Protein AF-0000000067926847 (afdb_homodimer)

Secondary structure (DSSP, 8-state):
------------------------------B-SSHHHHHHHHHHHHHTT-HHHHHHTB-SS-SSSSHHHHHHTTTTEEEEEEEE---EEEEETTEEEEEEEEEEEEEETTS-EEEEEEEEEEEEE-GGG--SSP---EEEEEEEEE--S-GGG-S-S-STTSPP-----HHHHHHHHHHHHHHTTTS-SB-TTSPBP-PPEEEEEEE--TT--TTSPPEEEEEEEEEEEEETTEEEEEEEEEETTTEEEEE-EEEEEEEEEEGGG-TTS-EEEEEEEEEEEES-EET-EEETTTTEEEEEEESSSTTSSEEEEEEEEETTEEEEEEEEEE---SSS---EEEEE-SS--/------------------------------B-SSHHHHHHHHHHHHHTT-HHHHHHTB-SS-SSSSHHHHHHTTTTEEEEEEEE---EEEEETTEEEEEEEEEEEEEETTS-EEEEEEEEEEEEE-GGG--SSP--SEEEEEEEEE--S-GGG-S-S-STTSPP-----HHHHHHHHHHHHHHTTTS-SB-TTSPBP-PPEEEEEEE--TT--TTSPPEEEEEEEEEEEEETTEEEEEEEEEETTTEEEEE-EEEEEEEEEEGGG-TTS-EEEEEEEEEEEES-EET-EEETTTTEEEEEEESSSTTSSEEEEEEEEETTEEEEEEEEEE---SSS---EEEEE-SS--

Foldseek 3Di:
DPDPPPPPPPPPPPPPPPPPPPDPQQDQQDDQPDDVSLVVNLQSCLLNLVQVSNQLQEDPDGPDPDSVVSSVVCVFWNHKDKDWDFKAWDDDDQKIKIKIWMKMWTATPVGDIWIKIAIWIKMDHNQVPDDPPGDTIHTHDIDIDTDPDDRVPRTDQDHPPPDRRDPDPVLLVVQVVVCCVVQVVPFDQAAPVRHGFDRWDKDKAWDAAPPDDPPDDIFIKMKTWAWGYDDDHKTKIAMWIAGPPPGIDTDKAKDFDWDWAAVVRDLQHHTDDIDGPGIDIGRIAIPWDADNVQQKIKGKADPDDDAAWIKMWIWHDDRRGTHTAWMWTHSHRPSHRDIDIPGHNPDDD/DPPPPPPPPPPPPPPPPPPPPPPPQQDQQDDQPDDVSLVVNLQSCLLNLVQVSNQLQEDPDGPDPDSVVSSVVCVFWNHKDKDWDFKAWDDDDQKIKIKIWMKMWTATPVGDIWIKIAIWIKMDHNQVPDDPPGDTIHTHDIDIDTDPDDRVPRTDQDHPPPDRRDPDPVLLVVQVVVCCVVQVVPFDQAAPVRHGFDRWDKDKAWDDAPPDDPPDDIFIKMKTWAWGYDDDHKTKIAMWIAGPPPGIDTDKAKDFDWDWAAVVRDLQHHTDDIDGPGIDIGRIAIPWDADNVQQKIKGKADPDDPAAWIKMWIWHDHRRGTHTAWMWTHSHRPSHRDIDIPGHNPDDD

InterPro domains:
  IPR009560 Protein of unknown function DUF1176 [PF06674] (220-328)

Organism: Mesorhizobium plurifarium (NCBI:txid69974)

Sequence (698 aa):
MKRAVFAATVFFSVAGFTQSALAADAPYIDDRSSADAVVRSLYSAINRHEFARAWGYFGDTKPAKDFNAFVKGYDGTDSVEVKTGAVSNEGAAGSIYYSVPVAIQATDKKGEAKIFAGCYTVRQVNAQIQEPPFQPIFIDKGALKPSTEDFDSAVPASCGDGPPPPKKDEALEQAKKAFLATYGDQCDKEDPNGKPIGEPEAYSIHYKDKDAQPNDPERETRLFRFFCSMAAYNETAVYYIADDVNGVTQLQFTEPDLDIRYENNNSEGKVESIHIIGFKTSGWATNSDYDDNTKTITTSNKWRGVGDASSSGTYLFRNGDFSLVQYDVDASYDGEINPQTVIDYNTAPMKRAVFAATVFFSVAGFTQSALAADAPYIDDRSSADAVVRSLYSAINRHEFARAWGYFGDTKPAKDFNAFVKGYDGTDSVEVKTGAVSNEGAAGSIYYSVPVAIQATDKKGEAKIFAGCYTVRQVNAQIQEPPFQPIFIDKGALKPSTEDFDSAVPASCGDGPPPPKKDEALEQAKKAFLATYGDQCDKEDPNGKPIGEPEAYSIHYKDKDAQPNDPERETRLFRFFCSMAAYNETAVYYIADDVNGVTQLQFTEPDLDIRYENNNSEGKVESIHIIGFKTSGWATNSDYDDNTKTITTSNKWRGVGDASSSGTYLFRNGDFSLVQYDVDASYDGEINPQTVIDYNTAP

Structure (mmCIF, N/CA/C/O backbone):
data_AF-0000000067926847-model_v1
#
loop_
_entity.id
_entity.type
_entity.pdbx_description
1 polymer 'DUF1176 domain-containing protein'
#
loop_
_atom_site.group_PDB
_atom_site.id
_atom_site.type_symbol
_atom_site.label_atom_id
_atom_site.label_alt_id
_atom_site.label_comp_id
_atom_site.label_asym_id
_atom_site.label_entity_id
_atom_site.label_seq_id
_atom_site.pdbx_PDB_ins_code
_atom_site.Cartn_x
_atom_site.Cartn_y
_atom_site.Cartn_z
_atom_site.occupancy
_atom_site.B_iso_or_equiv
_atom_site.auth_seq_id
_atom_site.auth_comp_id
_atom_site.auth_asym_id
_atom_site.auth_atom_id
_atom_site.pdbx_PDB_model_num
ATOM 1 N N . MET A 1 1 ? 35.406 53.594 -56.094 1 26.06 1 MET A N 1
ATOM 2 C CA . MET A 1 1 ? 34.938 54.062 -54.781 1 26.06 1 MET A CA 1
ATOM 3 C C . MET A 1 1 ? 33.688 53.281 -54.344 1 26.06 1 MET A C 1
ATOM 5 O O . MET A 1 1 ? 32.594 53.844 -54.312 1 26.06 1 MET A O 1
ATOM 9 N N . LYS A 1 2 ? 33.625 52 -54.969 1 30.66 2 LYS A N 1
ATOM 10 C CA . LYS A 1 2 ? 32.406 51.25 -54.719 1 30.66 2 LYS A CA 1
ATOM 11 C C . LYS A 1 2 ? 32.062 51.156 -53.25 1 30.66 2 LYS A C 1
ATOM 13 O O . LYS A 1 2 ? 32.969 51.031 -52.406 1 30.66 2 LYS A O 1
ATOM 18 N N . ARG A 1 3 ? 30.906 51.688 -52.812 1 26.44 3 ARG A N 1
ATOM 19 C CA . ARG A 1 3 ? 30.141 51.844 -51.594 1 26.44 3 ARG A CA 1
ATOM 20 C C . ARG A 1 3 ? 29.938 50.5 -50.906 1 26.44 3 ARG A C 1
ATOM 22 O O . ARG A 1 3 ? 29.406 49.562 -51.5 1 26.44 3 ARG A O 1
ATOM 29 N N . ALA A 1 4 ? 30.891 50 -50.125 1 27.19 4 ALA A N 1
ATOM 30 C CA . ALA A 1 4 ? 30.844 48.781 -49.344 1 27.19 4 ALA A CA 1
ATOM 31 C C . ALA A 1 4 ? 29.688 48.781 -48.344 1 27.19 4 ALA A C 1
ATOM 33 O O . ALA A 1 4 ? 29.656 49.625 -47.469 1 27.19 4 ALA A O 1
ATOM 34 N N . VAL A 1 5 ? 28.484 48.656 -48.875 1 30.02 5 VAL A N 1
ATOM 35 C CA . VAL A 1 5 ? 27.344 48.625 -47.969 1 30.02 5 VAL A CA 1
ATOM 36 C C . VAL A 1 5 ? 27.5 47.5 -46.969 1 30.02 5 VAL A C 1
ATOM 38 O O . VAL A 1 5 ? 27.688 46.344 -47.344 1 30.02 5 VAL A O 1
ATOM 41 N N . PHE A 1 6 ? 28.25 47.75 -45.875 1 25.64 6 PHE A N 1
ATOM 42 C CA . PHE A 1 6 ? 28.375 46.781 -44.812 1 25.64 6 PHE A CA 1
ATOM 43 C C . PHE A 1 6 ? 27.016 46.531 -44.156 1 25.64 6 PHE A C 1
ATOM 45 O O . PHE A 1 6 ? 26.359 47.469 -43.688 1 25.64 6 PHE A O 1
ATOM 52 N N . ALA A 1 7 ? 26.234 45.562 -44.75 1 27.33 7 ALA A N 1
ATOM 53 C CA . ALA A 1 7 ? 24.953 45.156 -44.156 1 27.33 7 ALA A CA 1
ATOM 54 C C . ALA A 1 7 ? 25.156 44.688 -42.719 1 27.33 7 ALA A C 1
ATOM 56 O O . ALA A 1 7 ? 26 43.844 -42.438 1 27.33 7 ALA A O 1
ATOM 57 N N . ALA A 1 8 ? 24.891 45.625 -41.75 1 28.14 8 ALA A N 1
ATOM 58 C CA . ALA A 1 8 ? 24.828 45.344 -40.312 1 28.14 8 ALA A CA 1
ATOM 59 C C . ALA A 1 8 ? 23.828 44.25 -40 1 28.14 8 ALA A C 1
ATOM 61 O O . ALA A 1 8 ? 22.641 44.375 -40.281 1 28.14 8 ALA A O 1
ATOM 62 N N . THR A 1 9 ? 24.234 43.062 -40.219 1 28.53 9 THR A N 1
ATOM 63 C CA . THR A 1 9 ? 23.359 41.969 -39.812 1 28.53 9 THR A CA 1
ATOM 64 C C . THR A 1 9 ? 23.062 42.062 -38.312 1 28.53 9 THR A C 1
ATOM 66 O O . THR A 1 9 ? 23.969 42.062 -37.469 1 28.53 9 THR A O 1
ATOM 69 N N . VAL A 1 10 ? 21.969 42.75 -37.969 1 30.44 10 VAL A N 1
ATOM 70 C CA . VAL A 1 10 ? 21.484 42.781 -36.594 1 30.44 10 VAL A CA 1
ATOM 71 C C . VAL A 1 10 ? 21.156 41.344 -36.125 1 30.44 10 VAL A C 1
ATOM 73 O O . VAL A 1 10 ? 20.406 40.625 -36.781 1 30.44 10 VAL A O 1
ATOM 76 N N . PHE A 1 11 ? 22.109 40.688 -35.531 1 29.19 11 PHE A N 1
ATOM 77 C CA . PHE A 1 11 ? 21.844 39.406 -34.875 1 29.19 11 PHE A CA 1
ATOM 78 C C . PHE A 1 11 ? 20.828 39.594 -33.75 1 29.19 11 PHE A C 1
ATOM 80 O O . PHE A 1 11 ? 21.031 40.406 -32.844 1 29.19 11 PHE A O 1
ATOM 87 N N . PHE A 1 12 ? 19.562 39.469 -34.094 1 31.34 12 PHE A N 1
ATOM 88 C CA . PHE A 1 12 ? 18.562 39.406 -33.031 1 31.34 12 PHE A CA 1
ATOM 89 C C . PHE A 1 12 ? 18.828 38.219 -32.094 1 31.34 12 PHE A C 1
ATOM 91 O O . PHE A 1 12 ? 18.797 37.062 -32.531 1 31.34 12 PHE A O 1
ATOM 98 N N . SER A 1 13 ? 19.594 38.469 -31.078 1 28.72 13 SER A N 1
ATOM 99 C CA . SER A 1 13 ? 19.734 37.469 -30 1 28.72 13 SER A CA 1
ATOM 100 C C . SER A 1 13 ? 18.375 37.156 -29.375 1 28.72 13 SER A C 1
ATOM 102 O O . SER A 1 13 ? 17.688 38.062 -28.875 1 28.72 13 SER A O 1
ATOM 104 N N . VAL A 1 14 ? 17.656 36.219 -29.922 1 32.94 14 VAL A N 1
ATOM 105 C CA . VAL A 1 14 ? 16.5 35.688 -29.219 1 32.94 14 VAL A CA 1
ATOM 106 C C . VAL A 1 14 ? 16.922 35.188 -27.828 1 32.94 14 VAL A C 1
ATOM 108 O O . VAL A 1 14 ? 17.75 34.281 -27.719 1 32.94 14 VAL A O 1
ATOM 111 N N . ALA A 1 15 ? 16.969 36.094 -26.844 1 31.73 15 ALA A N 1
ATOM 112 C CA . ALA A 1 15 ? 17.062 35.625 -25.453 1 31.73 15 ALA A CA 1
ATOM 113 C C . ALA A 1 15 ? 15.984 34.594 -25.141 1 31.73 15 ALA A C 1
ATOM 115 O O . ALA A 1 15 ? 14.789 34.906 -25.125 1 31.73 15 ALA A O 1
ATOM 116 N N . GLY A 1 16 ? 16.203 33.375 -25.609 1 29.3 16 GLY A N 1
ATOM 117 C CA . GLY A 1 16 ? 15.344 32.281 -25.125 1 29.3 16 GLY A CA 1
ATOM 118 C C . GLY A 1 16 ? 15.219 32.25 -23.625 1 29.3 16 GLY A C 1
ATOM 119 O O . GLY A 1 16 ? 16.219 32.188 -22.906 1 29.3 16 GLY A O 1
ATOM 120 N N . PHE A 1 17 ? 14.266 32.969 -23.062 1 28.97 17 PHE A N 1
ATOM 121 C CA . PHE A 1 17 ? 13.891 32.75 -21.672 1 28.97 17 PHE A CA 1
ATOM 122 C C . PHE A 1 17 ? 13.734 31.25 -21.391 1 28.97 17 PHE A C 1
ATOM 124 O O . PHE A 1 17 ? 12.797 30.609 -21.875 1 28.97 17 PHE A O 1
ATOM 131 N N . THR A 1 18 ? 14.852 30.594 -21.297 1 29.36 18 THR A N 1
ATOM 132 C CA . THR A 1 18 ? 14.742 29.281 -20.703 1 29.36 18 THR A CA 1
ATOM 133 C C . THR A 1 18 ? 13.898 29.328 -19.438 1 29.36 18 THR A C 1
ATOM 135 O O . THR A 1 18 ? 14.289 29.953 -18.453 1 29.36 18 THR A O 1
ATOM 138 N N . GLN A 1 19 ? 12.641 29.453 -19.594 1 28.44 19 GLN A N 1
ATOM 139 C CA . GLN A 1 19 ? 11.883 29.094 -18.391 1 28.44 19 GLN A CA 1
ATOM 140 C C . GLN A 1 19 ? 12.453 27.859 -17.734 1 28.44 19 GLN A C 1
ATOM 142 O O . GLN A 1 19 ? 12.516 26.781 -18.328 1 28.44 19 GLN A O 1
ATOM 147 N N . SER A 1 20 ? 13.492 27.984 -16.969 1 30.92 20 SER A N 1
ATOM 148 C CA . SER A 1 20 ? 13.852 26.844 -16.156 1 30.92 20 SER A CA 1
ATOM 149 C C . SER A 1 20 ? 12.625 26 -15.797 1 30.92 20 SER A C 1
ATOM 151 O O . SER A 1 20 ? 11.609 26.531 -15.352 1 30.92 20 SER A O 1
ATOM 153 N N . ALA A 1 21 ? 12.461 25 -16.562 1 34.69 21 ALA A N 1
ATOM 154 C CA . ALA A 1 21 ? 11.492 24.031 -16.078 1 34.69 21 ALA A CA 1
ATOM 155 C C . ALA A 1 21 ? 11.461 24 -14.562 1 34.69 21 ALA A C 1
ATOM 157 O O . ALA A 1 21 ? 12.469 23.672 -13.922 1 34.69 21 ALA A O 1
ATOM 158 N N . LEU A 1 22 ? 10.945 24.844 -13.867 1 34.69 22 LEU A N 1
ATOM 159 C CA . LEU A 1 22 ? 10.742 24.656 -12.438 1 34.69 22 LEU A CA 1
ATOM 160 C C . LEU A 1 22 ? 10.703 23.172 -12.086 1 34.69 22 LEU A C 1
ATOM 162 O O . LEU A 1 22 ? 10.18 22.359 -12.859 1 34.69 22 LEU A O 1
ATOM 166 N N . ALA A 1 23 ? 11.797 22.641 -11.445 1 35.66 23 ALA A N 1
ATOM 167 C CA . ALA A 1 23 ? 11.828 21.328 -10.805 1 35.66 23 ALA A CA 1
ATOM 168 C C . ALA A 1 23 ? 10.414 20.766 -10.617 1 35.66 23 ALA A C 1
ATOM 170 O O . ALA A 1 23 ? 9.492 21.516 -10.266 1 35.66 23 ALA A O 1
ATOM 171 N N . ALA A 1 24 ? 9.961 19.797 -11.297 1 44.41 24 ALA A N 1
ATOM 172 C CA . ALA A 1 24 ? 8.75 19.031 -11.008 1 44.41 24 ALA A CA 1
ATOM 173 C C . ALA A 1 24 ? 8.344 19.188 -9.547 1 44.41 24 ALA A C 1
ATOM 175 O O . ALA A 1 24 ? 9.133 18.922 -8.641 1 44.41 24 ALA A O 1
ATOM 176 N N . ASP A 1 25 ? 7.367 20.141 -9.102 1 61.44 25 ASP A N 1
ATOM 177 C CA . ASP A 1 25 ? 6.945 20.672 -7.816 1 61.44 25 ASP A CA 1
ATOM 178 C C . ASP A 1 25 ? 6.773 19.578 -6.781 1 61.44 25 ASP A C 1
ATOM 180 O O . ASP A 1 25 ? 6.133 18.562 -7.051 1 61.44 25 ASP A O 1
ATOM 184 N N . ALA A 1 26 ? 7.801 19.375 -5.82 1 75.75 26 ALA A N 1
ATOM 185 C CA . ALA A 1 26 ? 7.707 18.484 -4.668 1 75.75 26 ALA A CA 1
ATOM 186 C C . ALA A 1 26 ? 6.285 18.438 -4.113 1 75.75 26 ALA A C 1
ATOM 188 O O . ALA A 1 26 ? 5.598 19.469 -4.086 1 75.75 26 ALA A O 1
ATOM 189 N N . PRO A 1 27 ? 5.852 17.234 -3.842 1 82.88 27 PRO A N 1
ATOM 190 C CA . PRO A 1 27 ? 4.5 17.125 -3.289 1 82.88 27 PRO A CA 1
ATOM 191 C C . PRO A 1 27 ? 4.297 18.016 -2.057 1 82.88 27 PRO A C 1
ATOM 193 O O . PRO A 1 27 ? 5.23 18.203 -1.275 1 82.88 27 PRO A O 1
ATOM 196 N N . TYR A 1 28 ? 3.127 18.562 -1.948 1 93 28 TYR A N 1
ATOM 197 C CA . TYR A 1 28 ? 2.74 19.344 -0.776 1 93 28 TYR A CA 1
ATOM 198 C C . TYR A 1 28 ? 2.33 18.438 0.373 1 93 28 TYR A C 1
ATOM 200 O O . TYR A 1 28 ? 1.306 17.75 0.294 1 93 28 TYR A O 1
ATOM 208 N N . ILE A 1 29 ? 3.139 18.391 1.415 1 95.19 29 ILE A N 1
ATOM 209 C CA . ILE A 1 29 ? 2.848 17.578 2.588 1 95.19 29 ILE A CA 1
ATOM 210 C C . ILE A 1 29 ? 2.752 18.469 3.826 1 95.19 29 ILE A C 1
ATOM 212 O O . ILE A 1 29 ? 3.717 19.141 4.188 1 95.19 29 ILE A O 1
ATOM 216 N N . ASP A 1 30 ? 1.607 18.531 4.406 1 98.12 30 ASP A N 1
ATOM 217 C CA . ASP A 1 30 ? 1.325 19.219 5.664 1 98.12 30 ASP A CA 1
ATOM 218 C C . ASP A 1 30 ? 0.559 18.312 6.625 1 98.12 30 ASP A C 1
ATOM 220 O O . ASP A 1 30 ? -0.636 18.516 6.852 1 98.12 30 ASP A O 1
ATOM 224 N N . ASP A 1 31 ? 1.299 17.375 7.18 1 98.12 31 ASP A N 1
ATOM 225 C CA . ASP A 1 31 ? 0.746 16.297 8.008 1 98.12 31 ASP A CA 1
ATOM 226 C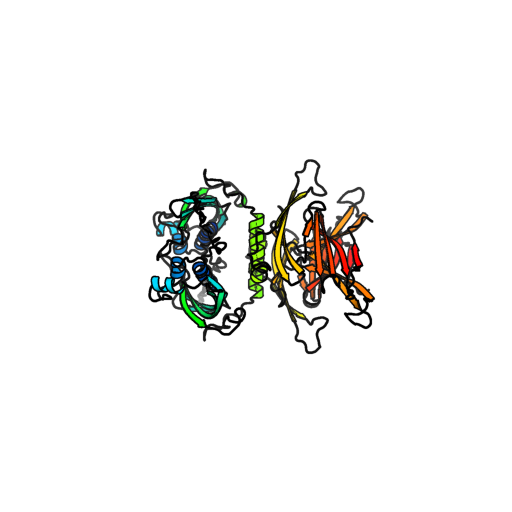 C . ASP A 1 31 ? 1.307 16.359 9.422 1 98.12 31 ASP A C 1
ATOM 228 O O . ASP A 1 31 ? 2.523 16.312 9.617 1 98.12 31 ASP A O 1
ATOM 232 N N . ARG A 1 32 ? 0.411 16.531 10.391 1 98.38 32 ARG A N 1
ATOM 233 C CA . ARG A 1 32 ? 0.8 16.578 11.797 1 98.38 32 ARG A CA 1
ATOM 234 C C . ARG A 1 32 ? 0.161 15.445 12.586 1 98.38 32 ARG A C 1
ATOM 236 O O . ARG A 1 32 ? -0.196 15.609 13.75 1 98.38 32 ARG A O 1
ATOM 243 N N . SER A 1 33 ? -0.021 14.328 11.891 1 97.19 33 SER A N 1
ATOM 244 C CA . SER A 1 33 ? -0.689 13.188 12.508 1 97.19 33 SER A CA 1
ATOM 245 C C . SER A 1 33 ? 0.245 12.453 13.461 1 97.19 33 SER A C 1
ATOM 247 O O . SER A 1 33 ? -0.21 11.703 14.328 1 97.19 33 SER A O 1
ATOM 249 N N . SER A 1 34 ? 1.562 12.633 13.297 1 95.31 34 SER A N 1
ATOM 250 C CA . SER A 1 34 ? 2.572 12.016 14.148 1 95.31 34 SER A CA 1
ATOM 251 C C . SER A 1 34 ? 3.848 12.852 14.188 1 95.31 34 SER A C 1
ATOM 253 O O . SER A 1 34 ? 4.02 13.773 13.383 1 95.31 34 SER A O 1
ATOM 255 N N . ALA A 1 35 ? 4.68 12.484 15.141 1 96.5 35 ALA A N 1
ATOM 256 C CA . ALA A 1 35 ? 5.906 13.258 15.328 1 96.5 35 ALA A CA 1
ATOM 257 C C . ALA A 1 35 ? 6.793 13.188 14.094 1 96.5 35 ALA A C 1
ATOM 259 O O . ALA A 1 35 ? 7.328 14.203 13.648 1 96.5 35 ALA A O 1
ATOM 260 N N . ASP A 1 36 ? 6.949 12.016 13.578 1 95.56 36 ASP A N 1
ATOM 261 C CA . ASP A 1 36 ? 7.781 11.867 12.391 1 95.56 36 ASP A CA 1
ATOM 262 C C . ASP A 1 36 ? 7.152 12.562 11.188 1 95.56 36 ASP A C 1
ATOM 264 O O . ASP A 1 36 ? 7.863 13.102 10.328 1 95.56 36 ASP A O 1
ATOM 268 N N . ALA A 1 37 ? 5.844 12.578 11.094 1 96.19 37 ALA A N 1
ATOM 269 C CA . ALA A 1 37 ? 5.152 13.273 10.008 1 96.19 37 ALA A CA 1
ATOM 270 C C . ALA A 1 37 ? 5.422 14.773 10.055 1 96.19 37 ALA A C 1
ATOM 272 O O . ALA A 1 37 ? 5.547 15.422 9.016 1 96.19 37 ALA A O 1
ATOM 273 N N . VAL A 1 38 ? 5.48 15.297 11.242 1 98.62 38 VAL A N 1
ATOM 274 C CA . VAL A 1 38 ? 5.781 16.719 11.398 1 98.62 38 VAL A CA 1
ATOM 275 C C . VAL A 1 38 ? 7.16 17.016 10.82 1 98.62 38 VAL A C 1
ATOM 277 O O . VAL A 1 38 ? 7.332 18 10.086 1 98.62 38 VAL A O 1
ATOM 280 N N . VAL A 1 39 ? 8.055 16.188 11.125 1 98.31 39 VAL A N 1
ATOM 281 C CA . VAL A 1 39 ? 9.422 16.375 10.641 1 98.31 39 VAL A CA 1
ATOM 282 C C . VAL A 1 39 ? 9.445 16.281 9.117 1 98.31 39 VAL A C 1
ATOM 284 O O . VAL A 1 39 ? 10.055 17.109 8.445 1 98.31 39 VAL A O 1
ATOM 287 N N . ARG A 1 40 ? 8.797 15.328 8.602 1 96.69 40 ARG A N 1
ATOM 288 C CA . ARG A 1 40 ? 8.727 15.188 7.148 1 96.69 40 ARG A CA 1
ATOM 289 C C . ARG A 1 40 ? 8.055 16.406 6.512 1 96.69 40 ARG A C 1
ATOM 291 O O . ARG A 1 40 ? 8.469 16.859 5.441 1 96.69 40 ARG A O 1
ATOM 298 N N . SER A 1 41 ? 7.039 16.906 7.145 1 98.44 41 SER A N 1
ATOM 299 C CA . SER A 1 41 ? 6.332 18.078 6.637 1 98.44 41 SER A CA 1
ATOM 300 C C . SER A 1 41 ? 7.234 19.312 6.641 1 98.44 41 SER A C 1
ATOM 302 O O . SER A 1 41 ? 7.16 20.141 5.734 1 98.44 41 SER A O 1
ATOM 304 N N . LEU A 1 42 ? 8.047 19.391 7.648 1 98.44 42 LEU A N 1
ATOM 305 C CA . LEU A 1 42 ? 9.016 20.469 7.707 1 98.44 42 LEU A CA 1
ATOM 306 C C . LEU A 1 42 ? 9.891 20.484 6.457 1 98.44 42 LEU A C 1
ATOM 308 O O . LEU A 1 42 ? 10.008 21.516 5.789 1 98.44 42 LEU A O 1
ATOM 312 N N . TYR A 1 43 ? 10.391 19.422 6.125 1 97.62 43 TYR A N 1
ATOM 313 C CA . TYR A 1 43 ? 11.352 19.406 5.027 1 97.62 43 TYR A CA 1
ATOM 314 C C . TYR A 1 43 ? 10.641 19.406 3.68 1 97.62 43 TYR A C 1
ATOM 316 O O . TYR A 1 43 ? 11.211 19.828 2.672 1 97.62 43 TYR A O 1
ATOM 324 N N . SER A 1 44 ? 9.414 18.938 3.668 1 96.12 44 SER A N 1
ATOM 325 C CA . SER A 1 44 ? 8.594 19.219 2.498 1 96.12 44 SER A CA 1
ATOM 326 C C . SER A 1 44 ? 8.477 20.719 2.25 1 96.12 44 SER A C 1
ATOM 328 O O . SER A 1 44 ? 8.648 21.188 1.119 1 96.12 44 SER A O 1
ATOM 330 N N . ALA A 1 45 ? 8.195 21.469 3.293 1 97.75 45 ALA A N 1
ATOM 331 C CA . ALA A 1 45 ? 8.062 22.922 3.189 1 97.75 45 ALA A CA 1
ATOM 332 C C . ALA A 1 45 ? 9.367 23.562 2.727 1 97.75 45 ALA A C 1
ATOM 334 O O . ALA A 1 45 ? 9.367 24.469 1.88 1 97.75 45 ALA A O 1
ATOM 335 N N . ILE A 1 46 ? 10.43 23.078 3.254 1 96.75 46 ILE A N 1
ATOM 336 C CA . ILE A 1 46 ? 11.742 23.609 2.896 1 96.75 46 ILE A CA 1
ATOM 337 C C . ILE A 1 46 ? 12.016 23.344 1.418 1 96.75 46 ILE A C 1
ATOM 339 O O . ILE A 1 46 ? 12.438 24.25 0.691 1 96.75 46 ILE A O 1
ATOM 343 N N . ASN A 1 47 ? 11.766 22.188 0.983 1 95.12 47 ASN A N 1
ATOM 344 C CA . ASN A 1 47 ? 12.016 21.812 -0.405 1 95.12 47 ASN A CA 1
ATOM 345 C C . ASN A 1 47 ? 11.133 22.609 -1.366 1 95.12 47 ASN A C 1
ATOM 347 O O . ASN A 1 47 ? 11.539 22.906 -2.494 1 95.12 47 ASN A O 1
ATOM 351 N N . ARG A 1 48 ? 9.992 23.016 -0.912 1 94.75 48 ARG A N 1
ATOM 352 C CA . ARG A 1 48 ? 9.055 23.766 -1.733 1 94.75 48 ARG A CA 1
ATOM 353 C C . ARG A 1 48 ? 9.273 25.266 -1.565 1 94.75 48 ARG A C 1
ATOM 355 O O . ARG A 1 48 ? 8.5 26.078 -2.094 1 94.75 48 ARG A O 1
ATOM 362 N N . HIS A 1 49 ? 10.227 25.672 -0.739 1 94.94 49 HIS A N 1
ATOM 363 C CA . HIS A 1 49 ? 10.555 27.062 -0.436 1 94.94 49 HIS A CA 1
ATOM 364 C C . HIS A 1 49 ? 9.359 27.781 0.18 1 94.94 49 HIS A C 1
ATOM 366 O O . HIS A 1 49 ? 9.102 28.938 -0.137 1 94.94 49 HIS A O 1
ATOM 372 N N . GLU A 1 50 ? 8.617 27.016 0.916 1 96.94 50 GLU A N 1
ATOM 373 C CA . GLU A 1 50 ? 7.52 27.562 1.713 1 96.94 50 GLU A CA 1
ATOM 374 C C . GLU A 1 50 ? 7.945 27.781 3.16 1 96.94 50 GLU A C 1
ATOM 376 O O . GLU A 1 50 ? 7.512 27.062 4.062 1 96.94 50 GLU A O 1
ATOM 381 N N . PHE A 1 51 ? 8.602 28.859 3.402 1 97.5 51 PHE A N 1
ATOM 382 C CA . PHE A 1 51 ? 9.359 29.031 4.637 1 97.5 51 PHE A CA 1
ATOM 383 C C . PHE A 1 51 ? 8.453 29.453 5.785 1 97.5 51 PHE A C 1
ATOM 385 O O . PHE A 1 51 ? 8.719 29.125 6.945 1 97.5 51 PHE A O 1
ATOM 392 N N . ALA A 1 52 ? 7.391 30.156 5.441 1 98.19 52 ALA A N 1
ATOM 393 C CA . ALA A 1 52 ? 6.426 30.469 6.496 1 98.19 52 ALA A CA 1
ATOM 394 C C . ALA A 1 52 ? 5.816 29.188 7.066 1 98.19 52 ALA A C 1
ATOM 396 O O . ALA A 1 52 ? 5.594 29.094 8.273 1 98.19 52 ALA A O 1
ATOM 397 N N . ARG A 1 53 ? 5.523 28.234 6.172 1 98.31 53 ARG A N 1
ATOM 398 C CA . ARG A 1 53 ? 5.012 26.953 6.621 1 98.31 53 ARG A CA 1
ATOM 399 C C . ARG A 1 53 ? 6.043 26.219 7.477 1 98.31 53 ARG A C 1
ATOM 401 O O . ARG A 1 53 ? 5.719 25.719 8.562 1 98.31 53 ARG A O 1
ATOM 408 N N . ALA A 1 54 ? 7.27 26.203 6.996 1 98.44 54 ALA A N 1
ATOM 409 C CA . ALA A 1 54 ? 8.344 25.547 7.746 1 98.44 54 ALA A CA 1
ATOM 410 C C . ALA A 1 54 ? 8.484 26.172 9.141 1 98.44 54 ALA A C 1
ATOM 412 O O . ALA A 1 54 ? 8.578 25.438 10.133 1 98.44 54 ALA A O 1
ATOM 413 N N . TRP A 1 55 ? 8.43 27.469 9.148 1 98.19 55 TRP A N 1
ATOM 414 C CA . TRP A 1 55 ? 8.539 28.234 10.391 1 98.19 55 TRP A CA 1
ATOM 415 C C . TRP A 1 55 ? 7.41 27.875 11.344 1 98.19 55 TRP A C 1
ATOM 417 O O . TRP A 1 55 ? 7.605 27.844 12.562 1 98.19 55 TRP A O 1
ATOM 427 N N . GLY A 1 56 ? 6.312 27.531 10.781 1 98.06 56 GLY A N 1
ATOM 428 C CA . GLY A 1 56 ? 5.102 27.266 11.547 1 98.06 56 GLY A CA 1
ATOM 429 C C . GLY A 1 56 ? 5.109 25.922 12.227 1 98.06 56 GLY A C 1
ATOM 430 O O . GLY A 1 56 ? 4.281 25.656 13.094 1 98.06 56 GLY A O 1
ATOM 431 N N . TYR A 1 57 ? 6.07 25.031 11.852 1 98.69 57 TYR A N 1
ATOM 432 C CA . TYR A 1 57 ? 6.145 23.719 12.492 1 98.69 57 TYR A CA 1
ATOM 433 C C . TYR A 1 57 ? 6.812 23.828 13.859 1 98.69 57 TYR A C 1
ATOM 435 O O . TYR A 1 57 ? 6.742 22.891 14.664 1 98.69 57 TYR A O 1
ATOM 443 N N . PHE A 1 58 ? 7.449 24.969 14.133 1 98.5 58 PHE A N 1
ATOM 444 C CA . PHE A 1 58 ? 8.156 25.141 15.391 1 98.5 58 PHE A CA 1
ATOM 445 C C . PHE A 1 58 ? 7.285 25.875 16.406 1 98.5 58 PHE A C 1
ATOM 447 O O . PHE A 1 58 ? 6.504 26.75 16.031 1 98.5 58 PHE A O 1
ATOM 454 N N . GLY A 1 59 ? 7.449 25.5 17.641 1 97.25 59 GLY A N 1
ATOM 455 C CA . GLY A 1 59 ? 6.797 26.219 18.719 1 97.25 59 GLY A CA 1
ATOM 456 C C . GLY A 1 59 ? 7.469 27.531 19.062 1 97.25 59 GLY A C 1
ATOM 457 O O . GLY A 1 59 ? 7.863 28.281 18.156 1 97.25 59 GLY A O 1
ATOM 458 N N . ASP A 1 60 ? 7.523 27.797 20.359 1 95.44 60 ASP A N 1
ATOM 459 C CA . ASP A 1 60 ? 8.086 29.062 20.828 1 95.44 60 ASP A CA 1
ATOM 460 C C . ASP A 1 60 ? 9.586 29.141 20.547 1 95.44 60 ASP A C 1
ATOM 462 O O . ASP A 1 60 ? 10.117 30.203 20.234 1 95.44 60 ASP A O 1
ATOM 466 N N . THR A 1 61 ? 10.211 27.984 20.75 1 95.94 61 THR A N 1
ATOM 467 C CA . THR A 1 61 ? 11.625 27.922 20.391 1 95.94 61 THR A CA 1
ATOM 468 C C . THR A 1 61 ? 11.797 27.812 18.875 1 95.94 61 THR A C 1
ATOM 470 O O . THR A 1 61 ? 11.531 26.766 18.281 1 95.94 61 THR A O 1
ATOM 473 N N . LYS A 1 62 ? 12.281 28.891 18.344 1 96.75 62 LYS A N 1
ATOM 474 C CA . LYS A 1 62 ? 12.43 28.938 16.891 1 96.75 62 LYS A CA 1
ATOM 475 C C . LYS A 1 62 ? 13.805 28.453 16.453 1 96.75 62 LYS A C 1
ATOM 477 O O . LYS A 1 62 ? 14.75 28.453 17.25 1 96.75 62 LYS A O 1
ATOM 482 N N . PRO A 1 63 ? 13.922 28.016 15.188 1 94.81 63 PRO A N 1
ATOM 483 C CA . PRO A 1 63 ? 15.172 27.438 14.703 1 94.81 63 PRO A CA 1
ATOM 484 C C . PRO A 1 63 ? 16.203 28.5 14.328 1 94.81 63 PRO A C 1
ATOM 486 O O . PRO A 1 63 ? 17.344 28.156 13.992 1 94.81 63 PRO A O 1
ATOM 489 N N . ALA A 1 64 ? 15.844 29.734 14.32 1 95.81 64 ALA A N 1
ATOM 490 C CA . ALA A 1 64 ? 16.703 30.875 14.031 1 95.81 64 ALA A CA 1
ATOM 491 C C . ALA A 1 64 ? 16.281 32.125 14.828 1 95.81 64 ALA A C 1
ATOM 493 O O . ALA A 1 64 ? 15.203 32.125 15.438 1 95.81 64 ALA A O 1
ATOM 494 N N . LYS A 1 65 ? 17.156 33.125 14.766 1 96.06 65 LYS A N 1
ATOM 495 C CA . LYS A 1 65 ? 16.922 34.344 15.523 1 96.06 65 LYS A CA 1
ATOM 496 C C . LYS A 1 65 ? 15.617 35 15.078 1 96.06 65 LYS A C 1
ATOM 498 O O . LYS A 1 65 ? 14.891 35.594 15.898 1 96.06 65 LYS A O 1
ATOM 503 N N . ASP A 1 66 ? 15.367 35.062 13.789 1 96.62 66 ASP A N 1
ATOM 504 C CA . ASP A 1 66 ? 14.125 35.594 13.234 1 96.62 66 ASP A CA 1
ATOM 505 C C . ASP A 1 66 ? 13.812 34.938 11.891 1 96.62 66 ASP A C 1
ATOM 507 O O . ASP A 1 66 ? 14.602 34.125 11.375 1 96.62 66 ASP A O 1
ATOM 511 N N . PHE A 1 67 ? 12.68 35.188 11.422 1 97.5 67 PHE A N 1
ATOM 512 C CA . PHE A 1 67 ? 12.188 34.531 10.203 1 97.5 67 PHE A CA 1
ATOM 513 C C . PHE A 1 67 ? 13.109 34.844 9.023 1 97.5 67 PHE A C 1
ATOM 515 O O . PHE A 1 67 ? 13.398 33.969 8.219 1 97.5 67 PHE A O 1
ATOM 522 N N . ASN A 1 68 ? 13.594 36.031 8.852 1 97.06 68 ASN A N 1
ATOM 523 C CA . ASN A 1 68 ? 14.484 36.406 7.758 1 97.06 68 ASN A CA 1
ATOM 524 C C . ASN A 1 68 ? 15.781 35.594 7.793 1 97.06 68 ASN A C 1
ATOM 526 O O . ASN A 1 68 ? 16.266 35.156 6.754 1 97.06 68 ASN A O 1
ATOM 530 N N . ALA A 1 69 ? 16.297 35.5 8.945 1 97.38 69 ALA A N 1
ATOM 531 C CA . ALA A 1 69 ? 17.516 34.719 9.102 1 97.38 69 ALA A CA 1
ATOM 532 C C . ALA A 1 69 ? 17.266 33.25 8.727 1 97.38 69 ALA A C 1
ATOM 534 O O . ALA A 1 69 ? 18.125 32.594 8.141 1 97.38 69 ALA A O 1
ATOM 535 N N . PHE A 1 70 ? 16.125 32.812 9.125 1 97.44 70 PHE A N 1
ATOM 536 C CA . PHE A 1 70 ? 15.727 31.453 8.797 1 97.44 70 PHE A CA 1
ATOM 537 C C . PHE A 1 70 ? 15.703 31.234 7.285 1 97.44 70 PHE A C 1
ATOM 539 O O . PHE A 1 70 ? 16.297 30.281 6.777 1 97.44 70 PHE A O 1
ATOM 546 N N . VAL A 1 71 ? 15.086 32.094 6.598 1 96.62 71 VAL A N 1
ATOM 547 C CA . VAL A 1 71 ? 14.945 32.031 5.145 1 96.62 71 VAL A CA 1
ATOM 548 C C . VAL A 1 71 ? 16.328 32.094 4.492 1 96.62 71 VAL A C 1
ATOM 550 O O . VAL A 1 71 ? 16.625 31.281 3.598 1 96.62 71 VAL A O 1
ATOM 553 N N . LYS A 1 72 ? 17.141 32.969 4.926 1 96.06 72 LYS A N 1
ATOM 554 C CA . LYS A 1 72 ? 18.469 33.156 4.363 1 96.06 72 LYS A CA 1
ATOM 555 C C . LYS A 1 72 ? 19.328 31.891 4.531 1 96.06 72 LYS A C 1
ATOM 557 O O . LYS A 1 72 ? 20.219 31.641 3.725 1 96.06 72 LYS A O 1
ATOM 562 N N . GLY A 1 73 ? 19.016 31.219 5.543 1 95.44 73 GLY A N 1
ATOM 563 C CA . GLY A 1 73 ? 19.781 30 5.812 1 95.44 73 GLY A CA 1
ATOM 564 C C . GLY A 1 73 ? 19.625 28.953 4.719 1 95.44 73 GLY A C 1
ATOM 565 O O . GLY A 1 73 ? 20.438 28.031 4.637 1 95.44 73 GLY A O 1
ATOM 566 N N . TYR A 1 74 ? 18.656 29.094 3.855 1 95.5 74 TYR A N 1
ATOM 567 C CA . TYR A 1 74 ? 18.406 28.078 2.834 1 95.5 74 TYR A CA 1
ATOM 568 C C . TYR A 1 74 ? 18.703 28.625 1.442 1 95.5 74 TYR A C 1
ATOM 570 O O . TYR A 1 74 ? 18.344 28 0.437 1 95.5 74 TYR A O 1
ATOM 578 N N . ASP A 1 75 ? 19.266 29.766 1.268 1 94.12 75 ASP A N 1
ATOM 579 C CA . ASP A 1 75 ? 19.578 30.406 -0.01 1 94.12 75 ASP A CA 1
ATOM 580 C C . ASP A 1 75 ? 20.375 29.469 -0.916 1 94.12 75 ASP A C 1
ATOM 582 O O . ASP A 1 75 ? 20.141 29.422 -2.127 1 94.12 75 ASP A O 1
ATOM 586 N N . GLY A 1 76 ? 21.234 28.734 -0.387 1 93.62 76 GLY A N 1
ATOM 587 C CA . GLY A 1 76 ? 22.078 27.891 -1.206 1 93.62 76 GLY A CA 1
ATOM 588 C C . GLY A 1 76 ? 21.594 26.453 -1.269 1 93.62 76 GLY A C 1
ATOM 589 O O . GLY A 1 76 ? 22.25 25.594 -1.891 1 93.62 76 GLY A O 1
ATOM 590 N N . THR A 1 77 ? 20.469 26.203 -0.724 1 94.56 77 THR A N 1
ATOM 591 C CA . THR A 1 77 ? 19.969 24.828 -0.619 1 94.56 77 THR A CA 1
ATOM 592 C C . THR A 1 77 ? 19.094 24.484 -1.815 1 94.56 77 THR A C 1
ATOM 594 O O . THR A 1 77 ? 18.172 25.234 -2.158 1 94.56 77 THR A O 1
ATOM 597 N N . ASP A 1 78 ? 19.406 23.438 -2.531 1 94.38 78 ASP A N 1
ATOM 598 C CA . ASP A 1 78 ? 18.594 22.938 -3.635 1 94.38 78 ASP A CA 1
ATOM 599 C C . ASP A 1 78 ? 17.516 21.984 -3.133 1 94.38 78 ASP A C 1
ATOM 601 O O . ASP A 1 78 ? 16.328 22.188 -3.389 1 94.38 78 ASP A O 1
ATOM 605 N N . SER A 1 79 ? 17.922 20.969 -2.391 1 94.31 79 SER A N 1
ATOM 606 C CA . SER A 1 79 ? 16.984 19.984 -1.878 1 94.31 79 SER A CA 1
ATOM 607 C C . SER A 1 79 ? 17.484 19.359 -0.58 1 94.31 79 SER A C 1
ATOM 609 O O . SER A 1 79 ? 18.688 19.391 -0.292 1 94.31 79 SER A O 1
ATOM 611 N N . VAL A 1 80 ? 16.516 18.906 0.198 1 96.25 80 VAL A N 1
ATOM 612 C CA . VAL A 1 80 ? 16.828 18.203 1.437 1 96.25 80 VAL A CA 1
ATOM 613 C C . VAL A 1 80 ? 16.047 16.891 1.491 1 96.25 80 VAL A C 1
ATOM 615 O O . VAL A 1 80 ? 14.812 16.891 1.35 1 96.25 80 VAL A O 1
ATOM 618 N N . GLU A 1 81 ? 16.75 15.781 1.645 1 93.62 81 GLU A N 1
ATOM 619 C CA . GLU A 1 81 ? 16.141 14.492 1.938 1 93.62 81 GLU A CA 1
ATOM 620 C C . GLU A 1 81 ? 16.172 14.188 3.432 1 93.62 81 GLU A C 1
ATOM 622 O O . GLU A 1 81 ? 17.188 14.461 4.098 1 93.62 81 GLU A O 1
ATOM 627 N N . VAL A 1 82 ? 15.086 13.57 3.936 1 96.38 82 VAL A N 1
ATOM 628 C CA . VAL A 1 82 ? 15.031 13.336 5.375 1 96.38 82 VAL A CA 1
ATOM 629 C C . VAL A 1 82 ? 14.703 11.875 5.652 1 96.38 82 VAL A C 1
ATOM 631 O O . VAL A 1 82 ? 13.906 11.258 4.938 1 96.38 82 VAL A O 1
ATOM 634 N N . LYS A 1 83 ? 15.336 11.344 6.645 1 93.31 83 LYS A N 1
ATOM 635 C CA . LYS A 1 83 ? 15.031 10.047 7.246 1 93.31 83 LYS A CA 1
ATOM 636 C C . LYS A 1 83 ? 14.812 10.18 8.75 1 93.31 83 LYS A C 1
ATOM 638 O O . LYS A 1 83 ? 15.531 10.922 9.422 1 93.31 83 LYS A O 1
ATOM 643 N N . THR A 1 84 ? 13.773 9.477 9.203 1 93.69 84 THR A N 1
ATOM 644 C CA . THR A 1 84 ? 13.516 9.453 10.641 1 93.69 84 THR A CA 1
ATOM 645 C C . THR A 1 84 ? 13.727 8.055 11.203 1 93.69 84 THR A C 1
ATOM 647 O O . THR A 1 84 ? 13.547 7.059 10.5 1 93.69 84 THR A O 1
ATOM 650 N N . GLY A 1 85 ? 14.211 8.047 12.414 1 89 85 GLY A N 1
ATOM 651 C CA . GLY A 1 85 ? 14.352 6.785 13.125 1 89 85 GLY A CA 1
ATOM 652 C C . GLY A 1 85 ? 13.188 6.477 14.039 1 89 85 GLY A C 1
ATOM 653 O O . GLY A 1 85 ? 12.125 7.102 13.938 1 89 85 GLY A O 1
ATOM 654 N N . ALA A 1 86 ? 13.461 5.484 14.93 1 85.81 86 ALA A N 1
ATOM 655 C CA . ALA A 1 86 ? 12.43 5.078 15.883 1 85.81 86 ALA A CA 1
ATOM 656 C C . ALA A 1 86 ? 12.109 6.211 16.859 1 85.81 86 ALA A C 1
ATOM 658 O O . ALA A 1 86 ? 13.008 6.758 17.5 1 85.81 86 ALA A O 1
ATOM 659 N N . VAL A 1 87 ? 10.812 6.488 16.938 1 90.12 87 VAL A N 1
ATOM 660 C CA . VAL A 1 87 ? 10.352 7.586 17.781 1 90.12 87 VAL A CA 1
ATOM 661 C C . VAL A 1 87 ? 10.047 7.062 19.188 1 90.12 87 VAL A C 1
ATOM 663 O O . VAL A 1 87 ? 9.398 6.027 19.344 1 90.12 87 VAL A O 1
ATOM 666 N N . SER A 1 88 ? 10.617 7.699 20.188 1 88.38 88 SER A N 1
ATOM 667 C CA . SER A 1 88 ? 10.25 7.441 21.562 1 88.38 88 SER A CA 1
ATOM 668 C C . SER A 1 88 ? 9.414 8.578 22.141 1 88.38 88 SER A C 1
ATOM 670 O O . SER A 1 88 ? 9.352 9.664 21.562 1 88.38 88 SER A O 1
ATOM 672 N N . ASN A 1 89 ? 8.625 8.234 23.188 1 88.56 89 ASN A N 1
ATOM 673 C CA . ASN A 1 89 ? 7.809 9.289 23.766 1 88.56 89 ASN A CA 1
ATOM 674 C C . ASN A 1 89 ? 7.73 9.164 25.281 1 88.56 89 ASN A C 1
ATOM 676 O O . ASN A 1 89 ? 7.996 8.102 25.844 1 88.56 89 ASN A O 1
ATOM 680 N N . GLU A 1 90 ? 7.539 10.289 25.891 1 87.69 90 GLU A N 1
ATOM 681 C CA . GLU A 1 90 ? 7.305 10.398 27.328 1 87.69 90 GLU A CA 1
ATOM 682 C C . GLU A 1 90 ? 6.203 11.414 27.641 1 87.69 90 GLU A C 1
ATOM 684 O O . GLU A 1 90 ? 6.113 12.453 26.984 1 87.69 90 GLU A O 1
ATOM 689 N N . GLY A 1 91 ? 5.312 10.992 28.531 1 89.81 91 GLY A N 1
ATOM 690 C CA . GLY A 1 91 ? 4.277 11.914 28.984 1 89.81 91 GLY A CA 1
ATOM 691 C C . GLY A 1 91 ? 4.73 12.805 30.125 1 89.81 91 GLY A C 1
ATOM 692 O O . GLY A 1 91 ? 5.316 12.328 31.094 1 89.81 91 GLY A O 1
ATOM 693 N N . ALA A 1 92 ? 4.621 14.07 29.938 1 87.44 92 ALA A N 1
ATOM 694 C CA . ALA A 1 92 ? 4.953 15.016 31 1 87.44 92 ALA A CA 1
ATOM 695 C C . ALA A 1 92 ? 4.105 16.281 30.891 1 87.44 92 ALA A C 1
ATOM 697 O O . ALA A 1 92 ? 3.91 16.812 29.797 1 87.44 92 ALA A O 1
ATOM 698 N N . ALA A 1 93 ? 3.504 16.766 32.062 1 87.94 93 ALA A N 1
ATOM 699 C CA . ALA A 1 93 ? 2.855 18.062 32.156 1 87.94 93 ALA A CA 1
ATOM 700 C C . ALA A 1 93 ? 1.751 18.219 31.109 1 87.94 93 ALA A C 1
ATOM 702 O O . ALA A 1 93 ? 1.72 19.188 30.375 1 87.94 93 ALA A O 1
ATOM 703 N N . GLY A 1 94 ? 0.978 17.25 30.875 1 92.31 94 GLY A N 1
ATOM 704 C CA . GLY A 1 94 ? -0.173 17.328 30 1 92.31 94 GLY A CA 1
ATOM 705 C C . GLY A 1 94 ? 0.197 17.234 28.531 1 92.31 94 GLY A C 1
ATOM 706 O O . GLY A 1 94 ? -0.61 17.562 27.656 1 92.31 94 GLY A O 1
ATOM 707 N N . SER A 1 95 ? 1.467 16.891 28.297 1 94.94 95 SER A N 1
ATOM 708 C CA . SER A 1 95 ? 1.941 16.766 26.922 1 94.94 95 SER A CA 1
ATOM 709 C C . SER A 1 95 ? 2.656 15.43 26.719 1 94.94 95 SER A C 1
ATOM 711 O O . SER A 1 95 ? 3.078 14.789 27.688 1 94.94 95 SER A O 1
ATOM 713 N N . ILE A 1 96 ? 2.58 15.023 25.547 1 94.19 96 ILE A N 1
ATOM 714 C CA . ILE A 1 96 ? 3.484 13.969 25.109 1 94.19 96 ILE A CA 1
ATOM 715 C C . ILE A 1 96 ? 4.688 14.57 24.391 1 94.19 96 ILE A C 1
ATOM 717 O O . ILE A 1 96 ? 4.523 15.391 23.484 1 94.19 96 ILE A O 1
ATOM 721 N N . TYR A 1 97 ? 5.859 14.227 24.859 1 94.06 97 TYR A N 1
ATOM 722 C CA . TYR A 1 97 ? 7.109 14.625 24.219 1 94.06 97 TYR A CA 1
ATOM 723 C C . TYR A 1 97 ? 7.695 13.469 23.406 1 94.06 97 TYR A C 1
ATOM 725 O O . TYR A 1 97 ? 7.965 12.398 23.953 1 94.06 97 TYR A O 1
ATOM 733 N N . TYR A 1 98 ? 7.867 13.734 22.156 1 93.62 98 TYR A N 1
ATOM 734 C CA . TYR A 1 98 ? 8.445 12.734 21.266 1 93.62 98 TYR A CA 1
ATOM 735 C C . TYR A 1 98 ? 9.906 13.062 20.953 1 93.62 98 TYR A C 1
ATOM 737 O O . TYR A 1 98 ? 10.258 14.219 20.75 1 93.62 98 TYR A O 1
ATOM 745 N N . SER A 1 99 ? 10.68 12.062 21.016 1 93.69 99 SER A N 1
ATOM 746 C CA . SER A 1 99 ? 12.047 12.156 20.516 1 93.69 99 SER A CA 1
ATOM 747 C C . SER A 1 99 ? 12.203 11.484 19.156 1 93.69 99 SER A C 1
ATOM 749 O O . SER A 1 99 ? 12 10.281 19.031 1 93.69 99 SER A O 1
ATOM 751 N N . VAL A 1 100 ? 12.578 12.297 18.188 1 94.81 100 VAL A N 1
ATOM 752 C CA . VAL A 1 100 ? 12.625 11.789 16.828 1 94.81 100 VAL A CA 1
ATOM 753 C C . VAL A 1 100 ? 14.062 11.828 16.312 1 94.81 100 VAL A C 1
ATOM 755 O O . VAL A 1 100 ? 14.594 12.898 16 1 94.81 100 VAL A O 1
ATOM 758 N N . PRO A 1 101 ? 14.719 10.664 16.141 1 95.12 101 PRO A N 1
ATOM 759 C CA . PRO A 1 101 ? 16 10.648 15.438 1 95.12 101 PRO A CA 1
ATOM 760 C C . PRO A 1 101 ? 15.867 11.016 13.961 1 95.12 101 PRO A C 1
ATOM 762 O O . PRO A 1 101 ? 14.922 10.578 13.297 1 95.12 101 PRO A O 1
ATOM 765 N N . VAL A 1 102 ? 16.844 11.836 13.523 1 97.19 102 VAL A N 1
ATOM 766 C CA . VAL A 1 102 ? 16.703 12.352 12.164 1 97.19 102 VAL A CA 1
ATOM 767 C C . VAL A 1 102 ? 18.078 12.391 11.492 1 97.19 102 VAL A C 1
ATOM 769 O O . VAL A 1 102 ? 19.078 12.695 12.133 1 97.19 102 VAL A O 1
ATOM 772 N N . ALA A 1 103 ? 18.078 11.992 10.219 1 97.81 103 ALA A N 1
ATOM 773 C CA . ALA A 1 103 ? 19.172 12.328 9.312 1 97.81 103 ALA A CA 1
ATOM 774 C C . ALA A 1 103 ? 18.656 13.062 8.078 1 97.81 103 ALA A C 1
ATOM 776 O O . ALA A 1 103 ? 17.594 12.727 7.543 1 97.81 103 ALA A O 1
ATOM 777 N N . ILE A 1 104 ? 19.422 14.094 7.68 1 98 104 ILE A N 1
ATOM 778 C CA . ILE A 1 104 ? 19.062 14.773 6.441 1 98 104 ILE A CA 1
ATOM 779 C C . ILE A 1 104 ? 20.281 14.797 5.508 1 98 104 ILE A C 1
ATOM 781 O O . ILE A 1 104 ? 21.422 14.797 5.961 1 98 104 ILE A O 1
ATOM 785 N N . GLN A 1 105 ? 20.031 14.727 4.285 1 97.5 105 GLN A N 1
ATOM 786 C CA . GLN A 1 105 ? 21 15.008 3.23 1 97.5 105 GLN A CA 1
ATOM 787 C C . GLN A 1 105 ? 20.625 16.281 2.48 1 97.5 105 GLN A C 1
ATOM 789 O O . GLN A 1 105 ? 19.656 16.312 1.732 1 97.5 105 GLN A O 1
ATOM 794 N N . ALA A 1 106 ? 21.438 17.281 2.717 1 97.31 106 ALA A N 1
ATOM 795 C CA . ALA A 1 106 ? 21.203 18.562 2.055 1 97.31 106 ALA A CA 1
ATOM 796 C C . ALA A 1 106 ? 22.094 18.703 0.817 1 97.31 106 ALA A C 1
ATOM 798 O O . ALA A 1 106 ? 23.312 18.625 0.91 1 97.31 106 ALA A O 1
ATOM 799 N N . THR A 1 107 ? 21.438 18.906 -0.282 1 96.31 107 THR A N 1
ATOM 800 C CA . THR A 1 107 ? 22.141 19.125 -1.532 1 96.31 107 THR A CA 1
ATOM 801 C C . THR A 1 107 ? 22.078 20.594 -1.929 1 96.31 107 THR A C 1
ATOM 803 O O . THR A 1 107 ? 21 21.203 -1.939 1 96.31 107 THR A O 1
ATOM 806 N N . ASP A 1 108 ? 23.234 21.188 -2.195 1 95.5 108 ASP A N 1
ATOM 807 C CA . ASP A 1 108 ? 23.25 22.594 -2.562 1 95.5 108 ASP A CA 1
ATOM 808 C C . ASP A 1 108 ? 23.047 22.781 -4.066 1 95.5 108 ASP A C 1
ATOM 810 O O . ASP A 1 108 ? 22.922 21.797 -4.801 1 95.5 108 ASP A O 1
ATOM 814 N N . LYS A 1 109 ? 22.984 24.031 -4.457 1 93.44 109 LYS A N 1
ATOM 815 C CA . LYS A 1 109 ? 22.688 24.359 -5.848 1 93.44 109 LYS A CA 1
ATOM 816 C C . LYS A 1 109 ? 23.828 23.953 -6.766 1 93.44 109 LYS A C 1
ATOM 818 O O . LYS A 1 109 ? 23.672 23.891 -7.984 1 93.44 109 LYS A O 1
ATOM 823 N N . LYS A 1 110 ? 24.984 23.641 -6.254 1 94.06 110 LYS A N 1
ATOM 824 C CA . LYS A 1 110 ? 26.125 23.188 -7.035 1 94.06 110 LYS A CA 1
ATOM 825 C C . LYS A 1 110 ? 26.156 21.656 -7.117 1 94.06 110 LYS A C 1
ATOM 827 O O . LYS A 1 110 ? 27.047 21.078 -7.754 1 94.06 110 LYS A O 1
ATOM 832 N N . GLY A 1 111 ? 25.297 21.047 -6.355 1 92.69 111 GLY A N 1
ATOM 833 C CA . GLY A 1 111 ? 25.203 19.594 -6.434 1 92.69 111 GLY A CA 1
ATOM 834 C C . GLY A 1 111 ? 25.953 18.891 -5.32 1 92.69 111 GLY A C 1
ATOM 835 O O . GLY A 1 111 ? 25.984 17.656 -5.273 1 92.69 111 GLY A O 1
ATOM 836 N N . GLU A 1 112 ? 26.547 19.625 -4.453 1 94.94 112 GLU A N 1
ATOM 837 C CA . GLU A 1 112 ? 27.266 19.047 -3.328 1 94.94 112 GLU A CA 1
ATOM 838 C C . GLU A 1 112 ? 26.312 18.672 -2.199 1 94.94 112 GLU A C 1
ATOM 840 O O . GLU A 1 112 ? 25.438 19.453 -1.829 1 94.94 112 GLU A O 1
ATOM 845 N N . ALA A 1 113 ? 26.547 17.406 -1.705 1 96.31 113 ALA A N 1
ATOM 846 C CA . ALA A 1 113 ? 25.672 16.906 -0.651 1 96.31 113 ALA A CA 1
ATOM 847 C C . ALA A 1 113 ? 26.406 16.844 0.686 1 96.31 113 ALA A C 1
ATOM 849 O O . ALA A 1 113 ? 27.578 16.469 0.737 1 96.31 113 ALA A O 1
ATOM 850 N N . LYS A 1 114 ? 25.703 17.281 1.739 1 97.19 114 LYS A N 1
ATOM 851 C CA . LYS A 1 114 ? 26.156 17.141 3.117 1 97.19 114 LYS A CA 1
ATOM 852 C C . LYS A 1 114 ? 25.109 16.453 3.984 1 97.19 114 LYS A C 1
ATOM 854 O O . LYS A 1 114 ? 23.906 16.672 3.797 1 97.19 114 LYS A O 1
ATOM 859 N N . ILE A 1 115 ? 25.609 15.672 4.906 1 98.06 115 ILE A N 1
ATOM 860 C CA . ILE A 1 115 ? 24.719 14.922 5.77 1 98.06 115 ILE A CA 1
ATOM 861 C C . ILE A 1 115 ? 24.766 15.492 7.184 1 98.06 115 ILE A C 1
ATOM 863 O O . ILE A 1 115 ? 25.828 15.812 7.695 1 98.06 115 ILE A O 1
ATOM 867 N N . PHE A 1 116 ? 23.625 15.656 7.746 1 98.12 116 PHE A N 1
ATOM 868 C CA . PHE A 1 116 ? 23.469 16.047 9.141 1 98.12 116 PHE A CA 1
ATOM 869 C C . PHE A 1 116 ? 22.578 15.062 9.891 1 98.12 116 PHE A C 1
ATOM 871 O O . PHE A 1 116 ? 21.672 14.461 9.297 1 98.12 116 PHE A O 1
ATOM 878 N N . ALA A 1 117 ? 22.828 14.859 11.148 1 97.69 117 ALA A N 1
ATOM 879 C CA . ALA A 1 117 ? 22.031 13.938 11.953 1 97.69 117 ALA A CA 1
ATOM 880 C C . ALA A 1 117 ? 21.875 14.453 13.375 1 97.69 117 ALA A C 1
ATOM 882 O O . ALA A 1 117 ? 22.688 15.234 13.859 1 97.69 117 ALA A O 1
ATOM 883 N N . GLY A 1 118 ? 20.828 14.094 13.961 1 96.62 118 GLY A N 1
ATOM 884 C CA . GLY A 1 118 ? 20.5 14.484 15.32 1 96.62 118 GLY A CA 1
ATOM 885 C C . GLY A 1 118 ? 19.078 14.117 15.719 1 96.62 118 GLY A C 1
ATOM 886 O O . GLY A 1 118 ? 18.578 13.062 15.328 1 96.62 118 GLY A O 1
ATOM 887 N N . CYS A 1 119 ? 18.516 14.977 16.625 1 96 119 CYS A N 1
ATOM 888 C CA . CYS A 1 119 ? 17.203 14.664 17.156 1 96 119 CYS A CA 1
ATOM 889 C C . CYS A 1 119 ? 16.328 15.914 17.219 1 96 119 CYS A C 1
ATOM 891 O O . CYS A 1 119 ? 16.812 17.016 17.469 1 96 119 CYS A O 1
ATOM 893 N N . TYR A 1 120 ? 15.094 15.688 16.906 1 97 120 TYR A N 1
ATOM 894 C CA . TYR A 1 120 ? 14.062 16.672 17.219 1 97 120 TYR A CA 1
ATOM 895 C C . TYR A 1 120 ? 13.242 16.234 18.422 1 97 120 TYR A C 1
ATOM 897 O O . TYR A 1 120 ? 12.992 15.039 18.609 1 97 120 TYR A O 1
ATOM 905 N N . THR A 1 121 ? 12.914 17.156 19.25 1 95.81 121 THR A N 1
ATOM 906 C CA . THR A 1 121 ? 11.844 16.984 20.219 1 95.81 121 THR A CA 1
ATOM 907 C C . THR A 1 121 ? 10.539 17.562 19.703 1 95.81 121 THR 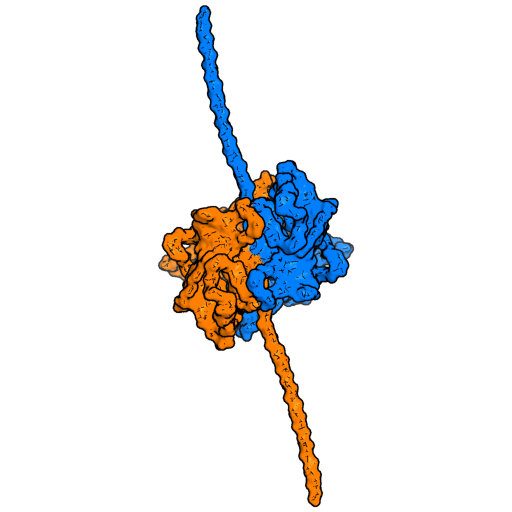A C 1
ATOM 909 O O . THR A 1 121 ? 10.461 18.75 19.391 1 95.81 121 THR A O 1
ATOM 912 N N . VAL A 1 122 ? 9.602 16.703 19.594 1 97.25 122 VAL A N 1
ATOM 913 C CA . VAL A 1 122 ? 8.273 17.078 19.109 1 97.25 122 VAL A CA 1
ATOM 914 C C . VAL A 1 122 ? 7.262 16.953 20.25 1 97.25 122 VAL A C 1
ATOM 916 O O . VAL A 1 122 ? 7.316 16 21.031 1 97.25 122 VAL A O 1
ATOM 919 N N . ARG A 1 123 ? 6.359 17.875 20.297 1 97.56 123 ARG A N 1
ATOM 920 C CA . ARG A 1 123 ? 5.445 17.938 21.438 1 97.56 123 ARG A CA 1
ATOM 921 C C . ARG A 1 123 ? 3.994 17.922 20.969 1 97.56 123 ARG A C 1
ATOM 923 O O . ARG A 1 123 ? 3.639 18.578 19.984 1 97.56 123 ARG A O 1
ATOM 930 N N . GLN A 1 124 ? 3.252 17.141 21.641 1 97.44 124 GLN A N 1
ATOM 931 C CA . GLN A 1 124 ? 1.803 17.125 21.484 1 97.44 124 GLN A CA 1
ATOM 932 C C . GLN A 1 124 ? 1.094 17.469 22.781 1 97.44 124 GLN A C 1
ATOM 934 O O . GLN A 1 124 ? 1.168 16.703 23.75 1 97.44 124 GLN A O 1
ATOM 939 N N . VAL A 1 125 ? 0.456 18.641 22.797 1 96.62 125 VAL A N 1
ATOM 940 C CA . VAL A 1 125 ? -0.366 19 23.953 1 96.62 125 VAL A CA 1
ATOM 941 C C . VAL A 1 125 ? -1.664 18.188 23.922 1 96.62 125 VAL A C 1
ATOM 943 O O . VAL A 1 125 ? -2.266 18 22.875 1 96.62 125 VAL A O 1
ATOM 946 N N . ASN A 1 126 ? -2.049 17.75 25.062 1 94.12 126 ASN A N 1
ATOM 947 C CA . ASN A 1 126 ? -3.287 16.984 25.141 1 94.12 126 ASN A CA 1
ATOM 948 C C . ASN A 1 126 ? -4.434 17.688 24.422 1 94.12 126 ASN A C 1
ATOM 950 O O . ASN A 1 126 ? -4.855 18.766 24.828 1 94.12 126 ASN A O 1
ATOM 954 N N . ALA A 1 127 ? -4.895 17.031 23.422 1 92.12 127 ALA A N 1
ATOM 955 C CA . ALA A 1 127 ? -5.871 17.656 22.531 1 92.12 127 ALA A CA 1
ATOM 956 C C . ALA A 1 127 ? -7.227 17.797 23.203 1 92.12 127 ALA A C 1
ATOM 958 O O . ALA A 1 127 ? -7.988 18.719 22.906 1 92.12 127 ALA A O 1
ATOM 959 N N . GLN A 1 128 ? -7.57 16.969 24.125 1 88.44 128 GLN A N 1
ATOM 960 C CA . GLN A 1 128 ? -8.906 16.875 24.703 1 88.44 128 GLN A CA 1
ATOM 961 C C . GLN A 1 128 ? -9.172 18.047 25.641 1 88.44 128 GLN A C 1
ATOM 963 O O . GLN A 1 128 ? -10.328 18.391 25.922 1 88.44 128 GLN A O 1
ATOM 968 N N . ILE A 1 129 ? -8.125 18.688 26.094 1 89.62 129 ILE A N 1
ATOM 969 C CA . ILE A 1 129 ? -8.344 19.719 27.078 1 89.62 129 ILE A CA 1
ATOM 970 C C . ILE A 1 129 ? -8.055 21.094 26.469 1 89.62 129 ILE A C 1
ATOM 972 O O . ILE A 1 129 ? -7.992 22.094 27.172 1 89.62 129 ILE A O 1
ATOM 976 N N . GLN A 1 130 ? -7.844 21.094 25.203 1 93.94 130 GLN A N 1
ATOM 977 C CA . GLN A 1 130 ? -7.52 22.375 24.562 1 93.94 130 GLN A CA 1
ATOM 978 C C . GLN A 1 130 ? -8.789 23.141 24.188 1 93.94 130 GLN A C 1
ATOM 980 O O . GLN A 1 130 ? -9.812 22.531 23.875 1 93.94 130 GLN A O 1
ATOM 985 N N . GLU A 1 131 ? -8.633 24.516 24.219 1 94.81 131 GLU A N 1
ATOM 986 C CA . GLU A 1 131 ? -9.602 25.469 23.688 1 94.81 131 GLU A CA 1
ATOM 987 C C . GLU A 1 131 ? -9.023 26.234 22.5 1 94.81 131 GLU A C 1
ATOM 989 O O . GLU A 1 131 ? -7.801 26.266 22.312 1 94.81 131 GLU A O 1
ATOM 994 N N . PRO A 1 132 ? -9.93 26.766 21.688 1 95.62 132 PRO A N 1
ATOM 995 C CA . PRO A 1 132 ? -9.391 27.516 20.547 1 95.62 132 PRO A CA 1
ATOM 996 C C . PRO A 1 132 ? -8.531 28.703 20.969 1 95.62 132 PRO A C 1
ATOM 998 O O . PRO A 1 132 ? -8.844 29.375 21.953 1 95.62 132 PRO A O 1
ATOM 1001 N N . PRO A 1 133 ? -7.5 28.938 20.344 1 95.31 133 PRO A N 1
ATOM 1002 C CA . PRO A 1 133 ? -6.996 28.234 19.172 1 95.31 133 PRO A CA 1
ATOM 1003 C C . PRO A 1 133 ? -6.277 26.938 19.516 1 95.31 133 PRO A C 1
ATOM 1005 O O . PRO A 1 133 ? -5.594 26.859 20.547 1 95.31 133 PRO A O 1
ATOM 1008 N N . PHE A 1 134 ? -6.387 25.969 18.703 1 97.38 134 PHE A N 1
ATOM 1009 C CA . PHE A 1 134 ? -5.809 24.641 18.891 1 97.38 134 PHE A CA 1
ATOM 1010 C C . PHE A 1 134 ? -4.328 24.641 18.547 1 97.38 134 PHE A C 1
ATOM 1012 O O . PHE A 1 134 ? -3.92 25.219 17.531 1 97.38 134 PHE A O 1
ATOM 1019 N N . GLN A 1 135 ? -3.572 24.078 19.422 1 97.19 135 GLN A N 1
ATOM 1020 C CA . GLN A 1 135 ? -2.148 23.891 19.156 1 97.19 135 GLN A CA 1
ATOM 1021 C C . GLN A 1 135 ? -1.867 22.5 18.609 1 97.19 135 GLN A C 1
ATOM 1023 O O . GLN A 1 135 ? -1.879 21.516 19.375 1 97.19 135 GLN A O 1
ATOM 1028 N N . PRO A 1 136 ? -1.578 22.406 17.297 1 98.06 136 PRO A N 1
ATOM 1029 C CA . PRO A 1 136 ? -1.229 21.094 16.75 1 98.06 136 PRO A CA 1
ATOM 1030 C C . PRO A 1 136 ? 0.139 20.594 17.219 1 98.06 136 PRO A C 1
ATOM 1032 O O . PRO A 1 136 ? 0.873 21.344 17.875 1 98.06 136 PRO A O 1
ATOM 1035 N N . ILE A 1 137 ? 0.436 19.328 16.906 1 98.5 137 ILE A N 1
ATOM 1036 C CA . ILE A 1 137 ? 1.766 18.797 17.172 1 98.5 137 ILE A CA 1
ATOM 1037 C C . ILE A 1 137 ? 2.822 19.688 16.531 1 98.5 137 ILE A C 1
ATOM 1039 O O . ILE A 1 137 ? 2.652 20.141 15.391 1 98.5 137 ILE A O 1
ATOM 1043 N N . PHE A 1 138 ? 3.879 19.984 17.266 1 98.56 138 PHE A N 1
ATOM 1044 C CA . PHE A 1 138 ? 4.875 20.938 16.797 1 98.56 138 PHE A CA 1
ATOM 1045 C C . PHE A 1 138 ? 6.266 20.547 17.281 1 98.56 138 PHE A C 1
ATOM 1047 O O . PHE A 1 138 ? 6.41 19.719 18.188 1 98.56 138 PHE A O 1
ATOM 1054 N N . ILE A 1 139 ? 7.234 21.094 16.625 1 98.62 139 ILE A N 1
ATOM 1055 C CA . ILE A 1 139 ? 8.625 20.875 17.016 1 98.62 139 ILE A CA 1
ATOM 1056 C C . ILE A 1 139 ? 8.992 21.812 18.172 1 98.62 139 ILE A C 1
ATOM 1058 O O . ILE A 1 139 ? 8.914 23.047 18.031 1 98.62 139 ILE A O 1
ATOM 1062 N N . ASP A 1 140 ? 9.352 21.25 19.266 1 97.31 140 ASP A N 1
ATOM 1063 C CA . ASP A 1 140 ? 9.727 22.016 20.453 1 97.31 140 ASP A CA 1
ATOM 1064 C C . ASP A 1 140 ? 11.18 22.469 20.391 1 97.31 140 ASP A C 1
ATOM 1066 O O . ASP A 1 140 ? 11.508 23.594 20.734 1 97.31 140 ASP A O 1
ATOM 1070 N N . LYS A 1 141 ? 11.992 21.625 20 1 95.44 141 LYS A N 1
ATOM 1071 C CA . LYS A 1 141 ? 13.414 21.906 19.812 1 95.44 141 LYS A CA 1
ATOM 1072 C C . LYS A 1 141 ? 14.086 20.828 18.969 1 95.44 141 LYS A C 1
ATOM 1074 O O . LYS A 1 141 ? 13.5 19.766 18.734 1 95.44 141 LYS A O 1
ATOM 1079 N N . GLY A 1 142 ? 15.297 21.188 18.438 1 94.12 142 GLY A N 1
ATOM 1080 C CA . GLY A 1 142 ? 16.062 20.203 17.703 1 94.12 142 GLY A CA 1
ATOM 1081 C C . GLY A 1 142 ? 17.469 20.656 17.375 1 94.12 142 GLY A C 1
ATOM 1082 O O . GLY A 1 142 ? 17.766 21.859 17.391 1 94.12 142 GLY A O 1
ATOM 1083 N N . ALA A 1 143 ? 18.281 19.719 17.266 1 92.19 143 ALA A N 1
ATOM 1084 C CA . ALA A 1 143 ? 19.672 19.984 16.891 1 92.19 143 ALA A CA 1
ATOM 1085 C C . ALA A 1 143 ? 20.203 18.906 15.953 1 92.19 143 ALA A C 1
ATOM 1087 O O . ALA A 1 143 ? 20.031 17.703 16.219 1 92.19 143 ALA A O 1
ATOM 1088 N N . LEU A 1 144 ? 20.688 19.297 14.844 1 96.69 144 LEU A N 1
ATOM 1089 C CA . LEU A 1 144 ? 21.375 18.422 13.906 1 96.69 144 LEU A CA 1
ATOM 1090 C C . LEU A 1 144 ? 22.844 18.797 13.766 1 96.69 144 LEU A C 1
ATOM 1092 O O . LEU A 1 144 ? 23.188 19.984 13.766 1 96.69 144 LEU A O 1
ATOM 1096 N N . LYS A 1 145 ? 23.672 17.844 13.703 1 96.88 145 LYS A N 1
ATOM 1097 C CA . LYS A 1 145 ? 25.109 18.047 13.516 1 96.88 145 LYS A CA 1
ATOM 1098 C C . LYS A 1 145 ? 25.609 17.312 12.273 1 96.88 145 LYS A C 1
ATOM 1100 O O . LYS A 1 145 ? 25.031 16.312 11.859 1 96.88 145 LYS A O 1
ATOM 1105 N N . PRO A 1 146 ? 26.688 17.875 11.719 1 97.38 146 PRO A N 1
ATOM 1106 C CA . PRO A 1 146 ? 27.266 17.156 10.57 1 97.38 146 PRO A CA 1
ATOM 1107 C C . PRO A 1 146 ? 27.625 15.703 10.898 1 97.38 146 PRO A C 1
ATOM 1109 O O . PRO A 1 146 ? 28.078 15.414 12.008 1 97.38 146 PRO A O 1
ATOM 1112 N N . SER A 1 147 ? 27.359 14.906 9.953 1 97.31 147 SER A N 1
ATOM 1113 C CA . SER A 1 147 ? 27.656 13.492 10.109 1 97.31 147 SER A CA 1
ATOM 1114 C C . SER A 1 147 ? 28.594 13.008 9.008 1 97.31 147 SER A C 1
ATOM 1116 O O . SER A 1 147 ? 28.5 13.453 7.859 1 97.31 147 SER A O 1
ATOM 1118 N N . THR A 1 148 ? 29.469 11.992 9.305 1 94.88 148 THR A N 1
ATOM 1119 C CA . THR A 1 148 ? 30.375 11.398 8.32 1 94.88 148 THR A CA 1
ATOM 1120 C C . THR A 1 148 ? 29.828 10.062 7.828 1 94.88 148 THR A C 1
ATOM 1122 O O . THR A 1 148 ? 30.406 9.438 6.941 1 94.88 148 THR A O 1
ATOM 1125 N N . GLU A 1 149 ? 28.766 9.703 8.422 1 94.81 149 GLU A N 1
ATOM 1126 C CA . GLU A 1 149 ? 28.125 8.469 7.973 1 94.81 149 GLU A CA 1
ATOM 1127 C C . GLU A 1 149 ? 27.391 8.68 6.652 1 94.81 149 GLU A C 1
ATOM 1129 O O . GLU A 1 149 ? 27.078 9.812 6.285 1 94.81 149 GLU A O 1
ATOM 1134 N N . ASP A 1 150 ? 27.219 7.543 5.945 1 95 150 ASP A N 1
ATOM 1135 C CA . ASP A 1 150 ? 26.359 7.613 4.77 1 95 150 ASP A CA 1
ATOM 1136 C C . ASP A 1 150 ? 24.906 7.91 5.168 1 95 150 ASP A C 1
ATOM 1138 O O . ASP A 1 150 ? 24.484 7.613 6.289 1 95 150 ASP A O 1
ATOM 1142 N N . PHE A 1 151 ? 24.188 8.555 4.277 1 93.88 151 PHE A N 1
ATOM 1143 C CA . PHE A 1 151 ? 22.828 9.016 4.551 1 93.88 151 PHE A CA 1
ATOM 1144 C C . PHE A 1 151 ? 21.969 7.883 5.102 1 93.88 151 PHE A C 1
ATOM 1146 O O . PHE A 1 151 ? 21.203 8.078 6.043 1 93.88 151 PHE A O 1
ATOM 1153 N N . ASP A 1 152 ? 22.125 6.695 4.582 1 86.19 152 ASP A N 1
ATOM 1154 C CA . ASP A 1 152 ? 21.281 5.559 4.965 1 86.19 152 ASP A CA 1
ATOM 1155 C C . ASP A 1 152 ? 21.594 5.105 6.391 1 86.19 152 ASP A C 1
ATOM 1157 O O . ASP A 1 152 ? 20.75 4.523 7.066 1 86.19 152 ASP A O 1
ATOM 1161 N N . SER A 1 153 ? 22.828 5.438 6.867 1 91.5 153 SER A N 1
ATOM 1162 C CA . SER A 1 153 ? 23.266 4.949 8.172 1 91.5 153 SER A CA 1
ATOM 1163 C C . SER A 1 153 ? 23.391 6.094 9.172 1 91.5 153 SER A C 1
ATOM 1165 O O . SER A 1 153 ? 23.797 5.879 10.312 1 91.5 153 SER A O 1
ATOM 1167 N N . ALA A 1 154 ? 22.969 7.242 8.812 1 95.56 154 ALA A N 1
ATOM 1168 C CA . ALA A 1 154 ? 23.281 8.43 9.602 1 95.56 154 ALA A CA 1
ATOM 1169 C C . ALA A 1 154 ? 22.25 8.648 10.703 1 95.56 154 ALA A C 1
ATOM 1171 O O . ALA A 1 154 ? 22.5 9.406 11.648 1 95.56 154 ALA A O 1
ATOM 1172 N N . VAL A 1 155 ? 21.094 8.008 10.625 1 94.12 155 VAL A N 1
ATOM 1173 C CA . VAL A 1 155 ? 20.047 8.211 11.633 1 94.12 155 VAL A CA 1
ATOM 1174 C C . VAL A 1 155 ? 20.531 7.68 12.984 1 94.12 155 VAL A C 1
ATOM 1176 O O . VAL A 1 155 ? 20.938 6.52 13.086 1 94.12 155 VAL A O 1
ATOM 1179 N N . PRO A 1 156 ? 20.469 8.531 14.023 1 91.94 156 PRO A N 1
ATOM 1180 C CA . PRO A 1 156 ? 20.859 8.023 15.336 1 91.94 156 PRO A CA 1
ATOM 1181 C C . PRO A 1 156 ? 19.969 6.883 15.82 1 91.94 156 PRO A C 1
ATOM 1183 O O . PRO A 1 156 ? 18.766 6.879 15.555 1 91.94 156 PRO A O 1
ATOM 1186 N N . ALA A 1 157 ? 20.562 5.996 16.547 1 83.75 157 ALA A N 1
ATOM 1187 C CA . ALA A 1 157 ? 19.812 4.871 17.109 1 83.75 157 ALA A CA 1
ATOM 1188 C C . ALA A 1 157 ? 18.844 5.344 18.188 1 83.75 157 ALA A C 1
ATOM 1190 O O . ALA A 1 157 ? 17.781 4.738 18.375 1 83.75 157 ALA A O 1
ATOM 1191 N N . SER A 1 158 ? 19.266 6.344 18.922 1 85.88 158 SER A N 1
ATOM 1192 C CA . SER A 1 158 ? 18.406 6.914 19.969 1 85.88 158 SER A CA 1
ATOM 1193 C C . SER A 1 158 ? 18.734 8.391 20.188 1 85.88 158 SER A C 1
ATOM 1195 O O . SER A 1 158 ? 19.781 8.875 19.766 1 85.88 158 SER A O 1
ATOM 1197 N N . CYS A 1 159 ? 17.594 9 20.734 1 88.56 159 CYS A N 1
ATOM 1198 C CA . CYS A 1 159 ? 17.781 10.391 21.125 1 88.56 159 CYS A CA 1
ATOM 1199 C C . CYS A 1 159 ? 18.203 10.5 22.578 1 88.56 159 CYS A C 1
ATOM 1201 O O . CYS A 1 159 ? 17.422 10.234 23.484 1 88.56 159 CYS A O 1
ATOM 1203 N N . GLY A 1 160 ? 19.469 10.672 22.828 1 73.81 160 GLY A N 1
ATOM 1204 C CA . GLY A 1 160 ? 20.016 10.867 24.156 1 73.81 160 GLY A CA 1
ATOM 1205 C C . GLY A 1 160 ? 19.656 9.75 25.125 1 73.81 160 GLY A C 1
ATOM 1206 O O . GLY A 1 160 ? 19.562 8.586 24.719 1 73.81 160 GLY A O 1
ATOM 1207 N N . ASP A 1 161 ? 19.5 10.148 26.469 1 63.97 161 ASP A N 1
ATOM 1208 C CA . ASP A 1 161 ? 19.312 9.203 27.562 1 63.97 161 ASP A CA 1
ATOM 1209 C C . ASP A 1 161 ? 17.828 8.867 27.75 1 63.97 161 ASP A C 1
ATOM 1211 O O . ASP A 1 161 ? 17.453 8.242 28.75 1 63.97 161 ASP A O 1
ATOM 1215 N N . GLY A 1 162 ? 17.109 9.414 26.734 1 59.88 162 GLY A N 1
ATOM 1216 C CA . GLY A 1 162 ? 15.711 9.062 26.875 1 59.88 162 GLY A CA 1
ATOM 1217 C C . GLY A 1 162 ? 15.445 7.582 26.688 1 59.88 162 GLY A C 1
ATOM 1218 O O . GLY A 1 162 ? 16.375 6.816 26.391 1 59.88 162 GLY A O 1
ATOM 1219 N N . PRO A 1 163 ? 14.305 7.277 27.219 1 61.44 163 PRO A N 1
ATOM 1220 C CA . PRO A 1 163 ? 13.969 5.859 27.047 1 61.44 163 PRO A CA 1
ATOM 1221 C C . PRO A 1 163 ? 14.141 5.391 25.594 1 61.44 163 PRO A C 1
ATOM 1223 O O . PRO A 1 163 ? 13.867 6.148 24.656 1 61.44 163 PRO A O 1
ATOM 1226 N N . PRO A 1 164 ? 14.859 4.344 25.516 1 65.19 164 PRO A N 1
ATOM 1227 C CA . PRO A 1 164 ? 14.992 3.793 24.172 1 65.19 164 PRO A CA 1
ATOM 1228 C C . PRO A 1 164 ? 13.656 3.617 23.469 1 65.19 164 PRO A C 1
ATOM 1230 O O . PRO A 1 164 ? 12.641 3.35 24.109 1 65.19 164 PRO A O 1
ATOM 1233 N N . PRO A 1 165 ? 13.562 4.102 22.234 1 69.31 165 PRO A N 1
ATOM 1234 C CA . PRO A 1 165 ? 12.312 3.84 21.516 1 69.31 165 PRO A CA 1
ATOM 1235 C C . PRO A 1 165 ? 11.836 2.396 21.672 1 69.31 165 PRO A C 1
ATOM 1237 O O . PRO A 1 165 ? 12.648 1.484 21.812 1 69.31 165 PRO A O 1
ATOM 1240 N N . PRO A 1 166 ? 10.508 2.367 22.078 1 62.47 166 PRO A N 1
ATOM 1241 C CA . PRO A 1 166 ? 10.039 0.981 22.094 1 62.47 166 PRO A CA 1
ATOM 1242 C C . PRO A 1 166 ? 10.469 0.19 20.859 1 62.47 166 PRO A C 1
ATOM 1244 O O . PRO A 1 166 ? 10.602 0.757 19.781 1 62.47 166 PRO A O 1
ATOM 1247 N N . LYS A 1 167 ? 11.047 -0.873 21.141 1 63.94 167 LYS A N 1
ATOM 1248 C CA . LYS A 1 167 ? 11.422 -1.709 20.016 1 63.94 167 LYS A CA 1
ATOM 1249 C C . LYS A 1 167 ? 10.227 -1.971 19.094 1 63.94 167 LYS A C 1
ATOM 1251 O O . LYS A 1 167 ? 9.258 -2.621 19.5 1 63.94 167 LYS A O 1
ATOM 1256 N N . LYS A 1 168 ? 9.969 -1.008 18.141 1 73.12 168 LYS A N 1
ATOM 1257 C CA . LYS A 1 168 ? 8.859 -1.222 17.219 1 73.12 168 LYS A CA 1
ATOM 1258 C C . LYS A 1 168 ? 9.219 -2.268 16.156 1 73.12 168 LYS A C 1
ATOM 1260 O O . LYS A 1 168 ? 10.367 -2.363 15.742 1 73.12 168 LYS A O 1
ATOM 1265 N N . ASP A 1 169 ? 8.328 -3.221 16.047 1 87.56 169 ASP A N 1
ATOM 1266 C CA . ASP A 1 169 ? 8.414 -4.129 14.914 1 87.56 169 ASP A CA 1
ATOM 1267 C C . ASP A 1 169 ? 8.195 -3.387 13.594 1 87.56 169 ASP A C 1
ATOM 1269 O O . ASP A 1 169 ? 7.062 -3.266 13.125 1 87.56 169 ASP A O 1
ATOM 1273 N N . GLU A 1 170 ? 9.375 -2.791 13.102 1 83.88 170 GLU A N 1
ATOM 1274 C CA . GLU A 1 170 ? 9.312 -1.939 11.914 1 83.88 170 GLU A CA 1
ATOM 1275 C C . GLU A 1 170 ? 8.656 -2.668 10.742 1 83.88 170 GLU A C 1
ATOM 1277 O O . GLU A 1 170 ? 7.902 -2.066 9.977 1 83.88 170 GLU A O 1
ATOM 1282 N N . ALA A 1 171 ? 8.977 -3.91 10.641 1 92.62 171 ALA A N 1
ATOM 1283 C CA . ALA A 1 171 ? 8.391 -4.691 9.555 1 92.62 171 ALA A CA 1
ATOM 1284 C C . ALA A 1 171 ? 6.875 -4.789 9.711 1 92.62 171 ALA A C 1
ATOM 1286 O O . ALA A 1 171 ? 6.137 -4.668 8.727 1 92.62 171 ALA A O 1
ATOM 1287 N N . LEU A 1 172 ? 6.461 -5.008 10.914 1 94.94 172 LEU A N 1
ATOM 1288 C CA . LEU A 1 172 ? 5.027 -5.078 11.164 1 94.94 172 LEU A CA 1
ATOM 1289 C C . LEU A 1 172 ? 4.352 -3.75 10.852 1 94.94 172 LEU A C 1
ATOM 1291 O O . LEU A 1 172 ? 3.285 -3.723 10.227 1 94.94 172 LEU A O 1
ATOM 1295 N N . GLU A 1 173 ? 4.961 -2.658 11.266 1 88.38 173 GLU A N 1
ATOM 1296 C CA . GLU A 1 173 ? 4.391 -1.342 10.984 1 88.38 173 GLU A CA 1
ATOM 1297 C C . GLU A 1 173 ? 4.297 -1.086 9.484 1 88.38 173 GLU A C 1
ATOM 1299 O O . GLU A 1 173 ? 3.303 -0.535 9.008 1 88.38 173 GLU A O 1
ATOM 1304 N N . GLN A 1 174 ? 5.293 -1.478 8.797 1 90.19 174 GLN A N 1
ATOM 1305 C CA . GLN A 1 174 ? 5.273 -1.314 7.348 1 90.19 174 GLN A CA 1
ATOM 1306 C C . GLN A 1 174 ? 4.199 -2.188 6.707 1 90.19 174 GLN A C 1
ATOM 1308 O O . GLN A 1 174 ? 3.533 -1.767 5.762 1 90.19 174 GLN A O 1
ATOM 1313 N N . ALA A 1 175 ? 4.039 -3.389 7.215 1 96.19 175 ALA A N 1
ATOM 1314 C CA . ALA A 1 175 ? 2.998 -4.277 6.703 1 96.19 175 ALA A CA 1
ATOM 1315 C C . ALA A 1 175 ? 1.61 -3.689 6.934 1 96.19 175 ALA A C 1
ATOM 1317 O O . ALA A 1 175 ? 0.741 -3.768 6.062 1 96.19 175 ALA A O 1
ATOM 1318 N N . LYS A 1 176 ? 1.462 -3.109 8.062 1 93.62 176 LYS A N 1
ATOM 1319 C CA . LYS A 1 176 ? 0.189 -2.469 8.375 1 93.62 176 LYS A CA 1
ATOM 1320 C C . LYS A 1 176 ? -0.103 -1.323 7.41 1 93.62 176 LYS A C 1
ATOM 1322 O O . LYS A 1 176 ? -1.229 -1.181 6.934 1 93.62 176 LYS A O 1
ATOM 1327 N N . LYS A 1 177 ? 0.853 -0.558 7.141 1 87.31 177 LYS A N 1
ATOM 1328 C CA . LYS A 1 177 ? 0.694 0.553 6.207 1 87.31 177 LYS A CA 1
ATOM 1329 C C . LYS A 1 177 ? 0.324 0.05 4.812 1 87.31 177 LYS A C 1
ATOM 1331 O O . LYS A 1 177 ? -0.586 0.584 4.176 1 87.31 177 LYS A O 1
ATOM 1336 N N . ALA A 1 178 ? 1.052 -0.922 4.379 1 92.81 178 ALA A N 1
ATOM 1337 C CA . ALA A 1 178 ? 0.78 -1.496 3.064 1 92.81 178 ALA A CA 1
ATOM 1338 C C . ALA A 1 178 ? -0.623 -2.094 3.004 1 92.81 178 ALA A C 1
ATOM 1340 O O . ALA A 1 178 ? -1.344 -1.904 2.021 1 92.81 178 ALA A O 1
ATOM 1341 N N . PHE A 1 179 ? -1.013 -2.781 4.047 1 95.25 179 PHE A N 1
ATOM 1342 C CA . PHE A 1 179 ? -2.338 -3.385 4.133 1 95.25 179 PHE A CA 1
ATOM 1343 C C . PHE A 1 179 ? -3.424 -2.318 4.059 1 95.25 179 PHE A C 1
ATOM 1345 O O . PHE A 1 179 ? -4.375 -2.447 3.285 1 95.25 179 PHE A O 1
ATOM 1352 N N . LEU A 1 180 ? -3.266 -1.288 4.82 1 89.25 180 LEU A N 1
ATOM 1353 C CA . LEU A 1 180 ? -4.266 -0.229 4.867 1 89.25 180 LEU A CA 1
ATOM 1354 C C . LEU A 1 180 ? -4.375 0.479 3.521 1 89.25 180 LEU A C 1
ATOM 1356 O O . LEU A 1 180 ? -5.477 0.826 3.086 1 89.25 180 LEU A O 1
ATOM 1360 N N . ALA A 1 181 ? -3.295 0.661 2.877 1 86.5 181 ALA A N 1
ATOM 1361 C CA . ALA A 1 181 ? -3.285 1.376 1.604 1 86.5 181 ALA A CA 1
ATOM 1362 C C . ALA A 1 181 ? -4.027 0.591 0.527 1 86.5 181 ALA A C 1
ATOM 1364 O O . ALA A 1 181 ? -4.691 1.178 -0.333 1 86.5 181 ALA A O 1
ATOM 1365 N N . THR A 1 182 ? -3.949 -0.677 0.584 1 90.69 182 THR A N 1
ATOM 1366 C CA . THR A 1 182 ? -4.512 -1.497 -0.484 1 90.69 182 THR A CA 1
ATOM 1367 C C . THR A 1 182 ? -5.871 -2.055 -0.078 1 90.69 182 THR A C 1
ATOM 1369 O O . THR A 1 182 ? -6.797 -2.1 -0.892 1 90.69 182 THR A O 1
ATOM 1372 N N . TYR A 1 183 ? -5.98 -2.432 1.229 1 92.94 183 TYR A N 1
ATOM 1373 C CA . TYR A 1 183 ? -7.129 -3.24 1.622 1 92.94 183 TYR A CA 1
ATOM 1374 C C . TYR A 1 183 ? -7.973 -2.52 2.67 1 92.94 183 TYR A C 1
ATOM 1376 O O . TYR A 1 183 ? -9.023 -3.016 3.078 1 92.94 183 TYR A O 1
ATOM 1384 N N . GLY A 1 184 ? -7.586 -1.395 3.133 1 85.69 184 GLY A N 1
ATOM 1385 C CA . GLY A 1 184 ? -8.258 -0.678 4.207 1 85.69 184 GLY A CA 1
ATOM 1386 C C . GLY A 1 184 ? -9.742 -0.47 3.947 1 85.69 184 GLY A C 1
ATOM 1387 O O . GLY A 1 184 ? -10.555 -0.584 4.863 1 85.69 184 GLY A O 1
ATOM 1388 N N . ASP A 1 185 ? -10.078 -0.178 2.697 1 80.5 185 ASP A N 1
ATOM 1389 C CA . ASP A 1 185 ? -11.477 0.1 2.357 1 80.5 185 ASP A CA 1
ATOM 1390 C C . ASP A 1 185 ? -12.203 -1.176 1.943 1 80.5 185 ASP A C 1
ATOM 1392 O O . ASP A 1 185 ? -13.422 -1.17 1.766 1 80.5 185 ASP A O 1
ATOM 1396 N N . GLN A 1 186 ? -11.477 -2.225 1.78 1 86.94 186 GLN A N 1
ATOM 1397 C CA . GLN A 1 186 ? -12.055 -3.463 1.273 1 86.94 186 GLN A CA 1
ATOM 1398 C C . GLN A 1 186 ? -12.297 -4.461 2.402 1 86.94 186 GLN A C 1
ATOM 1400 O O . GLN A 1 186 ? -13.242 -5.25 2.352 1 86.94 186 GLN A O 1
ATOM 1405 N N . CYS A 1 187 ? -11.469 -4.398 3.4 1 92.88 187 CYS A N 1
ATOM 1406 C CA . CYS A 1 187 ? -11.555 -5.355 4.496 1 92.88 187 CYS A CA 1
ATOM 1407 C C . CYS A 1 187 ? -12.414 -4.809 5.629 1 92.88 187 CYS A C 1
ATOM 1409 O O . CYS A 1 187 ? -12.477 -3.596 5.844 1 92.88 187 CYS A O 1
ATOM 1411 N N . ASP A 1 188 ? -13 -5.77 6.312 1 89.62 188 ASP A N 1
ATOM 1412 C CA . ASP A 1 188 ? -13.875 -5.418 7.43 1 89.62 188 ASP A CA 1
ATOM 1413 C C . ASP A 1 188 ? -13.07 -4.805 8.578 1 89.62 188 ASP A C 1
ATOM 1415 O O . ASP A 1 188 ? -11.961 -5.246 8.867 1 89.62 188 ASP A O 1
ATOM 1419 N N . LYS A 1 189 ? -13.703 -3.91 9.219 1 83.62 189 LYS A N 1
ATOM 1420 C CA . LYS A 1 189 ? -13.062 -3.266 10.367 1 83.62 189 LYS A CA 1
ATOM 1421 C C . LYS A 1 189 ? -13.398 -3.99 11.664 1 83.62 189 LYS A C 1
ATOM 1423 O O . LYS A 1 189 ? -12.734 -3.791 12.68 1 83.62 189 LYS A O 1
ATOM 1428 N N . GLU A 1 190 ? -14.484 -4.789 11.578 1 87.12 190 GLU A N 1
ATOM 1429 C CA . GLU A 1 190 ? -14.922 -5.574 12.734 1 87.12 190 GLU A CA 1
ATOM 1430 C C . GLU A 1 190 ? -15.047 -7.051 12.375 1 87.12 190 GLU A C 1
ATOM 1432 O O . GLU A 1 190 ? -15.289 -7.395 11.211 1 87.12 190 GLU A O 1
ATOM 1437 N N . ASP A 1 191 ? -14.883 -7.809 13.422 1 84.81 191 ASP A N 1
ATOM 1438 C CA . ASP A 1 191 ? -15.117 -9.234 13.203 1 84.81 191 ASP A CA 1
ATOM 1439 C C . ASP A 1 191 ? -16.609 -9.555 13.148 1 84.81 191 ASP A C 1
ATOM 1441 O O . ASP A 1 191 ? -17.438 -8.656 13.305 1 84.81 191 ASP A O 1
ATOM 1445 N N . PRO A 1 192 ? -16.922 -10.789 12.914 1 83.38 192 PRO A N 1
ATOM 1446 C CA . PRO A 1 192 ? -18.328 -11.148 12.773 1 83.38 192 PRO A CA 1
ATOM 1447 C C . PRO A 1 192 ? -19.141 -10.898 14.055 1 83.38 192 PRO A C 1
ATOM 1449 O O . PRO A 1 192 ? -20.359 -10.836 14.016 1 83.38 192 PRO A O 1
ATOM 1452 N N . ASN A 1 193 ? -18.5 -10.758 15.188 1 83.81 193 ASN A N 1
ATOM 1453 C CA . ASN A 1 193 ? -19.156 -10.5 16.469 1 83.81 193 ASN A CA 1
ATOM 1454 C C . ASN A 1 193 ? -19.219 -9.008 16.766 1 83.81 193 ASN A C 1
ATOM 1456 O O . ASN A 1 193 ? -19.609 -8.609 17.875 1 83.81 193 ASN A O 1
ATOM 1460 N N . GLY A 1 194 ? -18.719 -8.242 15.859 1 81.12 194 GLY A N 1
ATOM 1461 C CA . GLY A 1 194 ? -18.797 -6.801 16.016 1 81.12 194 GLY A CA 1
ATOM 1462 C C . GLY A 1 194 ? -17.625 -6.211 16.766 1 81.12 194 GLY A C 1
ATOM 1463 O O . GLY A 1 194 ? -17.641 -5.035 17.141 1 81.12 194 GLY A O 1
ATOM 1464 N N . LYS A 1 195 ? -16.719 -7.039 17.062 1 84.44 195 LYS A N 1
ATOM 1465 C CA . LYS A 1 195 ? -15.523 -6.559 17.75 1 84.44 195 LYS A CA 1
ATOM 1466 C C . LYS A 1 195 ? -14.5 -6.027 16.75 1 84.44 195 LYS A C 1
ATOM 1468 O O . LYS A 1 195 ? -14.32 -6.602 15.672 1 84.44 195 LYS A O 1
ATOM 1473 N N . PRO A 1 196 ? -13.805 -4.938 17.188 1 83.88 196 PRO A N 1
ATOM 1474 C CA . PRO A 1 196 ? -12.742 -4.453 16.297 1 83.88 196 PRO A CA 1
ATOM 1475 C C . PRO A 1 196 ? -11.703 -5.527 15.984 1 83.88 196 PRO A C 1
ATOM 1477 O O . PRO A 1 196 ? -11.383 -6.352 16.844 1 83.88 196 PRO A O 1
ATOM 1480 N N . ILE A 1 197 ? -11.281 -5.469 14.727 1 88.06 197 ILE A N 1
ATOM 1481 C CA . ILE A 1 197 ? -10.25 -6.418 14.312 1 88.06 197 ILE A CA 1
ATOM 1482 C C . ILE A 1 197 ? -8.961 -6.16 15.086 1 88.06 197 ILE A C 1
ATOM 1484 O O . ILE A 1 197 ? -8.523 -5.016 15.211 1 88.06 197 ILE A O 1
ATOM 1488 N N . GLY A 1 198 ? -8.414 -7.176 15.664 1 85.94 198 GLY A N 1
ATOM 1489 C CA . GLY A 1 198 ? -7.188 -7.066 16.438 1 85.94 198 GLY A CA 1
ATOM 1490 C C . GLY A 1 198 ? -5.949 -6.961 15.57 1 85.94 198 GLY A C 1
ATOM 1491 O O . GLY A 1 198 ? -6.047 -6.738 14.359 1 85.94 198 GLY A O 1
ATOM 1492 N N . GLU A 1 199 ? -4.777 -7.031 16.281 1 92.12 199 GLU A N 1
ATOM 1493 C CA . GLU A 1 199 ? -3.488 -7.004 15.594 1 92.12 199 GLU A CA 1
ATOM 1494 C C . GLU A 1 199 ? -3.32 -8.219 14.695 1 92.12 199 GLU A C 1
ATOM 1496 O O . GLU A 1 199 ? -3.84 -9.297 14.992 1 92.12 199 GLU A O 1
ATOM 1501 N N . PRO A 1 200 ? -2.645 -8.031 13.578 1 97.06 200 PRO A N 1
ATOM 1502 C CA . PRO A 1 200 ? -2.346 -9.211 12.766 1 97.06 200 PRO A CA 1
ATOM 1503 C C . PRO A 1 200 ? -1.457 -10.219 13.484 1 97.06 200 PRO A C 1
ATOM 1505 O O . PRO A 1 200 ? -0.725 -9.852 14.406 1 97.06 200 PRO A O 1
ATOM 1508 N N . GLU A 1 201 ? -1.609 -11.461 13.078 1 97.38 201 GLU A N 1
ATOM 1509 C CA . GLU A 1 201 ? -0.667 -12.469 13.562 1 97.38 201 GLU A CA 1
ATOM 1510 C C . GLU A 1 201 ? 0.716 -12.266 12.945 1 97.38 201 GLU A C 1
ATOM 1512 O O . GLU A 1 201 ? 0.834 -11.906 11.773 1 97.38 201 GLU A O 1
ATOM 1517 N N . ALA A 1 202 ? 1.688 -12.484 13.75 1 97.69 202 ALA A N 1
ATOM 1518 C CA . ALA A 1 202 ? 3.068 -12.312 13.305 1 97.69 202 ALA A CA 1
ATOM 1519 C C . ALA A 1 202 ? 3.918 -13.523 13.656 1 97.69 202 ALA A C 1
ATOM 1521 O O . ALA A 1 202 ? 3.824 -14.055 14.766 1 97.69 202 ALA A O 1
ATOM 1522 N N . TYR A 1 203 ? 4.711 -13.961 12.727 1 97.88 203 TYR A N 1
ATOM 1523 C CA . TYR A 1 203 ? 5.598 -15.102 12.898 1 97.88 203 TYR A CA 1
ATOM 1524 C C . TYR A 1 203 ? 7.016 -14.766 12.453 1 97.88 203 TYR A C 1
ATOM 1526 O O . TYR A 1 203 ? 7.211 -13.953 11.547 1 97.88 203 TYR A O 1
ATOM 1534 N N . SER A 1 204 ? 7.98 -15.344 13.102 1 97 204 SER A N 1
ATOM 1535 C CA . SER A 1 204 ? 9.383 -15.297 12.703 1 97 204 SER A CA 1
ATOM 1536 C C . SER A 1 204 ? 9.883 -16.672 12.266 1 97 204 SER A C 1
ATOM 1538 O O . SER A 1 204 ? 9.859 -17.625 13.055 1 97 204 SER A O 1
ATOM 1540 N N . ILE A 1 205 ? 10.289 -16.781 11.102 1 97.44 205 ILE A N 1
ATOM 1541 C CA . ILE A 1 205 ? 10.781 -18.031 10.555 1 97.44 205 ILE A CA 1
ATOM 1542 C C . ILE A 1 205 ? 12.289 -17.953 10.344 1 97.44 205 ILE A C 1
ATOM 1544 O O . ILE A 1 205 ? 12.766 -17.156 9.531 1 97.44 205 ILE A O 1
ATOM 1548 N N . HIS A 1 206 ? 12.984 -18.766 11.039 1 95.56 206 HIS A N 1
ATOM 1549 C CA . HIS A 1 206 ? 14.438 -18.828 10.891 1 95.56 206 HIS A CA 1
ATOM 1550 C C . HIS A 1 206 ? 14.844 -19.969 9.961 1 95.56 206 HIS A C 1
ATOM 1552 O O . HIS A 1 206 ? 14.266 -21.047 10.008 1 95.56 206 HIS A O 1
ATOM 1558 N N . TYR A 1 207 ? 15.82 -19.656 9.086 1 93.81 207 TYR A N 1
ATOM 1559 C CA . TYR A 1 207 ? 16.25 -20.672 8.117 1 93.81 207 TYR A CA 1
ATOM 1560 C C . TYR A 1 207 ? 17.688 -20.422 7.664 1 93.81 207 TYR A C 1
ATOM 1562 O O . TYR A 1 207 ? 18.281 -19.391 8.016 1 93.81 207 TYR A O 1
ATOM 1570 N N . LYS A 1 208 ? 18.25 -21.422 7.035 1 91.12 208 LYS A N 1
ATOM 1571 C CA . LYS A 1 208 ? 19.531 -21.297 6.348 1 91.12 208 LYS A CA 1
ATOM 1572 C C . LYS A 1 208 ? 19.359 -21.422 4.836 1 91.12 208 LYS A C 1
ATOM 1574 O O . LYS A 1 208 ? 18.578 -22.25 4.363 1 91.12 208 LYS A O 1
ATOM 1579 N N . ASP A 1 209 ? 20.047 -20.547 4.145 1 86.56 209 ASP A N 1
ATOM 1580 C CA . ASP A 1 209 ? 19.984 -20.641 2.691 1 86.56 209 ASP A CA 1
ATOM 1581 C C . ASP A 1 209 ? 20.5 -22 2.209 1 86.56 209 ASP A C 1
ATOM 1583 O O . ASP A 1 209 ? 21.328 -22.625 2.871 1 86.56 209 ASP A O 1
ATOM 1587 N N . LYS A 1 210 ? 20.062 -22.375 1.104 1 81.38 210 LYS A N 1
ATOM 1588 C CA . LYS A 1 210 ? 20.453 -23.656 0.515 1 81.38 210 LYS A CA 1
ATOM 1589 C C . LYS A 1 210 ? 21.969 -23.75 0.38 1 81.38 210 LYS A C 1
ATOM 1591 O O . LYS A 1 210 ? 22.562 -24.812 0.61 1 81.38 210 LYS A O 1
ATOM 1596 N N . ASP A 1 211 ? 22.578 -22.672 0.064 1 80.75 211 ASP A N 1
ATOM 1597 C CA . ASP A 1 211 ? 24 -22.688 -0.205 1 80.75 211 ASP A CA 1
ATOM 1598 C C . ASP A 1 211 ? 24.797 -22.125 0.975 1 80.75 211 ASP A C 1
ATOM 1600 O O . ASP A 1 211 ? 25.969 -21.781 0.839 1 80.75 211 ASP A O 1
ATOM 1604 N N . ALA A 1 212 ? 24.125 -22.031 2.08 1 86.81 212 ALA A N 1
ATOM 1605 C CA . ALA A 1 212 ? 24.781 -21.453 3.246 1 86.81 212 ALA A CA 1
ATOM 1606 C C . ALA A 1 212 ? 25.875 -22.375 3.783 1 86.81 212 ALA A C 1
ATOM 1608 O O . ALA A 1 212 ? 25.703 -23.594 3.799 1 86.81 212 ALA A O 1
ATOM 1609 N N . GLN A 1 213 ? 26.906 -21.766 4.195 1 89.19 213 GLN A N 1
ATOM 1610 C CA . GLN A 1 213 ? 27.953 -22.5 4.902 1 89.19 213 GLN A CA 1
ATOM 1611 C C . GLN A 1 213 ? 27.562 -22.75 6.352 1 89.19 213 GLN A C 1
ATOM 1613 O O . GLN A 1 213 ? 26.734 -22.031 6.918 1 89.19 213 GLN A O 1
ATOM 1618 N N . PRO A 1 214 ? 28.141 -23.812 6.895 1 87.69 214 PRO A N 1
ATOM 1619 C CA . PRO A 1 214 ? 27.766 -24.188 8.258 1 87.69 214 PRO A CA 1
ATOM 1620 C C . PRO A 1 214 ? 27.891 -23.016 9.242 1 87.69 214 PRO A C 1
ATOM 1622 O O . PRO A 1 214 ? 27.078 -22.891 10.172 1 87.69 214 PRO A O 1
ATOM 1625 N N . ASN A 1 215 ? 28.781 -22.094 9.016 1 91.06 215 ASN A N 1
ATOM 1626 C CA . ASN A 1 215 ? 29.016 -21.016 9.977 1 91.06 215 ASN A CA 1
ATOM 1627 C C . ASN A 1 215 ? 28.266 -19.75 9.602 1 91.06 215 ASN A C 1
ATOM 1629 O O . ASN A 1 215 ? 28.344 -18.734 10.305 1 91.06 215 ASN A O 1
ATOM 1633 N N . ASP A 1 216 ? 27.547 -19.875 8.531 1 91 216 ASP A N 1
ATOM 1634 C CA . ASP A 1 216 ? 26.734 -18.734 8.148 1 91 216 ASP A CA 1
ATOM 1635 C C . ASP A 1 216 ? 25.594 -18.5 9.133 1 91 216 ASP A C 1
ATOM 1637 O O . ASP A 1 216 ? 25 -19.469 9.633 1 91 216 ASP A O 1
ATOM 1641 N N . PRO A 1 217 ? 25.391 -17.328 9.461 1 90.75 217 PRO A N 1
ATOM 1642 C CA . PRO A 1 217 ? 24.266 -17.094 10.367 1 90.75 217 PRO A CA 1
ATOM 1643 C C . PRO A 1 217 ? 22.922 -17.469 9.742 1 90.75 217 PRO A C 1
ATOM 1645 O O . PRO A 1 217 ? 22.781 -17.5 8.516 1 90.75 217 PRO A O 1
ATOM 1648 N N . GLU A 1 218 ? 21.969 -17.75 10.648 1 92.25 218 GLU A N 1
ATOM 1649 C CA . GLU A 1 218 ? 20.594 -17.984 10.18 1 92.25 218 GLU A CA 1
ATOM 1650 C C . GLU A 1 218 ? 19.969 -16.703 9.664 1 92.25 218 GLU A C 1
ATOM 1652 O O . GLU A 1 218 ? 20.25 -15.609 10.172 1 92.25 218 GLU A O 1
ATOM 1657 N N . ARG A 1 219 ? 19.156 -16.906 8.648 1 93.62 219 ARG A N 1
ATOM 1658 C CA . ARG A 1 219 ? 18.344 -15.812 8.133 1 93.62 219 ARG A CA 1
ATOM 1659 C C . ARG A 1 219 ? 16.938 -15.828 8.75 1 93.62 219 ARG A C 1
ATOM 1661 O O . ARG A 1 219 ? 16.547 -16.812 9.367 1 93.62 219 ARG A O 1
ATOM 1668 N N . GLU A 1 220 ? 16.281 -14.727 8.664 1 95.31 220 GLU A N 1
ATOM 1669 C CA . GLU A 1 220 ? 14.938 -14.617 9.219 1 95.31 220 GLU A CA 1
ATOM 1670 C C . GLU A 1 220 ? 13.961 -14.07 8.18 1 95.31 220 GLU A C 1
ATOM 1672 O O . GLU A 1 220 ? 14.266 -13.086 7.496 1 95.31 220 GLU A O 1
ATOM 1677 N N . THR A 1 221 ? 12.867 -14.734 8.039 1 97.25 221 THR A N 1
ATOM 1678 C CA . THR A 1 221 ? 11.703 -14.211 7.336 1 97.25 221 THR A CA 1
ATOM 1679 C C . THR A 1 221 ? 10.539 -13.992 8.297 1 97.25 221 THR A C 1
ATOM 1681 O O . THR A 1 221 ? 10.195 -14.883 9.07 1 97.25 221 THR A O 1
ATOM 1684 N N . ARG A 1 222 ? 10 -12.773 8.273 1 98.12 222 ARG A N 1
ATOM 1685 C CA . ARG A 1 222 ? 8.797 -12.477 9.047 1 98.12 222 ARG A CA 1
ATOM 1686 C C . ARG A 1 222 ? 7.543 -12.711 8.211 1 98.12 222 ARG A C 1
ATOM 1688 O O . ARG A 1 222 ? 7.52 -12.406 7.02 1 98.12 222 ARG A O 1
ATOM 1695 N N . LEU A 1 223 ? 6.547 -13.266 8.852 1 98.69 223 LEU A N 1
ATOM 1696 C CA . LEU A 1 223 ? 5.254 -13.531 8.227 1 98.69 223 LEU A CA 1
ATOM 1697 C C . LEU A 1 223 ? 4.129 -12.859 9 1 98.69 223 LEU A C 1
ATOM 1699 O O . LEU A 1 223 ? 4.051 -12.984 10.227 1 98.69 223 LEU A O 1
ATOM 1703 N N . PHE A 1 224 ? 3.299 -12.125 8.297 1 98.69 224 PHE A N 1
ATOM 1704 C CA . PHE A 1 224 ? 2.178 -11.422 8.906 1 98.69 224 PHE A CA 1
ATOM 1705 C C . PHE A 1 224 ? 0.859 -11.844 8.273 1 98.69 224 PHE A C 1
ATOM 1707 O O . PHE A 1 224 ? 0.743 -11.898 7.047 1 98.69 224 PHE A O 1
ATOM 1714 N N . ARG A 1 225 ? -0.104 -12.18 9.07 1 98.5 225 ARG A N 1
ATOM 1715 C CA . ARG A 1 225 ? -1.439 -12.547 8.609 1 98.5 225 ARG A CA 1
ATOM 1716 C C . ARG A 1 225 ? -2.479 -11.531 9.078 1 98.5 225 ARG A C 1
ATOM 1718 O O . ARG A 1 225 ? -2.695 -11.367 10.281 1 98.5 225 ARG A O 1
ATOM 1725 N N . PHE A 1 226 ? -3.152 -10.875 8.148 1 97.88 226 PHE A N 1
ATOM 1726 C CA . PHE A 1 226 ? -4.195 -9.898 8.43 1 97.88 226 PHE A CA 1
ATOM 1727 C C . PHE A 1 226 ? -5.574 -10.484 8.141 1 97.88 226 PHE A C 1
ATOM 1729 O O . PHE A 1 226 ? -5.84 -10.953 7.031 1 97.88 226 PHE A O 1
ATOM 1736 N N . PHE A 1 227 ? -6.418 -10.445 9.148 1 96.56 227 PHE A N 1
ATOM 1737 C CA . PHE A 1 227 ? -7.816 -10.758 8.883 1 96.56 227 PHE A CA 1
ATOM 1738 C C . PHE A 1 227 ? -8.43 -9.75 7.922 1 96.56 227 PHE A C 1
ATOM 1740 O O . PHE A 1 227 ? -8.188 -8.547 8.047 1 96.56 227 PHE A O 1
ATOM 1747 N N . CYS A 1 228 ? -9.156 -10.219 6.969 1 96.06 228 CYS A N 1
ATOM 1748 C CA . CYS A 1 228 ? -9.805 -9.289 6.047 1 96.06 228 CYS A CA 1
ATOM 1749 C C . CYS A 1 228 ? -11.32 -9.336 6.199 1 96.06 228 CYS A C 1
ATOM 1751 O O . CYS A 1 228 ? -11.953 -8.312 6.449 1 96.06 228 CYS A O 1
ATOM 1753 N N . SER A 1 229 ? -11.898 -10.539 5.973 1 94.38 229 SER A N 1
ATOM 1754 C CA . SER A 1 229 ? -13.352 -10.656 6.086 1 94.38 229 SER A CA 1
ATOM 1755 C C . SER A 1 229 ? -13.773 -12.086 6.383 1 94.38 229 SER A C 1
ATOM 1757 O O . SER A 1 229 ? -12.961 -13.016 6.277 1 94.38 229 SER A O 1
ATOM 1759 N N . MET A 1 230 ? -14.984 -12.234 6.816 1 91.81 230 MET A N 1
ATOM 1760 C CA . MET A 1 230 ? -15.609 -13.547 6.988 1 91.81 230 MET A CA 1
ATOM 1761 C C . MET A 1 230 ? -17.047 -13.531 6.504 1 91.81 230 MET A C 1
ATOM 1763 O O . MET A 1 230 ? -17.844 -12.688 6.93 1 91.81 230 MET A O 1
ATOM 1767 N N . ALA A 1 231 ? -17.312 -14.242 5.516 1 81.69 231 ALA A N 1
ATOM 1768 C CA . ALA A 1 231 ? -18.672 -14.422 5.016 1 81.69 231 ALA A CA 1
ATOM 1769 C C . ALA A 1 231 ? -19.125 -15.875 5.168 1 81.69 231 ALA A C 1
ATOM 1771 O O . ALA A 1 231 ? -18.609 -16.766 4.492 1 81.69 231 ALA A O 1
ATOM 1772 N N . ALA A 1 232 ? -20.156 -16.109 5.91 1 83.19 232 ALA A N 1
ATOM 1773 C CA . ALA A 1 232 ? -20.719 -17.438 6.133 1 83.19 232 ALA A CA 1
ATOM 1774 C C . ALA A 1 232 ? -19.625 -18.438 6.527 1 83.19 232 ALA A C 1
ATOM 1776 O O . ALA A 1 232 ? -19.125 -18.406 7.656 1 83.19 232 ALA A O 1
ATOM 1777 N N . TYR A 1 233 ? -19.094 -19.141 5.508 1 86.5 233 TYR A N 1
ATOM 1778 C CA . TYR A 1 233 ? -18.203 -20.219 5.918 1 86.5 233 TYR A CA 1
ATOM 1779 C C . TYR A 1 233 ? -16.781 -19.969 5.445 1 86.5 233 TYR A C 1
ATOM 1781 O O . TYR A 1 233 ? -15.875 -20.75 5.73 1 86.5 233 TYR A O 1
ATOM 1789 N N . ASN A 1 234 ? -16.531 -18.844 4.805 1 94 234 ASN A N 1
ATOM 1790 C CA . ASN A 1 234 ? -15.18 -18.562 4.328 1 94 234 ASN A CA 1
ATOM 1791 C C . ASN A 1 234 ? -14.602 -17.328 5 1 94 234 ASN A C 1
ATOM 1793 O O . ASN A 1 234 ? -15.195 -16.25 4.953 1 94 234 ASN A O 1
ATOM 1797 N N . GLU A 1 235 ? -13.531 -17.5 5.668 1 95.56 235 GLU A N 1
ATOM 1798 C CA . GLU A 1 235 ? -12.711 -16.391 6.168 1 95.56 235 GLU A CA 1
ATOM 1799 C C . GLU A 1 235 ? -11.594 -16.047 5.188 1 95.56 235 GLU A C 1
ATOM 1801 O O . GLU A 1 235 ? -10.922 -16.938 4.664 1 95.56 235 GLU A O 1
ATOM 1806 N N . THR A 1 236 ? -11.406 -14.797 4.914 1 96.81 236 THR A N 1
ATOM 1807 C CA . THR A 1 236 ? -10.328 -14.375 4.023 1 96.81 236 THR A CA 1
ATOM 1808 C C . THR A 1 236 ? -9.273 -13.586 4.793 1 96.81 236 THR A C 1
ATOM 1810 O O . THR A 1 236 ? -9.602 -12.805 5.684 1 96.81 236 THR A O 1
ATOM 1813 N N . ALA A 1 237 ? -8.055 -13.836 4.465 1 98 237 ALA A N 1
ATOM 1814 C CA . ALA A 1 237 ? -6.922 -13.141 5.07 1 98 237 ALA A CA 1
ATOM 1815 C C . ALA A 1 237 ? -5.949 -12.648 4.004 1 98 237 ALA A C 1
ATOM 1817 O O . ALA A 1 237 ? -5.953 -13.141 2.875 1 98 237 ALA A O 1
ATOM 1818 N N . VAL A 1 238 ? -5.176 -11.641 4.32 1 98.31 238 VAL A N 1
ATOM 1819 C CA . VAL A 1 238 ? -4.098 -11.102 3.502 1 98.31 238 VAL A CA 1
ATOM 1820 C C . VAL A 1 238 ? -2.758 -11.297 4.211 1 98.31 238 VAL A C 1
ATOM 1822 O O . VAL A 1 238 ? -2.652 -11.086 5.422 1 98.31 238 VAL A O 1
ATOM 1825 N N . TYR A 1 239 ? -1.754 -11.703 3.447 1 98.69 239 TYR A N 1
ATOM 1826 C CA . TYR A 1 239 ? -0.458 -12.008 4.043 1 98.69 239 TYR A CA 1
ATOM 1827 C C . TYR A 1 239 ? 0.613 -11.047 3.543 1 98.69 239 TYR A C 1
ATOM 1829 O O . TYR A 1 239 ? 0.595 -10.641 2.379 1 98.69 239 TYR A O 1
ATOM 1837 N N . TYR A 1 240 ? 1.511 -10.719 4.402 1 98.25 240 TYR A N 1
ATOM 1838 C CA . TYR A 1 240 ? 2.746 -10.023 4.066 1 98.25 240 TYR A CA 1
ATOM 1839 C C . TYR A 1 240 ? 3.961 -10.797 4.566 1 98.25 240 TYR A C 1
ATOM 1841 O O . TYR A 1 240 ? 3.881 -11.516 5.562 1 98.25 240 TYR A O 1
ATOM 1849 N N . ILE A 1 241 ? 5.051 -10.625 3.873 1 97.81 241 ILE A N 1
ATOM 1850 C CA . ILE A 1 241 ? 6.336 -11.195 4.258 1 97.81 241 ILE A CA 1
ATOM 1851 C C . ILE A 1 241 ? 7.398 -10.094 4.289 1 97.81 241 ILE A C 1
ATOM 1853 O O . ILE A 1 241 ? 7.285 -9.094 3.572 1 97.81 241 ILE A O 1
ATOM 1857 N N . ALA A 1 242 ? 8.32 -10.242 5.164 1 96.62 242 ALA A N 1
ATOM 1858 C CA . ALA A 1 242 ? 9.422 -9.297 5.277 1 96.62 242 ALA A CA 1
ATOM 1859 C C . ALA A 1 242 ? 10.758 -10.023 5.43 1 96.62 242 ALA A C 1
ATOM 1861 O O . ALA A 1 242 ? 10.859 -10.977 6.199 1 96.62 242 ALA A O 1
ATOM 1862 N N . ASP A 1 243 ? 11.703 -9.609 4.66 1 93.88 243 ASP A N 1
ATOM 1863 C CA . ASP A 1 243 ? 13.07 -10.102 4.801 1 93.88 243 ASP A CA 1
ATOM 1864 C C . ASP A 1 243 ? 14.086 -8.984 4.531 1 93.88 243 ASP A C 1
ATOM 1866 O O . ASP A 1 243 ? 13.703 -7.84 4.277 1 93.88 243 ASP A O 1
ATOM 1870 N N . ASP A 1 244 ? 15.344 -9.281 4.66 1 87.94 244 ASP A N 1
ATOM 1871 C CA . ASP A 1 244 ? 16.391 -8.258 4.59 1 87.94 244 ASP A CA 1
ATOM 1872 C C . ASP A 1 244 ? 16.734 -7.93 3.141 1 87.94 244 ASP A C 1
ATOM 1874 O O . ASP A 1 244 ? 17.484 -6.98 2.877 1 87.94 244 ASP A O 1
ATOM 1878 N N . VAL A 1 245 ? 16.203 -8.672 2.227 1 84.62 245 VAL A N 1
ATOM 1879 C CA . VAL A 1 245 ? 16.547 -8.469 0.823 1 84.62 245 VAL A CA 1
ATOM 1880 C C . VAL A 1 245 ? 15.453 -7.645 0.139 1 84.62 245 VAL A C 1
ATOM 1882 O O . VAL A 1 245 ? 15.734 -6.605 -0.462 1 84.62 245 VAL A O 1
ATOM 1885 N N . ASN A 1 246 ? 14.211 -8.016 0.352 1 88.12 246 ASN A N 1
ATOM 1886 C CA . ASN A 1 246 ? 13.094 -7.426 -0.384 1 88.12 246 ASN A CA 1
ATOM 1887 C C . ASN A 1 246 ? 12.289 -6.469 0.491 1 88.12 246 ASN A C 1
ATOM 1889 O O . ASN A 1 246 ? 11.39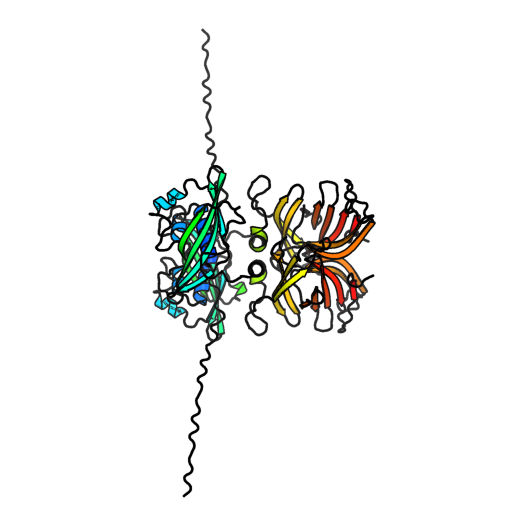8 -5.766 -0.002 1 88.12 246 ASN A O 1
ATOM 1893 N N . GLY A 1 247 ? 12.602 -6.438 1.76 1 91.06 247 GLY A N 1
ATOM 1894 C CA . GLY A 1 247 ? 11.742 -5.684 2.662 1 91.06 247 GLY A CA 1
ATOM 1895 C C . GLY A 1 247 ? 10.367 -6.297 2.832 1 91.06 247 GLY A C 1
ATOM 1896 O O . GLY A 1 247 ? 10.219 -7.52 2.836 1 91.06 247 GLY A O 1
ATOM 1897 N N . VAL A 1 248 ? 9.359 -5.441 3.051 1 95.38 248 VAL A N 1
ATOM 1898 C CA . VAL A 1 248 ? 8 -5.914 3.264 1 95.38 248 VAL A CA 1
ATOM 1899 C C . VAL A 1 248 ? 7.254 -5.969 1.932 1 95.38 248 VAL A C 1
ATOM 1901 O O . VAL A 1 248 ? 7.199 -4.977 1.205 1 95.38 248 VAL A O 1
ATOM 1904 N N . THR A 1 249 ? 6.797 -7.09 1.595 1 95.44 249 THR A N 1
ATOM 1905 C CA . THR A 1 249 ? 5.988 -7.281 0.396 1 95.44 249 THR A CA 1
ATOM 1906 C C . THR A 1 249 ? 4.75 -8.125 0.706 1 95.44 249 THR A C 1
ATOM 1908 O O . THR A 1 249 ? 4.707 -8.82 1.723 1 95.44 249 THR A O 1
ATOM 1911 N N . GLN A 1 250 ? 3.734 -7.973 -0.141 1 97.25 250 GLN A N 1
ATOM 1912 C CA . GLN A 1 250 ? 2.596 -8.875 0.006 1 97.25 250 GLN A CA 1
ATOM 1913 C C . GLN A 1 250 ? 2.941 -10.281 -0.47 1 97.25 250 GLN A C 1
ATOM 1915 O O . GLN A 1 250 ? 3.588 -10.453 -1.507 1 97.25 250 GLN A O 1
ATOM 1920 N N . LEU A 1 251 ? 2.586 -11.242 0.342 1 98 251 LEU A N 1
ATOM 1921 C CA . LEU A 1 251 ? 2.625 -12.625 -0.12 1 98 251 LEU A CA 1
ATOM 1922 C C . LEU A 1 251 ? 1.337 -12.992 -0.849 1 98 251 LEU A C 1
ATOM 1924 O O . LEU A 1 251 ? 0.249 -12.906 -0.275 1 98 251 LEU A O 1
ATOM 1928 N N . GLN A 1 252 ? 1.478 -13.312 -2.115 1 97.81 252 GLN A N 1
ATOM 1929 C CA . GLN A 1 252 ? 0.323 -13.812 -2.852 1 97.81 252 GLN A CA 1
ATOM 1930 C C . GLN A 1 252 ? 0.445 -15.312 -3.109 1 97.81 252 GLN A C 1
ATOM 1932 O O . GLN A 1 252 ? 1.512 -15.898 -2.91 1 97.81 252 GLN A O 1
ATOM 1937 N N . PHE A 1 253 ? -0.702 -15.93 -3.459 1 98.5 253 PHE A N 1
ATOM 1938 C CA . PHE A 1 253 ? -0.79 -17.375 -3.521 1 98.5 253 PHE A CA 1
ATOM 1939 C C . PHE A 1 253 ? -1.075 -17.844 -4.945 1 98.5 253 PHE A C 1
ATOM 1941 O O . PHE A 1 253 ? -2.096 -17.484 -5.531 1 98.5 253 PHE A O 1
ATOM 1948 N N . THR A 1 254 ? -0.129 -18.625 -5.438 1 98.5 254 THR A N 1
ATOM 1949 C CA . THR A 1 254 ? -0.318 -19.219 -6.754 1 98.5 254 THR A CA 1
ATOM 1950 C C . THR A 1 254 ? -1.467 -20.234 -6.734 1 98.5 254 THR A C 1
ATOM 1952 O O . THR A 1 254 ? -1.594 -21.016 -5.793 1 98.5 254 THR A O 1
ATOM 1955 N N . GLU A 1 255 ? -2.316 -20.203 -7.707 1 98 255 GLU A N 1
ATOM 1956 C CA . GLU A 1 255 ? -3.371 -21.188 -7.945 1 98 255 GLU A CA 1
ATOM 1957 C C . GLU A 1 255 ? -3.4 -21.625 -9.406 1 98 255 GLU A C 1
ATOM 1959 O O . GLU A 1 255 ? -3.166 -20.812 -10.305 1 98 255 GLU A O 1
ATOM 1964 N N . PRO A 1 256 ? -3.672 -22.922 -9.641 1 98.06 256 PRO A N 1
ATOM 1965 C CA . PRO A 1 256 ? -3.85 -23.297 -11.039 1 98.06 256 PRO A CA 1
ATOM 1966 C C . PRO A 1 256 ? -5.102 -22.688 -11.664 1 98.06 256 PRO A C 1
ATOM 1968 O O . PRO A 1 256 ? -6.129 -22.562 -10.992 1 98.06 256 PRO A O 1
ATOM 1971 N N . ASP A 1 257 ? -4.926 -22.203 -12.844 1 96.69 257 ASP A N 1
ATOM 1972 C CA . ASP A 1 257 ? -6.07 -21.875 -13.68 1 96.69 257 ASP A CA 1
ATOM 1973 C C . ASP A 1 257 ? -6.668 -23.141 -14.312 1 96.69 257 ASP A C 1
ATOM 1975 O O . ASP A 1 257 ? -5.992 -23.844 -15.062 1 96.69 257 ASP A O 1
ATOM 1979 N N . LEU A 1 258 ? -7.961 -23.422 -14.031 1 95.75 258 LEU A N 1
ATOM 1980 C CA . LEU A 1 258 ? -8.508 -24.734 -14.359 1 95.75 258 LEU A CA 1
ATOM 1981 C C . LEU A 1 258 ? -9.594 -24.609 -15.43 1 95.75 258 LEU A C 1
ATOM 1983 O O . LEU A 1 258 ? -10.406 -23.688 -15.398 1 95.75 258 LEU A O 1
ATOM 1987 N N . ASP A 1 259 ? -9.531 -25.453 -16.359 1 94.06 259 ASP A N 1
ATOM 1988 C CA . ASP A 1 259 ? -10.648 -25.766 -17.25 1 94.06 259 ASP A CA 1
ATOM 1989 C C . ASP A 1 259 ? -11.414 -27 -16.766 1 94.06 259 ASP A C 1
ATOM 1991 O O . ASP A 1 259 ? -10.93 -28.125 -16.891 1 94.06 259 ASP A O 1
ATOM 1995 N N . ILE A 1 260 ? -12.547 -26.797 -16.188 1 94.12 260 ILE A N 1
ATOM 1996 C CA . ILE A 1 260 ? -13.375 -27.859 -15.641 1 94.12 260 ILE A CA 1
ATOM 1997 C C . ILE A 1 260 ? -14.562 -28.125 -16.562 1 94.12 260 ILE A C 1
ATOM 1999 O O . ILE A 1 260 ? -15.32 -27.203 -16.875 1 94.12 260 ILE A O 1
ATOM 2003 N N . ARG A 1 261 ? -14.703 -29.312 -16.922 1 94.69 261 ARG A N 1
ATOM 2004 C CA . ARG A 1 261 ? -15.805 -29.703 -17.797 1 94.69 261 ARG A CA 1
ATOM 2005 C C . ARG A 1 261 ? -16.766 -30.641 -17.062 1 94.69 261 ARG A C 1
ATOM 2007 O O . ARG A 1 261 ? -16.344 -31.531 -16.328 1 94.69 261 ARG A O 1
ATOM 2014 N N . TYR A 1 262 ? -18 -30.359 -17.312 1 93.56 262 TYR A N 1
ATOM 2015 C CA . TYR A 1 262 ? -19.062 -31.141 -16.688 1 93.56 262 TYR A CA 1
ATOM 2016 C C . TYR A 1 262 ? -19.875 -31.891 -17.734 1 93.56 262 TYR A C 1
ATOM 2018 O O . TYR A 1 262 ? -20 -31.453 -18.875 1 93.56 262 TYR A O 1
ATOM 2026 N N . GLU A 1 263 ? -20.469 -32.969 -17.266 1 93.5 263 GLU A N 1
ATOM 2027 C CA . GLU A 1 263 ? -21.344 -33.75 -18.141 1 93.5 263 GLU A CA 1
ATOM 2028 C C . GLU A 1 263 ? -22.516 -32.875 -18.656 1 93.5 263 GLU A C 1
ATOM 2030 O O . GLU A 1 263 ? -23.188 -32.219 -17.859 1 93.5 263 GLU A O 1
ATOM 2035 N N . ASN A 1 264 ? -22.75 -32.938 -19.938 1 91.56 264 ASN A N 1
ATOM 2036 C CA . ASN A 1 264 ? -23.828 -32.219 -20.609 1 91.56 264 ASN A CA 1
ATOM 2037 C C . ASN A 1 264 ? -23.781 -30.719 -20.344 1 91.56 264 ASN A C 1
ATOM 2039 O O . ASN A 1 264 ? -24.812 -30.047 -20.344 1 91.56 264 ASN A O 1
ATOM 2043 N N . ASN A 1 265 ? -22.625 -30.266 -19.953 1 86.38 265 ASN A N 1
ATOM 2044 C CA . ASN A 1 265 ? -22.391 -28.859 -19.672 1 86.38 265 ASN A CA 1
ATOM 2045 C C . ASN A 1 265 ? -23.25 -28.375 -18.5 1 86.38 265 ASN A C 1
ATOM 2047 O O . ASN A 1 265 ? -23.688 -27.234 -18.484 1 86.38 265 ASN A O 1
ATOM 2051 N N . ASN A 1 266 ? -23.641 -29.312 -17.656 1 86.12 266 ASN A N 1
ATOM 2052 C CA . ASN A 1 266 ? -24.391 -29.016 -16.438 1 86.12 266 ASN A CA 1
ATOM 2053 C C . ASN A 1 266 ? -23.453 -28.781 -15.25 1 86.12 266 ASN A C 1
ATOM 2055 O O . ASN A 1 266 ? -22.891 -29.719 -14.695 1 86.12 266 ASN A O 1
ATOM 2059 N N . SER A 1 267 ? -23.359 -27.578 -14.781 1 78.88 267 SER A N 1
ATOM 2060 C CA . SER A 1 267 ? -22.375 -27.188 -13.766 1 78.88 267 SER A CA 1
ATOM 2061 C C . SER A 1 267 ? -22.656 -27.891 -12.438 1 78.88 267 SER A C 1
ATOM 2063 O O . SER A 1 267 ? -21.797 -27.922 -11.555 1 78.88 267 SER A O 1
ATOM 2065 N N . GLU A 1 268 ? -23.844 -28.516 -12.352 1 78.62 268 GLU A N 1
ATOM 2066 C CA . GLU A 1 268 ? -24.172 -29.281 -11.156 1 78.62 268 GLU A CA 1
ATOM 2067 C C . GLU A 1 268 ? -24.062 -30.781 -11.406 1 78.62 268 GLU A C 1
ATOM 2069 O O . GLU A 1 268 ? -24.359 -31.594 -10.523 1 78.62 268 GLU A O 1
ATOM 2074 N N . GLY A 1 269 ? -23.625 -31.062 -12.641 1 83.31 269 GLY A N 1
ATOM 2075 C CA . GLY A 1 269 ? -23.516 -32.469 -13.023 1 83.31 269 GLY A CA 1
ATOM 2076 C C . GLY A 1 269 ? -22.172 -33.062 -12.688 1 83.31 269 GLY A C 1
ATOM 2077 O O . GLY A 1 269 ? -21.422 -32.531 -11.883 1 83.31 269 GLY A O 1
ATOM 2078 N N . LYS A 1 270 ? -21.984 -34.25 -13.188 1 91.31 270 LYS A N 1
ATOM 2079 C CA . LYS A 1 270 ? -20.75 -34.969 -12.953 1 91.31 270 LYS A CA 1
ATOM 2080 C C . LYS A 1 270 ? -19.562 -34.312 -13.656 1 91.31 270 LYS A C 1
ATOM 2082 O O . LYS A 1 270 ? -19.672 -33.875 -14.797 1 91.31 270 LYS A O 1
ATOM 2087 N N . VAL A 1 271 ? -18.453 -34.219 -12.898 1 94.75 271 VAL A N 1
ATOM 2088 C CA . VAL A 1 271 ? -17.234 -33.688 -13.484 1 94.75 271 VAL A CA 1
ATOM 2089 C C . VAL A 1 271 ? -16.656 -34.656 -14.5 1 94.75 271 VAL A C 1
ATOM 2091 O O . VAL A 1 271 ? -16.422 -35.844 -14.18 1 94.75 271 VAL A O 1
ATOM 2094 N N . GLU A 1 272 ? -16.453 -34.156 -15.672 1 94.88 272 GLU A N 1
ATOM 2095 C CA . GLU A 1 272 ? -15.867 -35 -16.719 1 94.88 272 GLU A CA 1
ATOM 2096 C C . GLU A 1 272 ? -14.344 -34.875 -16.734 1 94.88 272 GLU A C 1
ATOM 2098 O O . GLU A 1 272 ? -13.641 -35.875 -16.922 1 94.88 272 GLU A O 1
ATOM 2103 N N . SER A 1 273 ? -13.875 -33.688 -16.562 1 95.06 273 SER A N 1
ATOM 2104 C CA . SER A 1 273 ? -12.43 -33.5 -16.594 1 95.06 273 SER A CA 1
ATOM 2105 C C . SER A 1 273 ? -12.039 -32.188 -15.914 1 95.06 273 SER A C 1
ATOM 2107 O O . SER A 1 273 ? -12.836 -31.234 -15.859 1 95.06 273 SER A O 1
ATOM 2109 N N . ILE A 1 274 ? -10.859 -32.156 -15.312 1 95.81 274 ILE A N 1
ATOM 2110 C CA . ILE A 1 274 ? -10.188 -30.984 -14.773 1 95.81 274 ILE A CA 1
ATOM 2111 C C . ILE A 1 274 ? -8.797 -30.844 -15.391 1 95.81 274 ILE A C 1
ATOM 2113 O O . ILE A 1 274 ? -7.945 -31.719 -15.211 1 95.81 274 ILE A O 1
ATOM 2117 N N . HIS A 1 275 ? -8.523 -29.766 -16.156 1 95.88 275 HIS A N 1
ATOM 2118 C CA . HIS A 1 275 ? -7.234 -29.531 -16.781 1 95.88 275 HIS A CA 1
ATOM 2119 C C . HIS A 1 275 ? -6.641 -28.203 -16.328 1 95.88 275 HIS A C 1
ATOM 2121 O O . HIS A 1 275 ? -7.355 -27.203 -16.219 1 95.88 275 HIS A O 1
ATOM 2127 N N . ILE A 1 276 ? -5.355 -28.219 -15.961 1 97.12 276 ILE A N 1
ATOM 2128 C CA . ILE A 1 276 ? -4.656 -26.953 -15.711 1 97.12 276 ILE A CA 1
ATOM 2129 C C . ILE A 1 276 ? -4.344 -26.266 -17.031 1 97.12 276 ILE A C 1
ATOM 2131 O O . ILE A 1 276 ? -3.795 -26.891 -17.953 1 97.12 276 ILE A O 1
ATOM 2135 N N . ILE A 1 277 ? -4.684 -25 -17.156 1 96.81 277 ILE A N 1
ATOM 2136 C CA . ILE A 1 277 ? -4.441 -24.266 -18.406 1 96.81 277 ILE A CA 1
ATOM 2137 C C . ILE A 1 277 ? -3.545 -23.062 -18.141 1 96.81 277 ILE A C 1
ATOM 2139 O O . ILE A 1 277 ? -3.34 -22.219 -19.016 1 96.81 277 ILE A O 1
ATOM 2143 N N . GLY A 1 278 ? -3.045 -22.969 -16.922 1 97.69 278 GLY A N 1
ATOM 2144 C CA . GLY A 1 278 ? -2.162 -21.906 -16.484 1 97.69 278 GLY A CA 1
ATOM 2145 C C . GLY A 1 278 ? -2.121 -21.75 -14.969 1 97.69 278 GLY A C 1
ATOM 2146 O O . GLY A 1 278 ? -2.686 -22.578 -14.25 1 97.69 278 GLY A O 1
ATOM 2147 N N . PHE A 1 279 ? -1.401 -20.766 -14.508 1 98.38 279 PHE A N 1
ATOM 2148 C CA . PHE A 1 279 ? -1.319 -20.453 -13.086 1 98.38 279 PHE A CA 1
ATOM 2149 C C . PHE A 1 279 ? -1.568 -18.969 -12.836 1 98.38 279 PHE A C 1
ATOM 2151 O O . PHE A 1 279 ? -1.087 -18.125 -13.586 1 98.38 279 PHE A O 1
ATOM 2158 N N . LYS A 1 280 ? -2.35 -18.688 -11.875 1 96.88 280 LYS A N 1
ATOM 2159 C CA . LYS A 1 280 ? -2.633 -17.312 -11.469 1 96.88 280 LYS A CA 1
ATOM 2160 C C . LYS A 1 280 ? -2.303 -17.109 -9.992 1 96.88 280 LYS A C 1
ATOM 2162 O O . LYS A 1 280 ? -1.816 -18.016 -9.32 1 96.88 280 LYS A O 1
ATOM 2167 N N . THR A 1 281 ? -2.426 -15.867 -9.547 1 96.81 281 THR A N 1
ATOM 2168 C CA . THR A 1 281 ? -2.146 -15.547 -8.148 1 96.81 281 THR A CA 1
ATOM 2169 C C . THR A 1 281 ? -3.361 -14.914 -7.484 1 96.81 281 THR A C 1
ATOM 2171 O O . THR A 1 281 ? -4.215 -14.336 -8.164 1 96.81 281 THR A O 1
ATOM 2174 N N . SER A 1 282 ? -3.465 -15.109 -6.258 1 95.12 282 SER A N 1
ATOM 2175 C CA . SER A 1 282 ? -4.484 -14.461 -5.441 1 95.12 282 SER A CA 1
ATOM 2176 C C . SER A 1 282 ? -3.863 -13.766 -4.238 1 95.12 282 SER A C 1
ATOM 2178 O O . SER A 1 282 ? -2.99 -14.32 -3.57 1 95.12 282 SER A O 1
ATOM 2180 N N . GLY A 1 283 ? -4.324 -12.555 -4.008 1 95.75 283 GLY A N 1
ATOM 2181 C CA . GLY A 1 283 ? -3.857 -11.812 -2.846 1 95.75 283 GLY A CA 1
ATOM 2182 C C . GLY A 1 283 ? -4.613 -12.156 -1.576 1 95.75 283 GLY A C 1
ATOM 2183 O O . GLY A 1 283 ? -4.262 -11.68 -0.493 1 95.75 283 GLY A O 1
ATOM 2184 N N . TRP A 1 284 ? -5.66 -12.93 -1.705 1 95.81 284 TRP A N 1
ATOM 2185 C CA . TRP A 1 284 ? -6.477 -13.359 -0.576 1 95.81 284 TRP A CA 1
ATOM 2186 C C . TRP A 1 284 ? -6.281 -14.844 -0.292 1 95.81 284 TRP A C 1
ATOM 2188 O O . TRP A 1 284 ? -6.203 -15.656 -1.22 1 95.81 284 TRP A O 1
ATOM 2198 N N . ALA A 1 285 ? -6.109 -15.148 0.95 1 98.06 285 ALA A N 1
ATOM 2199 C CA . ALA A 1 285 ? -6.047 -16.547 1.399 1 98.06 285 ALA A CA 1
ATOM 2200 C C . ALA A 1 285 ? -7.301 -16.922 2.178 1 98.06 285 ALA A C 1
ATOM 2202 O O . ALA A 1 285 ? -7.609 -16.312 3.209 1 98.06 285 ALA A O 1
ATOM 2203 N N . THR A 1 286 ? -8.016 -17.891 1.69 1 97.56 286 THR A N 1
ATOM 2204 C CA . THR A 1 286 ? -9.289 -18.297 2.275 1 97.56 286 THR A CA 1
ATOM 2205 C C . THR A 1 286 ? -9.086 -19.406 3.309 1 97.56 286 THR A C 1
ATOM 2207 O O . THR A 1 286 ? -8.406 -20.391 3.041 1 97.56 286 THR A O 1
ATOM 2210 N N . ASN A 1 287 ? -9.719 -19.25 4.449 1 97.75 287 ASN A N 1
ATOM 2211 C CA . ASN A 1 287 ? -9.617 -20.219 5.539 1 97.75 287 ASN A CA 1
ATOM 2212 C C . ASN A 1 287 ? -8.188 -20.703 5.723 1 97.75 287 ASN A C 1
ATOM 2214 O O . ASN A 1 287 ? -7.941 -21.906 5.762 1 97.75 287 ASN A O 1
ATOM 2218 N N . SER A 1 288 ? -7.281 -19.781 5.84 1 98.56 288 SER A N 1
ATOM 2219 C CA . SER A 1 288 ? -5.852 -20.078 5.797 1 98.56 288 SER A CA 1
ATOM 2220 C C . SER A 1 288 ? -5.266 -20.188 7.199 1 98.56 288 SER A C 1
ATOM 2222 O O . SER A 1 288 ? -5.816 -19.625 8.148 1 98.56 288 SER A O 1
ATOM 2224 N N . ASP A 1 289 ? -4.168 -20.891 7.262 1 98.12 289 ASP A N 1
ATOM 2225 C CA . ASP A 1 289 ? -3.428 -21.047 8.516 1 98.12 289 ASP A CA 1
ATOM 2226 C C . ASP A 1 289 ? -1.954 -21.344 8.242 1 98.12 289 ASP A C 1
ATOM 2228 O O . ASP A 1 289 ? -1.616 -21.984 7.246 1 98.12 289 ASP A O 1
ATOM 2232 N N . TYR A 1 290 ? -1.1 -20.859 9.109 1 98.75 290 TYR A N 1
ATOM 2233 C CA . TYR A 1 290 ? 0.324 -21.172 9.078 1 98.75 290 TYR A CA 1
ATOM 2234 C C . TYR A 1 290 ? 0.686 -22.172 10.172 1 98.75 290 TYR A C 1
ATOM 2236 O O . TYR A 1 290 ? 0.33 -21.984 11.336 1 98.75 290 TYR A O 1
ATOM 2244 N N . ASP A 1 291 ? 1.369 -23.188 9.805 1 98.31 291 ASP A N 1
ATOM 2245 C CA . ASP A 1 291 ? 1.883 -24.203 10.734 1 98.31 291 ASP A CA 1
ATOM 2246 C C . ASP A 1 291 ? 3.4 -24.094 10.867 1 98.31 291 ASP A C 1
ATOM 2248 O O . ASP A 1 291 ? 4.133 -24.438 9.93 1 98.31 291 ASP A O 1
ATOM 2252 N N . ASP A 1 292 ? 3.867 -23.797 12.023 1 96.56 292 ASP A N 1
ATOM 2253 C CA . ASP A 1 292 ? 5.293 -23.562 12.234 1 96.56 292 ASP A CA 1
ATOM 2254 C C . ASP A 1 292 ? 6.07 -24.875 12.211 1 96.56 292 ASP A C 1
ATOM 2256 O O . ASP A 1 292 ? 7.27 -24.891 11.938 1 96.56 292 ASP A O 1
ATOM 2260 N N . ASN A 1 293 ? 5.453 -25.953 12.602 1 96.5 293 ASN A N 1
ATOM 2261 C CA . ASN A 1 293 ? 6.133 -27.234 12.625 1 96.5 293 ASN A CA 1
ATOM 2262 C C . ASN A 1 293 ? 6.496 -27.703 11.219 1 96.5 293 ASN A C 1
ATOM 2264 O O . ASN A 1 293 ? 7.613 -28.188 10.992 1 96.5 293 ASN A O 1
ATOM 2268 N N . THR A 1 294 ? 5.559 -27.516 10.289 1 96.44 294 THR A N 1
ATOM 2269 C CA . THR A 1 294 ? 5.781 -27.984 8.922 1 96.44 294 THR A CA 1
ATOM 2270 C C . THR A 1 294 ? 6.266 -26.859 8.031 1 96.44 294 THR A C 1
ATOM 2272 O O . THR A 1 294 ? 6.672 -27.078 6.891 1 96.44 294 THR A O 1
ATOM 2275 N N . LYS A 1 295 ? 6.23 -25.641 8.562 1 97.44 295 LYS A N 1
ATOM 2276 C CA . LYS A 1 295 ? 6.566 -24.438 7.809 1 97.44 295 LYS A CA 1
ATOM 2277 C C . LYS A 1 295 ? 5.738 -24.344 6.531 1 97.44 295 LYS A C 1
ATOM 2279 O O . LYS A 1 295 ? 6.281 -24.141 5.441 1 97.44 295 LYS A O 1
ATOM 2284 N N . THR A 1 296 ? 4.383 -24.484 6.699 1 98.5 296 THR A N 1
ATOM 2285 C CA . THR A 1 296 ? 3.461 -24.422 5.566 1 98.5 296 THR A CA 1
ATOM 2286 C C . THR A 1 296 ? 2.311 -23.469 5.852 1 98.5 296 THR A C 1
ATOM 2288 O O . THR A 1 296 ? 1.922 -23.281 7.008 1 98.5 296 THR A O 1
ATOM 2291 N N . ILE A 1 297 ? 1.867 -22.781 4.824 1 98.81 297 ILE A N 1
ATOM 2292 C CA . ILE A 1 297 ? 0.563 -22.125 4.82 1 98.81 297 ILE A CA 1
ATOM 2293 C C . ILE A 1 297 ? -0.436 -22.984 4.035 1 98.81 297 ILE A C 1
ATOM 2295 O O . ILE A 1 297 ? -0.137 -23.438 2.93 1 98.81 297 ILE A O 1
ATOM 2299 N N . THR A 1 298 ? -1.575 -23.266 4.602 1 98.81 298 THR A N 1
ATOM 2300 C CA . THR A 1 298 ? -2.654 -23.938 3.889 1 98.81 298 THR A CA 1
ATOM 2301 C C . THR A 1 298 ? -3.812 -22.984 3.629 1 98.81 298 THR A C 1
ATOM 2303 O O . THR A 1 298 ? -4.027 -22.047 4.398 1 98.81 298 THR A O 1
ATOM 2306 N N . THR A 1 299 ? -4.449 -23.156 2.535 1 98.62 299 THR A N 1
ATOM 2307 C CA . THR A 1 299 ? -5.672 -22.438 2.191 1 98.62 299 THR A CA 1
ATOM 2308 C C . THR A 1 299 ? -6.797 -23.406 1.861 1 98.62 299 THR A C 1
ATOM 2310 O O . THR A 1 299 ? -6.547 -24.516 1.355 1 98.62 299 THR A O 1
ATOM 2313 N N . SER A 1 300 ? -7.992 -23.078 2.141 1 97.75 300 SER A N 1
ATOM 2314 C CA . SER A 1 300 ? -9.18 -23.859 1.822 1 97.75 300 SER A CA 1
ATOM 2315 C C . SER A 1 300 ? -10.344 -22.969 1.429 1 97.75 300 SER A C 1
ATOM 2317 O O . SER A 1 300 ? -10.891 -22.234 2.266 1 97.75 300 SER A O 1
ATOM 2319 N N . ASN A 1 301 ? -10.734 -23.062 0.247 1 96.81 301 ASN A N 1
ATOM 2320 C CA . ASN A 1 301 ? -11.836 -22.266 -0.294 1 96.81 301 ASN A CA 1
ATOM 2321 C C . ASN A 1 301 ? -13.07 -23.109 -0.549 1 96.81 301 ASN A C 1
ATOM 2323 O O . ASN A 1 301 ? -13.047 -24.016 -1.383 1 96.81 301 ASN A O 1
ATOM 2327 N N . LYS A 1 302 ? -14.117 -22.844 0.179 1 95.62 302 LYS A N 1
ATOM 2328 C CA . LYS A 1 302 ? -15.398 -23.516 -0.054 1 95.62 302 LYS A CA 1
ATOM 2329 C C . LYS A 1 302 ? -16.203 -22.781 -1.126 1 95.62 302 LYS A C 1
ATOM 2331 O O . LYS A 1 302 ? -16.703 -21.672 -0.898 1 95.62 302 LYS A O 1
ATOM 2336 N N . TRP A 1 303 ? -16.359 -23.531 -2.281 1 93.38 303 TRP A N 1
ATOM 2337 C CA . TRP A 1 303 ? -17.109 -22.922 -3.383 1 93.38 303 TRP A CA 1
ATOM 2338 C C . TRP A 1 303 ? -18.594 -22.859 -3.068 1 93.38 303 TRP A C 1
ATOM 2340 O O . TRP A 1 303 ? -19.266 -21.891 -3.408 1 93.38 303 TRP A O 1
ATOM 2350 N N . ARG A 1 304 ? -19.031 -23.953 -2.518 1 89.44 304 ARG A N 1
ATOM 2351 C CA . ARG A 1 304 ? -20.422 -24.016 -2.076 1 89.44 304 ARG A CA 1
ATOM 2352 C C . ARG A 1 304 ? -20.547 -24.844 -0.799 1 89.44 304 ARG A C 1
ATOM 2354 O O . ARG A 1 304 ? -20.297 -26.047 -0.804 1 89.44 304 ARG A O 1
ATOM 2361 N N . GLY A 1 305 ? -20.984 -24.219 0.268 1 84.06 305 GLY A N 1
ATOM 2362 C CA . GLY A 1 305 ? -21.312 -24.859 1.53 1 84.06 305 GLY A CA 1
ATOM 2363 C C . GLY A 1 305 ? -20.203 -25.734 2.068 1 84.06 305 GLY A C 1
ATOM 2364 O O . GLY A 1 305 ? -19.188 -25.953 1.396 1 84.06 305 GLY A O 1
ATOM 2365 N N . VAL A 1 306 ? -20.469 -26.219 3.27 1 83.5 306 VAL A N 1
ATOM 23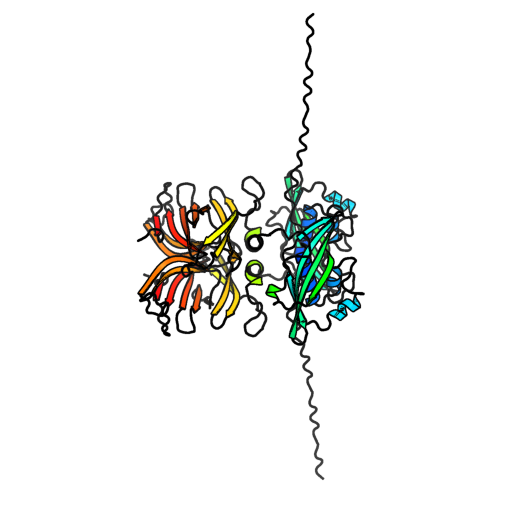66 C CA . VAL A 1 306 ? -19.516 -27.109 3.924 1 83.5 306 VAL A CA 1
ATOM 2367 C C . VAL A 1 306 ? -19.672 -28.531 3.367 1 83.5 306 VAL A C 1
ATOM 2369 O O . VAL A 1 306 ? -20.781 -29.062 3.293 1 83.5 306 VAL A O 1
ATOM 2372 N N . GLY A 1 307 ? -18.562 -29.141 2.926 1 83.25 307 GLY A N 1
ATOM 2373 C CA . GLY A 1 307 ? -18.594 -30.531 2.492 1 83.25 307 GLY A CA 1
ATOM 2374 C C . GLY A 1 307 ? -19.047 -30.703 1.055 1 83.25 307 GLY A C 1
ATOM 2375 O O . GLY A 1 307 ? -19.641 -31.719 0.696 1 83.25 307 GLY A O 1
ATOM 2376 N N . ASP A 1 308 ? -18.844 -29.75 0.289 1 90.94 308 ASP A N 1
ATOM 2377 C CA . ASP A 1 308 ? -19.219 -29.75 -1.124 1 90.94 308 ASP A CA 1
ATOM 2378 C C . ASP A 1 308 ? -18.047 -29.312 -1.997 1 90.94 308 ASP A C 1
ATOM 2380 O O . ASP A 1 308 ? -16.906 -29.719 -1.775 1 90.94 308 ASP A O 1
ATOM 2384 N N . ALA A 1 309 ? -18.297 -28.578 -3.055 1 94.62 309 ALA A N 1
ATOM 2385 C CA . ALA A 1 309 ? -17.25 -28.125 -3.971 1 94.62 309 ALA A CA 1
ATOM 2386 C C . ALA A 1 309 ? -16.266 -27.188 -3.268 1 94.62 309 ALA A C 1
ATOM 2388 O O . ALA A 1 309 ? -16.672 -26.344 -2.465 1 94.62 309 ALA A O 1
ATOM 2389 N N . SER A 1 310 ? -15 -27.469 -3.48 1 96.62 310 SER A N 1
ATOM 2390 C CA . SER A 1 310 ? -13.977 -26.719 -2.766 1 96.62 310 SER A CA 1
ATOM 2391 C C . SER A 1 310 ? -12.617 -26.844 -3.449 1 96.62 310 SER A C 1
ATOM 2393 O O . SER A 1 310 ? -12.469 -27.609 -4.406 1 96.62 310 SER A O 1
ATOM 2395 N N . SER A 1 311 ? -11.68 -26.031 -3.1 1 97.81 311 SER A N 1
ATOM 2396 C CA . SER A 1 311 ? -10.266 -26.156 -3.453 1 97.81 311 SER A CA 1
ATOM 2397 C C . SER A 1 311 ? -9.367 -25.859 -2.26 1 97.81 311 SER A C 1
ATOM 2399 O O . SER A 1 311 ? -9.758 -25.109 -1.358 1 97.81 311 SER A O 1
ATOM 2401 N N . SER A 1 312 ? -8.219 -26.5 -2.219 1 98.06 312 SER A N 1
ATOM 2402 C CA . SER A 1 312 ? -7.258 -26.297 -1.142 1 98.06 312 SER A CA 1
ATOM 2403 C C . SER A 1 312 ? -5.832 -26.266 -1.676 1 98.06 312 SER A C 1
ATOM 2405 O O . SER A 1 312 ? -5.492 -27 -2.6 1 98.06 312 SER A O 1
ATOM 2407 N N . GLY A 1 313 ? -5.02 -25.391 -1.134 1 98.69 313 GLY A N 1
ATOM 2408 C CA . GLY A 1 313 ? -3.611 -25.281 -1.482 1 98.69 313 GLY A CA 1
ATOM 2409 C C . GLY A 1 313 ? -2.688 -25.453 -0.293 1 98.69 313 GLY A C 1
ATOM 2410 O O . GLY A 1 313 ? -3.049 -25.125 0.837 1 98.69 313 GLY A O 1
ATOM 2411 N N . THR A 1 314 ? -1.534 -26.047 -0.516 1 98.75 314 THR A N 1
ATOM 2412 C CA . THR A 1 314 ? -0.443 -26.141 0.448 1 98.75 314 THR A CA 1
ATOM 2413 C C . THR A 1 314 ? 0.794 -25.406 -0.064 1 98.75 314 THR A C 1
ATOM 2415 O O . THR A 1 314 ? 1.27 -25.672 -1.169 1 98.75 314 THR A O 1
ATOM 2418 N N . TYR A 1 315 ? 1.289 -24.484 0.687 1 98.75 315 TYR A N 1
ATOM 2419 C CA . TYR A 1 315 ? 2.449 -23.672 0.348 1 98.75 315 TYR A CA 1
ATOM 2420 C C . TYR A 1 315 ? 3.586 -23.906 1.336 1 98.75 315 TYR A C 1
ATOM 2422 O O . TYR A 1 315 ? 3.457 -23.594 2.523 1 98.75 315 TYR A O 1
ATOM 2430 N N . LEU A 1 316 ? 4.68 -24.438 0.891 1 98.31 316 LEU A N 1
ATOM 2431 C CA . LEU A 1 316 ? 5.82 -24.828 1.713 1 98.31 316 LEU A CA 1
ATOM 2432 C C . LEU A 1 316 ? 6.879 -23.734 1.737 1 98.31 316 LEU A C 1
ATOM 2434 O O . LEU A 1 316 ? 7.199 -23.156 0.698 1 98.31 316 LEU A O 1
ATOM 2438 N N . PHE A 1 317 ? 7.359 -23.422 2.891 1 97.62 317 PHE A N 1
ATOM 2439 C CA . PHE A 1 317 ? 8.438 -22.453 3.041 1 97.62 317 PHE A CA 1
ATOM 2440 C C . PHE A 1 317 ? 9.766 -23.047 2.611 1 97.62 317 PHE A C 1
ATOM 2442 O O . PHE A 1 317 ? 10.203 -24.062 3.156 1 97.62 317 PHE A O 1
ATOM 2449 N N . ARG A 1 318 ? 10.344 -22.438 1.637 1 93.06 318 ARG A N 1
ATOM 2450 C CA . ARG A 1 318 ? 11.656 -22.844 1.141 1 93.06 318 ARG A CA 1
ATOM 2451 C C . ARG A 1 318 ? 12.516 -21.625 0.811 1 93.06 318 ARG A C 1
ATOM 2453 O O . ARG A 1 318 ? 12.102 -20.75 0.046 1 93.06 318 ARG A O 1
ATOM 2460 N N . ASN A 1 319 ? 13.695 -21.562 1.416 1 91.56 319 ASN A N 1
ATOM 2461 C CA . ASN A 1 319 ? 14.703 -20.562 1.097 1 91.56 319 ASN A CA 1
ATOM 2462 C C . ASN A 1 319 ? 14.133 -19.141 1.188 1 91.56 319 ASN A C 1
ATOM 2464 O O . ASN A 1 319 ? 14.297 -18.344 0.267 1 91.56 319 ASN A O 1
ATOM 2468 N N . GLY A 1 320 ? 13.312 -18.953 2.146 1 93.69 320 GLY A N 1
ATOM 2469 C CA . GLY A 1 320 ? 12.898 -17.594 2.48 1 93.69 320 GLY A CA 1
ATOM 2470 C C . GLY A 1 320 ? 11.547 -17.219 1.894 1 93.69 320 GLY A C 1
ATOM 2471 O O . GLY A 1 320 ? 11.086 -16.094 2.061 1 93.69 320 GLY A O 1
ATOM 2472 N N . ASP A 1 321 ? 10.898 -18.172 1.177 1 94.69 321 ASP A N 1
ATOM 2473 C CA . ASP A 1 321 ? 9.625 -17.844 0.539 1 94.69 321 ASP A CA 1
ATOM 2474 C C . ASP A 1 321 ? 8.688 -19.062 0.536 1 94.69 321 ASP A C 1
ATOM 2476 O O . ASP A 1 321 ? 9.094 -20.156 0.914 1 94.69 321 ASP A O 1
ATOM 2480 N N . PHE A 1 322 ? 7.418 -18.844 0.192 1 97.81 322 PHE A N 1
ATOM 2481 C CA . PHE A 1 322 ? 6.434 -19.922 0.148 1 97.81 322 PHE A CA 1
ATOM 2482 C C . PHE A 1 322 ? 6.145 -20.328 -1.29 1 97.81 322 PHE A C 1
ATOM 2484 O O . PHE A 1 322 ? 6.008 -19.484 -2.168 1 97.81 322 PHE A O 1
ATOM 2491 N N . SER A 1 323 ? 6.078 -21.641 -1.525 1 97.62 323 SER A N 1
ATOM 2492 C CA . SER A 1 323 ? 5.812 -22.219 -2.842 1 97.62 323 SER A CA 1
ATOM 2493 C C . SER A 1 323 ? 4.625 -23.172 -2.801 1 97.62 323 SER A C 1
ATOM 2495 O O . SER A 1 323 ? 4.512 -23.984 -1.89 1 97.62 323 SER A O 1
ATOM 2497 N N . LEU A 1 324 ? 3.707 -22.969 -3.762 1 98.75 324 LEU A N 1
ATOM 2498 C CA . LEU A 1 324 ? 2.637 -23.953 -3.906 1 98.75 324 LEU A CA 1
ATOM 2499 C C . LEU A 1 324 ? 3.207 -25.328 -4.191 1 98.75 324 LEU A C 1
ATOM 2501 O O . LEU A 1 324 ? 3.93 -25.516 -5.176 1 98.75 324 LEU A O 1
ATOM 2505 N N . VAL A 1 325 ? 2.891 -26.328 -3.365 1 98.5 325 VAL A N 1
ATOM 2506 C CA . VAL A 1 325 ? 3.443 -27.656 -3.602 1 98.5 325 VAL A CA 1
ATOM 2507 C C . VAL A 1 325 ? 2.309 -28.656 -3.793 1 98.5 325 VAL A C 1
ATOM 2509 O O . VAL A 1 325 ? 2.531 -29.766 -4.281 1 98.5 325 VAL A O 1
ATOM 2512 N N . GLN A 1 326 ? 1.17 -28.266 -3.445 1 98.62 326 GLN A N 1
ATOM 2513 C CA . GLN A 1 326 ? 0.028 -29.156 -3.621 1 98.62 326 GLN A CA 1
ATOM 2514 C C . GLN A 1 326 ? -1.269 -28.375 -3.775 1 98.62 326 GLN A C 1
ATOM 2516 O O . GLN A 1 326 ? -1.468 -27.359 -3.102 1 98.62 326 GLN A O 1
ATOM 2521 N N . TYR A 1 327 ? -2.131 -28.844 -4.641 1 98.69 327 TYR A N 1
ATOM 2522 C CA . TYR A 1 327 ? -3.443 -28.234 -4.832 1 98.69 327 TYR A CA 1
ATOM 2523 C C . TYR A 1 327 ? -4.504 -29.312 -5.078 1 98.69 327 TYR A C 1
ATOM 2525 O O . TYR A 1 327 ? -4.344 -30.156 -5.953 1 98.69 327 TYR A O 1
ATOM 2533 N N . ASP A 1 328 ? -5.539 -29.297 -4.293 1 98.44 328 ASP A N 1
ATOM 2534 C CA . ASP A 1 328 ? -6.66 -30.219 -4.383 1 98.44 328 ASP A CA 1
ATOM 2535 C C . ASP A 1 328 ? -7.949 -29.5 -4.762 1 98.44 328 ASP A C 1
ATOM 2537 O O . ASP A 1 328 ? -8.211 -28.406 -4.277 1 98.44 328 ASP A O 1
ATOM 2541 N N . VAL A 1 329 ? -8.719 -30.156 -5.648 1 98.06 329 VAL A N 1
ATOM 2542 C CA . VAL A 1 329 ? -9.945 -29.531 -6.125 1 98.06 329 VAL A CA 1
ATOM 2543 C C . VAL A 1 329 ? -11.102 -30.531 -6.043 1 98.06 329 VAL A C 1
ATOM 2545 O O . VAL A 1 329 ? -10.984 -31.656 -6.508 1 98.06 329 VAL A O 1
ATOM 2548 N N . ASP A 1 330 ? -12.102 -30.172 -5.344 1 96.88 330 ASP A N 1
ATOM 2549 C CA . ASP A 1 330 ? -13.406 -30.812 -5.438 1 96.88 330 ASP A CA 1
ATOM 2550 C C . ASP A 1 330 ? -14.383 -29.969 -6.242 1 96.88 330 ASP A C 1
ATOM 2552 O O . ASP A 1 330 ? -14.992 -29.047 -5.711 1 96.88 330 ASP A O 1
ATOM 2556 N N . ALA A 1 331 ? -14.469 -30.312 -7.465 1 95.25 331 ALA A N 1
ATOM 2557 C CA . ALA A 1 331 ? -15.32 -29.516 -8.336 1 95.25 331 ALA A CA 1
ATOM 2558 C C . ALA A 1 331 ? -16.703 -30.141 -8.484 1 95.25 331 ALA A C 1
ATOM 2560 O O . ALA A 1 331 ? -17.516 -29.688 -9.289 1 95.25 331 ALA A O 1
ATOM 2561 N N . SER A 1 332 ? -16.828 -31.172 -7.5 1 91.81 332 SER A N 1
ATOM 2562 C CA . SER A 1 332 ? -18.109 -31.844 -7.586 1 91.81 332 SER A CA 1
ATOM 2563 C C . SER A 1 332 ? -19.141 -31.188 -6.676 1 91.81 332 SER A C 1
ATOM 2565 O O . SER A 1 332 ? -18.828 -30.766 -5.562 1 91.81 332 SER A O 1
ATOM 2567 N N . TYR A 1 333 ? -20.188 -30.906 -6.941 1 92.06 333 TYR A N 1
ATOM 2568 C CA . TYR A 1 333 ? -21.312 -30.312 -6.219 1 92.06 333 TYR A CA 1
ATOM 2569 C C . TYR A 1 333 ? -22.297 -31.391 -5.766 1 92.06 333 TYR A C 1
ATOM 2571 O O . TYR A 1 333 ? -23.516 -31.234 -5.887 1 92.06 333 TYR A O 1
ATOM 2579 N N . ASP A 1 334 ? -21.75 -32.469 -5.258 1 90.19 334 ASP A N 1
ATOM 2580 C CA . ASP A 1 334 ? -22.594 -33.625 -4.98 1 90.19 334 ASP A CA 1
ATOM 2581 C C . ASP A 1 334 ? -22.844 -33.781 -3.482 1 90.19 334 ASP A C 1
ATOM 2583 O O . ASP A 1 334 ? -23.422 -34.781 -3.047 1 90.19 334 ASP A O 1
ATOM 2587 N N . GLY A 1 335 ? -22.328 -32.906 -2.727 1 90.56 335 GLY A N 1
ATOM 2588 C CA . GLY A 1 335 ? -22.547 -32.938 -1.289 1 90.56 335 GLY A CA 1
ATOM 2589 C C . GLY A 1 335 ? -21.609 -33.875 -0.565 1 90.56 335 GLY A C 1
ATOM 2590 O O . GLY A 1 335 ? -21.844 -34.219 0.597 1 90.56 335 GLY A O 1
ATOM 2591 N N . GLU A 1 336 ? -20.594 -34.312 -1.208 1 91.25 336 GLU A N 1
ATOM 2592 C CA . GLU A 1 336 ? -19.578 -35.188 -0.629 1 91.25 336 GLU A CA 1
ATOM 2593 C C . GLU A 1 336 ? -18.188 -34.531 -0.716 1 91.25 336 GLU A C 1
ATOM 2595 O O . GLU A 1 336 ? -17.953 -33.656 -1.562 1 91.25 336 GLU A O 1
ATOM 2600 N N . ILE A 1 337 ? -17.344 -34.938 0.193 1 93.62 337 ILE A N 1
ATOM 2601 C CA . ILE A 1 337 ? -15.969 -34.469 0.159 1 93.62 337 ILE A CA 1
ATOM 2602 C C . ILE A 1 337 ? -15.086 -35.469 -0.58 1 93.62 337 ILE A C 1
ATOM 2604 O O . ILE A 1 337 ? -14.703 -36.5 -0.018 1 93.62 337 ILE A O 1
ATOM 2608 N N . ASN A 1 338 ? -14.812 -35.25 -1.754 1 93.44 338 ASN A N 1
ATOM 2609 C CA . ASN A 1 338 ? -13.992 -36.125 -2.578 1 93.44 338 ASN A CA 1
ATOM 2610 C C . ASN A 1 338 ? -13.086 -35.344 -3.521 1 93.44 338 ASN A C 1
ATOM 2612 O O . ASN A 1 338 ? -13.203 -35.469 -4.742 1 93.44 338 ASN A O 1
ATOM 2616 N N . PRO A 1 339 ? -12.141 -34.594 -2.996 1 96.06 339 PRO A N 1
ATOM 2617 C CA . PRO A 1 339 ? -11.273 -33.75 -3.828 1 96.06 339 PRO A CA 1
ATOM 2618 C C . PRO A 1 339 ? -10.289 -34.594 -4.66 1 96.06 339 PRO A C 1
ATOM 2620 O O . PRO A 1 339 ? -9.945 -35.719 -4.285 1 96.06 339 PRO A O 1
ATOM 2623 N N . GLN A 1 340 ? -9.898 -34.031 -5.805 1 96.62 340 GLN A N 1
ATOM 2624 C CA . GLN A 1 340 ? -8.828 -34.562 -6.648 1 96.62 340 GLN A CA 1
ATOM 2625 C C . GLN A 1 340 ? -7.578 -33.719 -6.539 1 96.62 340 GLN A C 1
ATOM 2627 O O . GLN A 1 340 ? -7.656 -32.469 -6.562 1 96.62 340 GLN A O 1
ATOM 2632 N N . THR A 1 341 ? -6.406 -34.406 -6.422 1 97.69 341 THR A N 1
ATOM 2633 C CA . THR A 1 341 ? -5.141 -33.656 -6.422 1 97.69 341 THR A CA 1
ATOM 2634 C C . THR A 1 341 ? -4.719 -33.312 -7.844 1 97.69 341 THR A C 1
ATOM 2636 O O . THR A 1 341 ? -4.535 -34.188 -8.68 1 97.69 341 THR A O 1
ATOM 2639 N N . VAL A 1 342 ? -4.562 -32 -8.094 1 97.62 342 VAL A N 1
ATOM 2640 C CA . VAL A 1 342 ? -4.227 -31.609 -9.453 1 97.62 342 VAL A CA 1
ATOM 2641 C C . VAL A 1 342 ? -2.768 -31.156 -9.516 1 97.62 342 VAL A C 1
ATOM 2643 O O . VAL A 1 342 ? -2.176 -31.094 -10.594 1 97.62 342 VAL A O 1
ATOM 2646 N N . ILE A 1 343 ? -2.162 -30.812 -8.422 1 97.38 343 ILE A N 1
ATOM 2647 C CA . ILE A 1 343 ? -0.743 -30.516 -8.266 1 97.38 343 ILE A CA 1
ATOM 2648 C C . ILE A 1 343 ? -0.186 -31.25 -7.051 1 97.38 343 ILE A C 1
ATOM 2650 O O . ILE A 1 343 ? -0.773 -31.203 -5.969 1 97.38 343 ILE A O 1
ATOM 2654 N N . ASP A 1 344 ? 0.882 -31.953 -7.25 1 97.38 344 ASP A N 1
ATOM 2655 C CA . ASP A 1 344 ? 1.517 -32.625 -6.121 1 97.38 344 ASP A CA 1
ATOM 2656 C C . ASP A 1 344 ? 3.039 -32.594 -6.246 1 97.38 344 ASP A C 1
ATOM 2658 O O . ASP A 1 344 ? 3.633 -33.438 -6.926 1 97.38 344 ASP A O 1
ATOM 2662 N N . TYR A 1 345 ? 3.67 -31.656 -5.629 1 95.31 345 TYR A N 1
ATOM 2663 C CA . TYR A 1 345 ? 5.117 -31.578 -5.449 1 95.31 345 TYR A CA 1
ATOM 2664 C C . TYR A 1 345 ? 5.5 -31.844 -3.996 1 95.31 345 TYR A C 1
ATOM 2666 O O . TYR A 1 345 ? 6.652 -31.641 -3.605 1 95.31 345 TYR A O 1
ATOM 2674 N N . ASN A 1 346 ? 4.562 -32.125 -3.254 1 90.06 346 ASN A N 1
ATOM 2675 C CA . ASN A 1 346 ? 4.73 -32.312 -1.816 1 90.06 346 ASN A CA 1
ATOM 2676 C C . ASN A 1 346 ? 5.16 -33.719 -1.486 1 90.06 346 ASN A C 1
ATOM 2678 O O . ASN A 1 346 ? 5.832 -33.969 -0.479 1 90.06 346 ASN A O 1
ATOM 2682 N N . THR A 1 347 ? 4.668 -34.688 -2.217 1 82.44 347 THR A N 1
ATOM 2683 C CA . THR A 1 347 ? 4.992 -36.094 -1.994 1 82.44 347 THR A CA 1
ATOM 2684 C C . THR A 1 347 ? 6.254 -36.469 -2.76 1 82.44 347 THR A C 1
ATOM 2686 O O . THR A 1 347 ? 6.395 -36.156 -3.939 1 82.44 347 THR A O 1
ATOM 2689 N N . ALA A 1 348 ? 7.34 -36.781 -1.958 1 68.44 348 ALA A N 1
ATOM 2690 C CA . ALA A 1 348 ? 8.57 -37.25 -2.592 1 68.44 348 ALA A CA 1
ATOM 2691 C C . ALA A 1 348 ? 8.273 -38.312 -3.645 1 68.44 348 ALA A C 1
ATOM 2693 O O . ALA A 1 348 ? 7.379 -39.125 -3.465 1 68.44 348 ALA A O 1
ATOM 2694 N N . PRO A 1 349 ? 8.883 -38.031 -4.898 1 53.81 349 PRO A N 1
ATOM 2695 C CA . PRO A 1 349 ? 8.68 -39.094 -5.891 1 53.81 349 PRO A CA 1
ATOM 2696 C C . PRO A 1 349 ? 9.109 -40.469 -5.383 1 53.81 349 PRO A C 1
ATOM 2698 O O . PRO A 1 349 ? 9.969 -40.562 -4.5 1 53.81 349 PRO A O 1
ATOM 2701 N N . MET B 1 1 ? -36.5 -15.016 76.688 1 25.53 1 MET B N 1
ATOM 2702 C CA . MET B 1 1 ? -36.531 -13.875 75.812 1 25.53 1 MET B CA 1
ATOM 2703 C C . MET B 1 1 ? -35.25 -13.75 75 1 25.53 1 MET B C 1
ATOM 2705 O O . MET B 1 1 ? -34.25 -13.234 75.562 1 25.53 1 MET B O 1
ATOM 2709 N N . LYS B 1 2 ? -34.969 -14.891 74.25 1 30.59 2 LYS B N 1
ATOM 2710 C CA . LYS B 1 2 ? -33.781 -15.133 73.438 1 30.59 2 LYS B CA 1
ATOM 2711 C C . LYS B 1 2 ? -33.531 -13.984 72.5 1 30.59 2 LYS B C 1
ATOM 2713 O O . LYS B 1 2 ? -34.438 -13.602 71.688 1 30.59 2 LYS B O 1
ATOM 2718 N N . ARG B 1 3 ? -32.594 -13.047 72.75 1 27.27 3 ARG B N 1
ATOM 2719 C CA . ARG B 1 3 ? -32.062 -11.867 72.062 1 27.27 3 ARG B CA 1
ATOM 2720 C C . ARG B 1 3 ? -31.594 -12.203 70.688 1 27.27 3 ARG B C 1
ATOM 2722 O O . ARG B 1 3 ? -30.703 -13.047 70.5 1 27.27 3 ARG B O 1
ATOM 2729 N N . ALA B 1 4 ? -32.469 -12.383 69.688 1 29.08 4 ALA B N 1
ATOM 2730 C CA . ALA B 1 4 ? -32.156 -12.672 68.312 1 29.08 4 ALA B CA 1
ATOM 2731 C C . ALA B 1 4 ? -31.25 -11.602 67.688 1 29.08 4 ALA B C 1
ATOM 2733 O O . ALA B 1 4 ? -31.594 -10.414 67.688 1 29.08 4 ALA B O 1
ATOM 2734 N N . VAL B 1 5 ? -29.953 -11.766 67.812 1 30.25 5 VAL B N 1
ATOM 2735 C CA . VAL B 1 5 ? -28.906 -10.906 67.25 1 30.25 5 VAL B CA 1
ATOM 2736 C C . VAL B 1 5 ? -29.062 -10.844 65.75 1 30.25 5 VAL B C 1
ATOM 2738 O O . VAL B 1 5 ? -29.031 -11.883 65.062 1 30.25 5 VAL B O 1
ATOM 2741 N N . PHE B 1 6 ? -29.953 -10.031 65.25 1 26.38 6 PHE B N 1
ATOM 2742 C CA . PHE B 1 6 ? -30.109 -9.852 63.781 1 26.38 6 PHE B CA 1
ATOM 2743 C C . PHE B 1 6 ? -28.812 -9.297 63.188 1 26.38 6 PHE B C 1
ATOM 2745 O O . PHE B 1 6 ? -28.328 -8.258 63.594 1 26.38 6 PHE B O 1
ATOM 2752 N N . ALA B 1 7 ? -27.875 -10.234 62.812 1 27.72 7 ALA B N 1
ATOM 2753 C CA . ALA B 1 7 ? -26.641 -9.844 62.125 1 27.72 7 ALA B CA 1
ATOM 2754 C C . ALA B 1 7 ? -26.953 -9.086 60.812 1 27.72 7 ALA B C 1
ATOM 2756 O O . ALA B 1 7 ? -27.719 -9.57 59.969 1 27.72 7 ALA B O 1
ATOM 2757 N N . ALA B 1 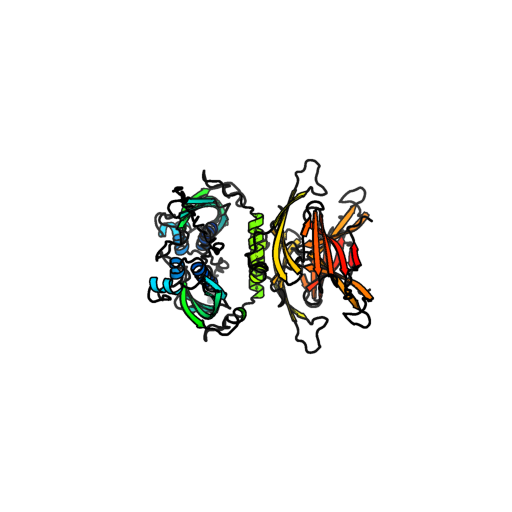8 ? -26.969 -7.742 60.875 1 28.95 8 ALA B N 1
ATOM 2758 C CA . ALA B 1 8 ? -27.047 -6.832 59.75 1 28.95 8 ALA B CA 1
ATOM 2759 C C . ALA B 1 8 ? -25.969 -7.133 58.719 1 28.95 8 ALA B C 1
ATOM 2761 O O . ALA B 1 8 ? -24.781 -7.098 59.031 1 28.95 8 ALA B O 1
ATOM 2762 N N . THR B 1 9 ? -26.219 -8.094 57.875 1 29.42 9 THR B N 1
ATOM 2763 C CA . THR B 1 9 ? -25.312 -8.352 56.781 1 29.42 9 THR B CA 1
ATOM 2764 C C . THR B 1 9 ? -25.156 -7.109 55.906 1 29.42 9 THR B C 1
ATOM 2766 O O . THR B 1 9 ? -26.125 -6.57 55.406 1 29.42 9 THR B O 1
ATOM 2769 N N . VAL B 1 10 ? -24.156 -6.277 56.219 1 31.45 10 VAL B N 1
ATOM 2770 C CA . VAL B 1 10 ? -23.812 -5.137 55.406 1 31.45 10 VAL B CA 1
ATOM 2771 C C . VAL B 1 10 ? -23.406 -5.625 54 1 31.45 10 VAL B C 1
ATOM 2773 O O . VAL B 1 10 ? -22.516 -6.469 53.875 1 31.45 10 VAL B O 1
ATOM 2776 N N . PHE B 1 11 ? -24.359 -5.703 53.094 1 30.75 11 PHE B N 1
ATOM 2777 C CA . PHE B 1 11 ? -24.047 -5.938 51.688 1 30.75 11 PHE B CA 1
ATOM 2778 C C . PHE B 1 11 ? -23.172 -4.82 51.125 1 30.75 11 PHE B C 1
ATOM 2780 O O . PHE B 1 11 ? -23.547 -3.646 51.188 1 30.75 11 PHE B O 1
ATOM 2787 N N . PHE B 1 12 ? -21.859 -4.988 51.25 1 32.44 12 PHE B N 1
ATOM 2788 C CA . PHE B 1 12 ? -20.953 -4.082 50.562 1 32.44 12 PHE B CA 1
ATOM 2789 C C . PHE B 1 12 ? -21.188 -4.129 49.031 1 32.44 12 PHE B C 1
ATOM 2791 O O . PHE B 1 12 ? -21 -5.172 48.406 1 32.44 12 PHE B O 1
ATOM 2798 N N . SER B 1 13 ? -22.094 -3.283 48.562 1 29.28 13 SER B N 1
ATOM 2799 C CA . SER B 1 13 ? -22.219 -3.09 47.125 1 29.28 13 SER B CA 1
ATOM 2800 C C . SER B 1 13 ? -20.906 -2.619 46.5 1 29.28 13 SER B C 1
ATOM 2802 O O . SER B 1 13 ? -20.375 -1.578 46.906 1 29.28 13 SER B O 1
ATOM 2804 N N . VAL B 1 14 ? -20.047 -3.531 46.156 1 33.56 14 VAL B N 1
ATOM 2805 C CA . VAL B 1 14 ? -18.906 -3.176 45.312 1 33.56 14 VAL B CA 1
ATOM 2806 C C . VAL B 1 14 ? -19.391 -2.482 44.031 1 33.56 14 VAL B C 1
ATOM 2808 O O . VAL B 1 14 ? -20.094 -3.08 43.25 1 33.56 14 VAL B O 1
ATOM 2811 N N . ALA B 1 15 ? -19.594 -1.174 44.094 1 32.5 15 ALA B N 1
ATOM 2812 C CA . ALA B 1 15 ? -19.75 -0.403 42.844 1 32.5 15 ALA B CA 1
ATOM 2813 C C . ALA B 1 15 ? -18.609 -0.68 41.875 1 32.5 15 ALA B C 1
ATOM 2815 O O . ALA B 1 15 ? -17.453 -0.338 42.156 1 32.5 15 ALA B O 1
ATOM 2816 N N . GLY B 1 16 ? -18.688 -1.812 41.219 1 29.7 16 GLY B N 1
ATOM 2817 C CA . GLY B 1 16 ? -17.766 -1.994 40.094 1 29.7 16 GLY B CA 1
ATOM 2818 C C . GLY B 1 16 ? -17.734 -0.816 39.156 1 29.7 16 GLY B C 1
ATOM 2819 O O . GLY B 1 16 ? -18.781 -0.423 38.625 1 29.7 16 GLY B O 1
ATOM 2820 N N . PHE B 1 17 ? -16.891 0.148 39.375 1 29.5 17 PHE B N 1
ATOM 2821 C CA . PHE B 1 17 ? -16.594 1.133 38.344 1 29.5 17 PHE B CA 1
ATOM 2822 C C . PHE B 1 17 ? -16.297 0.45 37 1 29.5 17 PHE B C 1
ATOM 2824 O O . PHE B 1 17 ? -15.258 -0.203 36.875 1 29.5 17 PHE B O 1
ATOM 2831 N N . THR B 1 18 ? -17.359 -0.014 36.406 1 29.88 18 THR B N 1
ATOM 2832 C CA . THR B 1 18 ? -17.125 -0.341 35 1 29.88 18 THR B CA 1
ATOM 2833 C C . THR B 1 18 ? -16.375 0.789 34.312 1 29.88 18 THR B C 1
ATOM 2835 O O . THR B 1 18 ? -16.891 1.896 34.156 1 29.88 18 THR B O 1
ATOM 2838 N N . GLN B 1 19 ? -15.141 0.881 34.531 1 28.52 19 GLN B N 1
ATOM 2839 C CA . GLN B 1 19 ? -14.422 1.691 33.562 1 28.52 19 GLN B CA 1
ATOM 2840 C C . GLN B 1 19 ? -14.875 1.367 32.125 1 28.52 19 GLN B C 1
ATOM 2842 O O . GLN B 1 19 ? -14.75 0.228 31.688 1 28.52 19 GLN B O 1
ATOM 2847 N N . SER B 1 20 ? -15.969 1.924 31.719 1 31.95 20 SER B N 1
ATOM 2848 C CA . SER B 1 20 ? -16.219 1.809 30.297 1 31.95 20 SER B CA 1
ATOM 2849 C C . SER B 1 20 ? -14.922 1.743 29.5 1 31.95 20 SER B C 1
ATOM 2851 O O . SER B 1 20 ? -14.016 2.551 29.719 1 31.95 20 SER B O 1
ATOM 2853 N N . ALA B 1 21 ? -14.586 0.557 29.156 1 33 21 ALA B N 1
ATOM 2854 C CA . ALA B 1 21 ? -13.523 0.478 28.141 1 33 21 ALA B CA 1
ATOM 2855 C C . ALA B 1 21 ? -13.602 1.651 27.172 1 33 21 ALA B C 1
ATOM 2857 O O . ALA B 1 21 ? -14.594 1.807 26.453 1 33 21 ALA B O 1
ATOM 2858 N N . LEU B 1 22 ? -13.211 2.795 27.453 1 34.59 22 LEU B N 1
ATOM 2859 C CA . LEU B 1 22 ? -13.094 3.818 26.422 1 34.59 22 LEU B CA 1
ATOM 2860 C C . LEU B 1 22 ? -12.875 3.184 25.047 1 34.59 22 LEU B C 1
ATOM 2862 O O . LEU B 1 22 ? -12.172 2.176 24.938 1 34.59 22 LEU B O 1
ATOM 2866 N N . ALA B 1 23 ? -13.914 3.146 24.156 1 36.75 23 ALA B N 1
ATOM 2867 C CA . ALA B 1 23 ? -13.812 2.84 22.734 1 36.75 23 ALA B CA 1
ATOM 2868 C C . ALA B 1 23 ? -12.359 2.836 22.281 1 36.75 23 ALA B C 1
ATOM 2870 O O . ALA B 1 23 ? -11.555 3.666 22.719 1 36.75 23 ALA B O 1
ATOM 2871 N N . ALA B 1 24 ? -11.812 1.767 21.906 1 44.53 24 ALA B N 1
ATOM 2872 C CA . ALA B 1 24 ? -10.555 1.676 21.188 1 44.53 24 ALA B CA 1
ATOM 2873 C C . ALA B 1 24 ? -10.25 2.98 20.453 1 44.53 24 ALA B C 1
ATOM 2875 O O . ALA B 1 24 ? -11.062 3.463 19.656 1 44.53 24 ALA B O 1
ATOM 2876 N N . ASP B 1 25 ? -9.391 4.059 21.031 1 61.88 25 ASP B N 1
ATOM 2877 C CA . ASP B 1 25 ? -9.125 5.457 20.703 1 61.88 25 ASP B CA 1
ATOM 2878 C C . ASP B 1 25 ? -8.867 5.625 19.203 1 61.88 25 ASP B C 1
ATOM 2880 O O . ASP B 1 25 ? -8.031 4.922 18.641 1 61.88 25 ASP B O 1
ATOM 2884 N N . ALA B 1 26 ? -9.867 6.152 18.375 1 77.06 26 ALA B N 1
ATOM 2885 C CA . ALA B 1 26 ? -9.734 6.527 16.969 1 77.06 26 ALA B CA 1
ATOM 2886 C C . ALA B 1 26 ? -8.352 7.125 16.688 1 77.06 26 ALA B C 1
ATOM 2888 O O . ALA B 1 26 ? -7.812 7.863 17.516 1 77.06 26 ALA B O 1
ATOM 2889 N N . PRO B 1 27 ? -7.762 6.648 15.594 1 83.44 27 PRO B N 1
ATOM 2890 C CA . PRO B 1 27 ? -6.449 7.199 15.258 1 83.44 27 PRO B CA 1
ATOM 2891 C C . PRO B 1 27 ? -6.449 8.727 15.188 1 83.44 27 PRO B C 1
ATOM 2893 O O . PRO B 1 27 ? -7.449 9.328 14.805 1 83.44 27 PRO B O 1
ATOM 2896 N N . TYR B 1 28 ? -5.379 9.297 15.625 1 93.25 28 TYR B N 1
ATOM 2897 C CA . TYR B 1 28 ? -5.18 10.742 15.531 1 93.25 28 TYR B CA 1
ATOM 2898 C C . TYR B 1 28 ? -4.723 11.141 14.133 1 93.25 28 TYR B C 1
ATOM 2900 O O . TYR B 1 28 ? -3.611 10.812 13.719 1 93.25 28 TYR B O 1
ATOM 2908 N N . ILE B 1 29 ? -5.594 11.812 13.391 1 95.31 29 ILE B N 1
ATOM 2909 C CA . ILE B 1 29 ? -5.273 12.273 12.047 1 95.31 29 ILE B CA 1
ATOM 2910 C C . ILE B 1 29 ? -5.383 13.797 11.977 1 95.31 29 ILE B C 1
ATOM 2912 O O . ILE B 1 29 ? -6.457 14.352 12.211 1 95.31 29 ILE B O 1
ATOM 2916 N N . ASP B 1 30 ? -4.301 14.453 11.75 1 98.19 30 ASP B N 1
ATOM 2917 C CA . ASP B 1 30 ? -4.203 15.891 11.523 1 98.19 30 ASP B CA 1
ATOM 2918 C C . ASP B 1 30 ? -3.383 16.188 10.273 1 98.19 30 ASP B C 1
ATOM 2920 O O . ASP B 1 30 ? -2.244 16.656 10.367 1 98.19 30 ASP B O 1
ATOM 2924 N N . ASP B 1 31 ? -4.016 15.945 9.141 1 98.19 31 ASP B N 1
ATOM 2925 C CA . ASP B 1 31 ? -3.375 16.016 7.832 1 98.19 31 ASP B CA 1
ATOM 2926 C C . ASP B 1 31 ? -4.031 17.078 6.957 1 98.19 31 ASP B C 1
ATOM 2928 O O . ASP B 1 31 ? -5.238 17.031 6.715 1 98.19 31 ASP B O 1
ATOM 2932 N N . ARG B 1 32 ? -3.232 18.078 6.566 1 98.38 32 ARG B N 1
ATOM 2933 C CA . ARG B 1 32 ? -3.717 19.156 5.707 1 98.38 32 ARG B CA 1
ATOM 2934 C C . ARG B 1 32 ? -2.979 19.156 4.371 1 98.38 32 ARG B C 1
ATOM 2936 O O . ARG B 1 32 ? -2.727 20.219 3.803 1 98.38 32 ARG B O 1
ATOM 2943 N N . SER B 1 33 ? -2.602 17.969 3.936 1 97.19 33 SER B N 1
ATOM 2944 C CA . SER B 1 33 ? -1.825 17.844 2.707 1 97.19 33 SER B CA 1
ATOM 2945 C C . SER B 1 33 ? -2.709 18.016 1.476 1 97.19 33 SER B C 1
ATOM 2947 O O . SER B 1 33 ? -2.211 18.297 0.381 1 97.19 33 SER B O 1
ATOM 2949 N N . SER B 1 34 ? -4.023 17.812 1.642 1 95.31 34 SER B N 1
ATOM 2950 C CA . SER B 1 34 ? -4.992 17.969 0.561 1 95.31 34 SER B CA 1
ATOM 2951 C C . SER B 1 34 ? -6.371 18.328 1.102 1 95.31 34 SER B C 1
ATOM 2953 O O . SER B 1 34 ? -6.617 18.234 2.307 1 95.31 34 SER B O 1
ATOM 2955 N N . ALA B 1 35 ? -7.215 18.734 0.155 1 96.56 35 ALA B N 1
ATOM 2956 C CA . ALA B 1 35 ? -8.539 19.188 0.561 1 96.56 35 ALA B CA 1
ATOM 2957 C C . ALA B 1 35 ? -9.328 18.047 1.21 1 96.56 35 ALA B C 1
ATOM 2959 O O . ALA B 1 35 ? -9.977 18.25 2.242 1 96.56 35 ALA B O 1
ATOM 2960 N N . ASP B 1 36 ? -9.273 16.906 0.607 1 95.62 36 ASP B N 1
ATOM 2961 C CA . ASP B 1 36 ? -10 15.773 1.172 1 95.62 36 ASP B CA 1
ATOM 2962 C C . ASP B 1 36 ? -9.398 15.344 2.508 1 95.62 36 ASP B C 1
ATOM 2964 O O . ASP B 1 36 ? -10.117 14.906 3.408 1 95.62 36 ASP B O 1
ATOM 2968 N N . ALA B 1 37 ? -8.094 15.469 2.666 1 96.31 37 ALA B N 1
ATOM 2969 C CA . ALA B 1 37 ? -7.438 15.133 3.928 1 96.31 37 ALA B CA 1
ATOM 2970 C C . ALA B 1 37 ? -7.914 16.047 5.055 1 96.31 37 ALA B C 1
ATOM 2972 O O . ALA B 1 37 ? -8.062 15.609 6.199 1 96.31 37 ALA B O 1
ATOM 2973 N N . VAL B 1 38 ? -8.125 17.281 4.719 1 98.62 38 VAL B N 1
ATOM 2974 C CA . VAL B 1 38 ? -8.633 18.234 5.707 1 98.62 38 VAL B CA 1
ATOM 2975 C C . VAL B 1 38 ? -10 17.766 6.211 1 98.62 38 VAL B C 1
ATOM 2977 O O . VAL B 1 38 ? -10.258 17.766 7.418 1 98.62 38 VAL B O 1
ATOM 2980 N N . VAL B 1 39 ? -10.789 17.375 5.309 1 98.38 39 VAL B N 1
ATOM 2981 C CA . VAL B 1 39 ? -12.133 16.922 5.664 1 98.38 39 VAL B CA 1
ATOM 2982 C C . VAL B 1 39 ? -12.047 15.664 6.531 1 98.38 39 VAL B C 1
ATOM 2984 O O . VAL B 1 39 ? -12.719 15.562 7.555 1 98.38 39 VAL B O 1
ATOM 2987 N N . ARG B 1 40 ? -11.227 14.773 6.16 1 96.75 40 ARG B N 1
ATOM 2988 C CA . ARG B 1 40 ? -11.047 13.562 6.957 1 96.75 40 ARG B CA 1
ATOM 2989 C C . ARG B 1 40 ? -10.508 13.898 8.344 1 96.75 40 ARG B C 1
ATOM 2991 O O . ARG B 1 40 ? -10.906 13.281 9.336 1 96.75 40 ARG B O 1
ATOM 2998 N N . SER B 1 41 ? -9.617 14.836 8.406 1 98.44 41 SER B N 1
ATOM 2999 C CA . SER B 1 41 ? -9.055 15.25 9.688 1 98.44 41 SER B CA 1
ATOM 3000 C C . SER B 1 41 ? -10.117 15.883 10.586 1 98.44 41 SER B C 1
ATOM 3002 O O . SER B 1 41 ? -10.102 15.688 11.805 1 98.44 41 SER B O 1
ATOM 3004 N N . LEU B 1 42 ? -11 16.594 9.961 1 98.44 42 LEU B N 1
ATOM 3005 C CA . LEU B 1 42 ? -12.117 17.172 10.711 1 98.44 42 LEU B CA 1
ATOM 3006 C C . LEU B 1 42 ? -12.891 16.078 11.438 1 98.44 42 LEU B C 1
ATOM 3008 O O . LEU B 1 42 ? -13.109 16.172 12.648 1 98.44 42 LEU B O 1
ATOM 3012 N N . TYR B 1 43 ? -13.219 15.117 10.781 1 97.69 43 TYR B N 1
ATOM 3013 C CA . TYR B 1 43 ? -14.086 14.109 11.383 1 97.69 43 TYR B CA 1
ATOM 3014 C C . TYR B 1 43 ? -13.297 13.156 12.266 1 97.69 43 TYR B C 1
ATOM 3016 O O . TYR B 1 43 ? -13.852 12.555 13.195 1 97.69 43 TYR B O 1
ATOM 3024 N N . SER B 1 44 ? -12.016 13.031 12.008 1 96.25 44 SER B N 1
ATOM 3025 C CA . SER B 1 44 ? -11.164 12.406 13.016 1 96.25 44 SER B CA 1
ATOM 3026 C C . SER B 1 44 ? -11.25 13.148 14.344 1 96.25 44 SER B C 1
ATOM 3028 O O . SER B 1 44 ? -11.406 12.523 15.398 1 96.25 44 SER B O 1
ATOM 3030 N N . ALA B 1 45 ? -11.141 14.453 14.297 1 97.81 45 ALA B N 1
ATOM 3031 C CA . ALA B 1 45 ? -11.203 15.281 15.5 1 97.81 45 ALA B CA 1
ATOM 3032 C C . ALA B 1 45 ? -12.555 15.117 16.203 1 97.81 45 ALA B C 1
ATOM 3034 O O . ALA B 1 45 ? -12.617 15.008 17.422 1 97.81 45 ALA B O 1
ATOM 3035 N N . ILE B 1 46 ? -13.57 15.086 15.422 1 96.81 46 ILE B N 1
ATOM 3036 C CA . ILE B 1 46 ? -14.922 14.945 15.961 1 96.81 46 ILE B CA 1
ATOM 3037 C C . ILE B 1 46 ? -15.055 13.594 16.656 1 96.81 46 ILE B C 1
ATOM 3039 O O . ILE B 1 46 ? -15.547 13.516 17.781 1 96.81 46 ILE B O 1
ATOM 3043 N N . ASN B 1 47 ? -14.609 12.578 16.047 1 95.12 47 ASN B N 1
ATOM 3044 C CA . ASN B 1 47 ? -14.711 11.234 16.594 1 95.12 47 ASN B CA 1
ATOM 3045 C C . ASN B 1 47 ? -13.883 11.094 17.875 1 95.12 47 ASN B C 1
ATOM 3047 O O . ASN B 1 47 ? -14.25 10.328 18.766 1 95.12 47 ASN B O 1
ATOM 3051 N N . ARG B 1 48 ? -12.844 11.852 17.984 1 94.88 48 ARG B N 1
ATOM 3052 C CA . ARG B 1 48 ? -11.969 11.805 19.156 1 94.88 48 ARG B CA 1
ATOM 3053 C C . ARG B 1 48 ? -12.398 12.82 20.203 1 94.88 48 ARG B C 1
ATOM 3055 O O . ARG B 1 48 ? -11.719 13 21.219 1 94.88 48 ARG B O 1
ATOM 3062 N N . HIS B 1 49 ? -13.453 13.57 19.938 1 94.94 49 HIS B N 1
ATOM 3063 C CA . HIS B 1 49 ? -13.992 14.609 20.812 1 94.94 49 HIS B CA 1
ATOM 3064 C C . HIS B 1 49 ? -12.953 15.695 21.078 1 94.94 49 HIS B C 1
ATOM 3066 O O . HIS B 1 49 ? -12.836 16.188 22.203 1 94.94 49 HIS B O 1
ATOM 3072 N N . GLU B 1 50 ? -12.172 15.906 20.078 1 97 50 GLU B N 1
ATOM 3073 C CA . GLU B 1 50 ? -11.219 17.016 20.078 1 97 50 GLU B CA 1
ATOM 3074 C C . GLU B 1 50 ? -11.766 18.219 19.328 1 97 50 GLU B C 1
ATOM 3076 O O . GLU B 1 50 ? -11.289 18.562 18.234 1 97 50 GLU B O 1
ATOM 3081 N N . PHE B 1 51 ? -12.586 18.969 19.969 1 97.5 51 PHE B N 1
ATOM 3082 C CA . PHE B 1 51 ? -13.445 19.938 19.281 1 97.5 51 PHE B CA 1
ATOM 3083 C C . PHE B 1 51 ? -12.68 21.219 18.969 1 97.5 51 PHE B C 1
ATOM 3085 O O . PHE B 1 51 ? -12.977 21.891 17.969 1 97.5 51 PHE B O 1
ATOM 3092 N N . ALA B 1 52 ? -11.711 21.531 19.812 1 98.19 52 ALA B N 1
ATOM 3093 C CA . ALA B 1 52 ? -10.875 22.672 19.453 1 98.19 52 ALA B CA 1
ATOM 3094 C C . ALA B 1 52 ? -10.133 22.438 18.141 1 98.19 52 ALA B C 1
ATOM 3096 O O . ALA B 1 52 ? -9.977 23.344 17.328 1 98.19 52 ALA B O 1
ATOM 3097 N N . ARG B 1 53 ? -9.656 21.188 17.984 1 98.31 53 ARG B N 1
ATOM 3098 C CA . ARG B 1 53 ? -9 20.812 16.734 1 98.31 53 ARG B CA 1
ATOM 3099 C C . ARG B 1 53 ? -9.969 20.906 15.555 1 98.31 53 ARG B C 1
ATOM 3101 O O . ARG B 1 53 ? -9.656 21.5 14.523 1 98.31 53 ARG B O 1
ATOM 3108 N N . ALA B 1 54 ? -11.148 20.344 15.75 1 98.44 54 ALA B N 1
ATOM 3109 C CA . ALA B 1 54 ? -12.172 20.391 14.703 1 98.44 54 ALA B CA 1
ATOM 3110 C C . ALA B 1 54 ? -12.492 21.828 14.312 1 98.44 54 ALA B C 1
ATOM 3112 O O . ALA B 1 54 ? -12.555 22.156 13.125 1 98.44 54 ALA B O 1
ATOM 3113 N N . TRP B 1 55 ? -12.617 22.641 15.328 1 98.19 55 TRP B N 1
ATOM 3114 C CA . TRP B 1 55 ? -12.914 24.062 15.156 1 98.19 55 TRP B CA 1
ATOM 3115 C C . TRP B 1 55 ? -11.812 24.75 14.352 1 98.19 55 TRP B C 1
ATOM 3117 O O . TRP B 1 55 ? -12.086 25.656 13.562 1 98.19 55 TRP B O 1
ATOM 3127 N N . GLY B 1 56 ? -10.641 24.25 14.508 1 98.06 56 GLY B N 1
ATOM 3128 C CA . GLY B 1 56 ? -9.461 24.859 13.906 1 98.06 56 GLY B CA 1
ATOM 3129 C C . GLY B 1 56 ? -9.328 24.562 12.43 1 98.06 56 GLY B C 1
ATOM 3130 O O . GLY B 1 56 ? -8.531 25.203 11.734 1 98.06 56 GLY B O 1
ATOM 3131 N N . TYR B 1 57 ? -10.133 23.609 11.906 1 98.69 57 TYR B N 1
ATOM 3132 C CA . TYR B 1 57 ? -10.062 23.297 10.484 1 98.69 57 TYR B CA 1
ATOM 3133 C C . TYR B 1 57 ? -10.828 24.328 9.664 1 98.69 57 TYR B C 1
ATOM 3135 O O . TYR B 1 57 ? -10.68 24.391 8.445 1 98.69 57 TYR B O 1
ATOM 3143 N N . PHE B 1 58 ? -11.625 25.156 10.344 1 98.5 58 PHE B N 1
ATOM 3144 C CA . PHE B 1 58 ? -12.438 26.156 9.656 1 98.5 58 PHE B CA 1
ATOM 3145 C C . PHE B 1 58 ? -11.75 27.516 9.664 1 98.5 58 PHE B C 1
ATOM 3147 O O . PHE B 1 58 ? -11.078 27.859 10.633 1 98.5 58 PHE B O 1
ATOM 3154 N N . GLY B 1 59 ? -11.945 28.219 8.586 1 97.25 59 GLY B N 1
ATOM 3155 C CA . GLY B 1 59 ? -11.477 29.594 8.523 1 97.25 59 GLY B CA 1
ATOM 3156 C C . GLY B 1 59 ? -12.352 30.562 9.297 1 97.25 59 GLY B C 1
ATOM 3157 O O . GLY B 1 59 ? -12.789 30.25 10.406 1 97.25 59 GLY B O 1
ATOM 3158 N N . ASP B 1 60 ? -12.523 31.734 8.703 1 95.44 60 ASP B N 1
ATOM 3159 C CA . ASP B 1 60 ? -13.289 32.781 9.367 1 95.44 60 ASP B CA 1
ATOM 3160 C C . ASP B 1 60 ? -14.766 32.406 9.484 1 95.44 60 ASP B C 1
ATOM 3162 O O . ASP B 1 60 ? -15.414 32.75 10.477 1 95.44 60 ASP B O 1
ATOM 3166 N N . THR B 1 61 ? -15.234 31.781 8.422 1 96 61 THR B N 1
ATOM 3167 C CA . THR B 1 61 ? -16.594 31.266 8.492 1 96 61 THR B CA 1
ATOM 3168 C C . THR B 1 61 ? -16.656 29.984 9.328 1 96 61 THR B C 1
ATOM 3170 O O . THR B 1 61 ? -16.188 28.922 8.898 1 96 61 THR B O 1
ATOM 3173 N N . LYS B 1 62 ? -17.25 30.141 10.469 1 96.75 62 LYS B N 1
ATOM 3174 C CA . LYS B 1 62 ? -17.312 29.016 11.406 1 96.75 62 LYS B CA 1
ATOM 3175 C C . LYS B 1 62 ? -18.578 28.203 11.203 1 96.75 62 LYS B C 1
ATOM 3177 O O . LYS B 1 62 ? -19.562 28.688 10.633 1 96.75 62 LYS B O 1
ATOM 3182 N N . PRO B 1 63 ? -18.547 26.922 11.625 1 94.88 63 PRO B N 1
ATOM 3183 C CA . PRO B 1 63 ? -19.672 26.016 11.383 1 94.88 63 PRO B CA 1
ATOM 3184 C C . PRO B 1 63 ? -20.812 26.219 12.375 1 94.88 63 PRO B C 1
ATOM 3186 O O . PRO B 1 63 ? -21.875 25.594 12.242 1 94.88 63 PRO B O 1
ATOM 3189 N N . ALA B 1 64 ? -20.609 27.031 13.383 1 95.88 64 ALA B N 1
ATOM 3190 C CA . ALA B 1 64 ? -21.609 27.375 14.391 1 95.88 64 ALA B CA 1
ATOM 3191 C C . ALA B 1 64 ? -21.406 28.812 14.891 1 95.88 64 ALA B C 1
ATOM 3193 O O . ALA B 1 64 ? -20.391 29.438 14.594 1 95.88 64 ALA B O 1
ATOM 3194 N N . LYS B 1 65 ? -22.422 29.25 15.656 1 96.06 65 LYS B N 1
ATOM 3195 C CA . LYS B 1 65 ? -22.391 30.625 16.156 1 96.06 65 LYS B CA 1
ATOM 3196 C C . LYS B 1 65 ? -21.172 30.859 17.047 1 96.06 65 LYS B C 1
ATOM 3198 O O . LYS B 1 65 ? -20.594 31.938 17.031 1 96.06 65 LYS B O 1
ATOM 3203 N N . ASP B 1 66 ? -20.844 29.906 17.906 1 96.56 66 ASP B N 1
ATOM 3204 C CA . ASP B 1 66 ? -19.656 29.969 18.75 1 96.56 66 ASP B CA 1
ATOM 3205 C C . ASP B 1 66 ? -19.156 28.562 19.094 1 96.56 66 ASP B C 1
ATOM 3207 O O . ASP B 1 66 ? -19.797 27.562 18.734 1 96.56 66 ASP B O 1
ATOM 3211 N N . PHE B 1 67 ? -18.062 28.5 19.656 1 97.5 67 PHE B N 1
ATOM 3212 C CA . PHE B 1 67 ? -17.406 27.234 19.938 1 97.5 67 PHE B CA 1
ATOM 3213 C C . PHE B 1 67 ? -18.281 26.359 20.844 1 97.5 67 PHE B C 1
ATOM 3215 O O . PHE B 1 67 ? -18.391 25.156 20.625 1 97.5 67 PHE B O 1
ATOM 3222 N N . ASN B 1 68 ? -18.906 26.891 21.844 1 97.06 68 ASN B N 1
ATOM 3223 C CA . ASN B 1 68 ? -19.75 26.125 22.75 1 97.06 68 ASN B CA 1
ATOM 3224 C C . ASN B 1 68 ? -20.938 25.5 22.016 1 97.06 68 ASN B C 1
ATOM 3226 O O . ASN B 1 68 ? -21.281 24.344 22.281 1 97.06 68 ASN B O 1
ATOM 3230 N N . ALA B 1 69 ? -21.5 26.266 21.188 1 97.38 69 ALA B N 1
ATOM 3231 C CA . ALA B 1 69 ? -22.594 25.734 20.391 1 97.38 69 ALA B CA 1
ATOM 3232 C C . ALA B 1 69 ? -22.125 24.594 19.484 1 97.38 69 ALA B C 1
ATOM 3234 O O . ALA B 1 69 ? -22.844 23.609 19.281 1 97.38 69 ALA B O 1
ATOM 3235 N N . PHE B 1 70 ? -20.969 24.797 19 1 97.44 70 PHE B N 1
ATOM 3236 C CA . PHE B 1 70 ? -20.359 23.766 18.156 1 97.44 70 PHE B CA 1
ATOM 3237 C C . PHE B 1 70 ? -20.203 22.453 18.922 1 97.44 70 PHE B C 1
ATOM 3239 O O . PHE B 1 70 ? -20.625 21.391 18.453 1 97.44 70 PHE B O 1
ATOM 3246 N N . VAL B 1 71 ? -19.672 22.531 20.078 1 96.69 71 VAL B N 1
ATOM 3247 C CA . VAL B 1 71 ? -19.438 21.359 20.922 1 96.69 71 VAL B CA 1
ATOM 3248 C C . VAL B 1 71 ? -20.766 20.688 21.266 1 96.69 71 VAL B C 1
ATOM 3250 O O .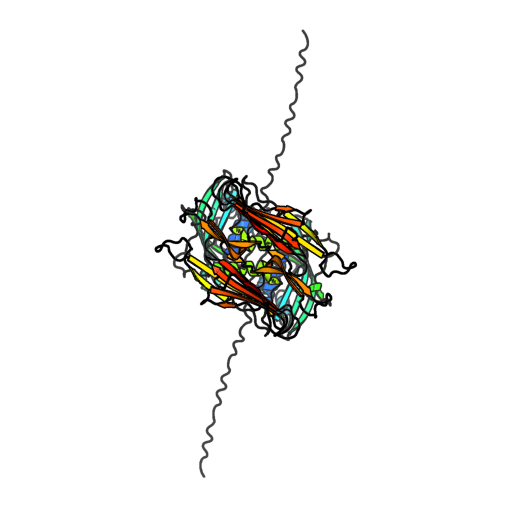 VAL B 1 71 ? -20.891 19.469 21.188 1 96.69 71 VAL B O 1
ATOM 3253 N N . LYS B 1 72 ? -21.719 21.438 21.625 1 96.12 72 LYS B N 1
ATOM 3254 C CA . LYS B 1 72 ? -23.016 20.938 22.031 1 96.12 72 LYS B CA 1
ATOM 3255 C C . LYS B 1 72 ? -23.703 20.188 20.891 1 96.12 72 LYS B C 1
ATOM 3257 O O . LYS B 1 72 ? -24.5 19.281 21.125 1 96.12 72 LYS B O 1
ATOM 3262 N N . GLY B 1 73 ? -23.375 20.609 19.766 1 95.5 73 GLY B N 1
ATOM 3263 C CA . GLY B 1 73 ? -23.969 19.969 18.594 1 95.5 73 GLY B CA 1
ATOM 3264 C C . GLY B 1 73 ? -23.609 18.516 18.453 1 95.5 73 GLY B C 1
ATOM 3265 O O . GLY B 1 73 ? -24.266 17.766 17.719 1 95.5 73 GLY B O 1
ATOM 3266 N N . TYR B 1 74 ? -22.594 18.047 19.172 1 95.56 74 TYR B N 1
ATOM 3267 C CA . TYR B 1 74 ? -22.141 16.672 19.031 1 95.56 74 TYR B CA 1
ATOM 3268 C C . TYR B 1 74 ? -22.406 15.875 20.297 1 95.56 74 TYR B C 1
ATOM 3270 O O . TYR B 1 74 ? -21.906 14.766 20.453 1 95.56 74 TYR B O 1
ATOM 3278 N N . ASP B 1 75 ? -23.141 16.344 21.234 1 94.19 75 ASP B N 1
ATOM 3279 C CA . ASP B 1 75 ? -23.438 15.695 22.5 1 94.19 75 ASP B CA 1
ATOM 3280 C C . ASP B 1 75 ? -24.031 14.305 22.281 1 94.19 75 ASP B C 1
ATOM 3282 O O . ASP B 1 75 ? -23.703 13.367 23.016 1 94.19 75 ASP B O 1
ATOM 3286 N N . GLY B 1 76 ? -24.828 14.172 21.344 1 93.69 76 GLY B N 1
ATOM 3287 C CA . GLY B 1 76 ? -25.484 12.898 21.125 1 93.69 76 GLY B CA 1
ATOM 3288 C C . GLY B 1 76 ? -24.797 12.039 20.078 1 93.69 76 GLY B C 1
ATOM 3289 O O . GLY B 1 76 ? -25.266 10.945 19.766 1 93.69 76 GLY B O 1
ATOM 3290 N N . THR B 1 77 ? -23.688 12.477 19.625 1 94.62 77 THR B N 1
ATOM 3291 C CA . THR B 1 77 ? -23 11.797 18.531 1 94.62 77 THR B CA 1
ATOM 3292 C C . THR B 1 77 ? -22 10.781 19.062 1 94.62 77 THR B C 1
ATOM 3294 O O . THR B 1 77 ? -21.188 11.094 19.922 1 94.62 77 THR B O 1
ATOM 3297 N N . ASP B 1 78 ? -22.109 9.531 18.656 1 94.5 78 ASP B N 1
ATOM 3298 C CA . ASP B 1 78 ? -21.156 8.492 19.016 1 94.5 78 ASP B CA 1
ATOM 3299 C C . ASP B 1 78 ? -20 8.445 18.031 1 94.5 78 ASP B C 1
ATOM 3301 O O . ASP B 1 78 ? -18.828 8.539 18.422 1 94.5 78 ASP B O 1
ATOM 3305 N N . SER B 1 79 ? -20.312 8.352 16.75 1 94.5 79 SER B N 1
ATOM 3306 C CA . SER B 1 79 ? -19.266 8.281 15.719 1 94.5 79 SER B CA 1
ATOM 3307 C C . SER B 1 79 ? -19.766 8.844 14.391 1 94.5 79 SER B C 1
ATOM 3309 O O . SER B 1 79 ? -20.984 8.914 14.156 1 94.5 79 SER B O 1
ATOM 3311 N N . VAL B 1 80 ? -18.797 9.32 13.617 1 96.31 80 VAL B N 1
ATOM 3312 C CA . VAL B 1 80 ? -19.078 9.812 12.273 1 96.31 80 VAL B CA 1
ATOM 3313 C C . VAL B 1 80 ? -18.125 9.172 11.273 1 96.31 80 VAL B C 1
ATOM 3315 O O . VAL B 1 80 ? -16.906 9.227 11.445 1 96.31 80 VAL B O 1
ATOM 3318 N N . GLU B 1 81 ? -18.688 8.508 10.266 1 93.88 81 GLU B N 1
ATOM 3319 C CA . GLU B 1 81 ? -17.906 8.039 9.117 1 93.88 81 GLU B CA 1
ATOM 3320 C C . GLU B 1 81 ? -18.016 9.016 7.949 1 93.88 81 GLU B C 1
ATOM 3322 O O . GLU B 1 81 ? -19.094 9.562 7.684 1 93.88 81 GLU B O 1
ATOM 3327 N N . VAL B 1 82 ? -16.891 9.195 7.23 1 96.5 82 VAL B N 1
ATOM 3328 C CA . VAL B 1 82 ? -16.906 10.188 6.164 1 96.5 82 VAL B CA 1
ATOM 3329 C C . VAL B 1 82 ? -16.391 9.562 4.867 1 96.5 82 VAL B C 1
ATOM 3331 O O . VAL B 1 82 ? -15.461 8.742 4.891 1 96.5 82 VAL B O 1
ATOM 3334 N N . LYS B 1 83 ? -17.016 9.922 3.783 1 93.38 83 LYS B N 1
ATOM 3335 C CA . LYS B 1 83 ? -16.562 9.648 2.422 1 93.38 83 LYS B CA 1
ATOM 3336 C C . LYS B 1 83 ? -16.469 10.938 1.607 1 93.38 83 LYS B C 1
ATOM 3338 O O . LYS B 1 83 ? -17.328 11.812 1.722 1 93.38 83 LYS B O 1
ATOM 3343 N N . THR B 1 84 ? -15.375 11.008 0.851 1 93.75 84 THR B N 1
ATOM 3344 C CA . THR B 1 84 ? -15.219 12.156 -0.039 1 93.75 84 THR B CA 1
ATOM 3345 C C . THR B 1 84 ? -15.266 11.711 -1.5 1 93.75 84 THR B C 1
ATOM 3347 O O . THR B 1 84 ? -14.914 10.578 -1.824 1 93.75 84 THR B O 1
ATOM 3350 N N . GLY B 1 85 ? -15.82 12.586 -2.287 1 89 85 GLY B N 1
ATOM 3351 C CA . GLY B 1 85 ? -15.836 12.359 -3.723 1 89 85 GLY B CA 1
ATOM 3352 C C . GLY B 1 85 ? -14.695 13.047 -4.453 1 89 85 GLY B C 1
ATOM 3353 O O . GLY B 1 85 ? -13.727 13.484 -3.828 1 89 85 GLY B O 1
ATOM 3354 N N . ALA B 1 86 ? -14.891 13.102 -5.793 1 85.75 86 ALA B N 1
ATOM 3355 C CA . ALA B 1 86 ? -13.875 13.742 -6.633 1 85.75 86 ALA B CA 1
ATOM 3356 C C . ALA B 1 86 ? -13.781 15.234 -6.328 1 85.75 86 ALA B C 1
ATOM 3358 O O . ALA B 1 86 ? -14.789 15.945 -6.359 1 85.75 86 ALA B O 1
ATOM 3359 N N . VAL B 1 87 ? -12.547 15.641 -6.066 1 89.62 87 VAL B N 1
ATOM 3360 C CA . VAL B 1 87 ? -12.297 17.031 -5.699 1 89.62 87 VAL B CA 1
ATOM 3361 C C . VAL B 1 87 ? -12.023 17.859 -6.953 1 89.62 87 VAL B C 1
ATOM 3363 O O . VAL B 1 87 ? -11.242 17.438 -7.82 1 89.62 87 VAL B O 1
ATOM 3366 N N . SER B 1 88 ? -12.734 18.922 -7.113 1 87.94 88 SER B N 1
ATOM 3367 C CA . SER B 1 88 ? -12.43 19.906 -8.148 1 87.94 88 SER B CA 1
ATOM 3368 C C . SER B 1 88 ? -11.797 21.172 -7.555 1 87.94 88 SER B C 1
ATOM 3370 O O . SER B 1 88 ? -11.844 21.375 -6.344 1 87.94 88 SER B O 1
ATOM 3372 N N . ASN B 1 89 ? -11.047 21.875 -8.422 1 88.38 89 ASN B N 1
ATOM 3373 C CA . ASN B 1 89 ? -10.43 23.078 -7.902 1 88.38 89 ASN B CA 1
ATOM 3374 C C . ASN B 1 89 ? -10.438 24.203 -8.938 1 88.38 89 ASN B C 1
ATOM 3376 O O . ASN B 1 89 ? -10.578 23.953 -10.133 1 88.38 89 ASN B O 1
ATOM 3380 N N . GLU B 1 90 ? -10.445 25.406 -8.43 1 87.19 90 GLU B N 1
ATOM 3381 C CA . GLU B 1 90 ? -10.32 26.625 -9.227 1 87.19 90 GLU B CA 1
ATOM 3382 C C . GLU B 1 90 ? -9.398 27.641 -8.547 1 87.19 90 GLU B C 1
ATOM 3384 O O . GLU B 1 90 ? -9.422 27.781 -7.32 1 87.19 90 GLU B O 1
ATOM 3389 N N . GLY B 1 91 ? -8.523 28.219 -9.367 1 89.69 91 GLY B N 1
ATOM 3390 C CA . GLY B 1 91 ? -7.664 29.266 -8.852 1 89.69 91 GLY B CA 1
ATOM 3391 C C . GLY B 1 91 ? -8.312 30.641 -8.898 1 89.69 91 GLY B C 1
ATOM 3392 O O . GLY B 1 91 ? -8.891 31.031 -9.914 1 89.69 91 GLY B O 1
ATOM 3393 N N . ALA B 1 92 ? -8.367 31.281 -7.77 1 87.75 92 ALA B N 1
ATOM 3394 C CA . ALA B 1 92 ? -8.898 32.656 -7.707 1 87.75 92 ALA B CA 1
ATOM 3395 C C . ALA B 1 92 ? -8.234 33.438 -6.59 1 87.75 92 ALA B C 1
ATOM 3397 O O . ALA B 1 92 ? -8.039 32.938 -5.484 1 87.75 92 ALA B O 1
ATOM 3398 N N . ALA B 1 93 ? -7.789 34.719 -6.887 1 88 93 ALA B N 1
ATOM 3399 C CA . ALA B 1 93 ? -7.336 35.656 -5.883 1 88 93 ALA B CA 1
ATOM 3400 C C . ALA B 1 93 ? -6.191 35.094 -5.051 1 88 93 ALA B C 1
ATOM 3402 O O . ALA B 1 93 ? -6.246 35.125 -3.818 1 88 93 ALA B O 1
ATOM 3403 N N . GLY B 1 94 ? -5.262 34.469 -5.602 1 92.31 94 GLY B N 1
ATOM 3404 C CA . GLY B 1 94 ? -4.078 33.969 -4.922 1 92.31 94 GLY B CA 1
ATOM 3405 C C . GLY B 1 94 ? -4.332 32.719 -4.109 1 92.31 94 GLY B C 1
ATOM 3406 O O . GLY B 1 94 ? -3.521 32.344 -3.26 1 92.31 94 GLY B O 1
ATOM 3407 N N . SER B 1 95 ? -5.535 32.156 -4.324 1 94.88 95 SER B N 1
ATOM 3408 C CA . SER B 1 95 ? -5.891 30.922 -3.611 1 94.88 95 SER B CA 1
ATOM 3409 C C . SER B 1 95 ? -6.395 29.844 -4.57 1 94.88 95 SER B C 1
ATOM 3411 O O . SER B 1 95 ? -6.789 30.156 -5.699 1 94.88 95 SER B O 1
ATOM 3413 N N . ILE B 1 96 ? -6.188 28.688 -4.168 1 94.19 96 ILE B N 1
ATOM 3414 C CA . ILE B 1 96 ? -6.906 27.578 -4.793 1 94.19 96 ILE B CA 1
ATOM 3415 C C . ILE B 1 96 ? -8.125 27.219 -3.951 1 94.19 96 ILE B C 1
ATOM 3417 O O . ILE B 1 96 ? -8.023 27.031 -2.738 1 94.19 96 ILE B O 1
ATOM 3421 N N . TYR B 1 97 ? -9.273 27.219 -4.594 1 94.06 97 TYR B N 1
ATOM 3422 C CA . TYR B 1 97 ? -10.516 26.781 -3.971 1 94.06 97 TYR B CA 1
ATOM 3423 C C . TYR B 1 97 ? -10.883 25.359 -4.418 1 94.06 97 TYR B C 1
ATOM 3425 O O . TYR B 1 97 ? -11.039 25.109 -5.613 1 94.06 97 TYR B O 1
ATOM 3433 N N . TYR B 1 98 ? -11 24.516 -3.432 1 93.5 98 TYR B N 1
ATOM 3434 C CA . TYR B 1 98 ? -11.375 23.141 -3.701 1 93.5 98 TYR B CA 1
ATOM 3435 C C . TYR B 1 98 ? -12.844 22.891 -3.359 1 93.5 98 TYR B C 1
ATOM 3437 O O . TYR B 1 98 ? -13.336 23.375 -2.34 1 93.5 98 TYR B O 1
ATOM 3445 N N . SER B 1 99 ? -13.461 22.219 -4.23 1 93.56 99 SER B N 1
ATOM 3446 C CA . SER B 1 99 ? -14.797 21.703 -3.945 1 93.56 99 SER B CA 1
ATOM 3447 C C . SER B 1 99 ? -14.758 20.219 -3.635 1 93.56 99 SER B C 1
ATOM 3449 O O . SER B 1 99 ? -14.383 19.406 -4.488 1 93.56 99 SER B O 1
ATOM 3451 N N . VAL B 1 100 ? -15.18 19.891 -2.426 1 94.81 100 VAL B N 1
ATOM 3452 C CA . VAL B 1 100 ? -15.07 18.5 -1.978 1 94.81 100 VAL B CA 1
ATOM 3453 C C . VAL B 1 100 ? -16.453 17.922 -1.728 1 94.81 100 VAL B C 1
ATOM 3455 O O . VAL B 1 100 ? -17.109 18.266 -0.735 1 94.81 100 VAL B O 1
ATOM 3458 N N . PRO B 1 101 ? -16.938 17.016 -2.59 1 95.12 101 PRO B N 1
ATOM 3459 C CA . PRO B 1 101 ? -18.156 16.281 -2.25 1 95.12 101 PRO B CA 1
ATOM 3460 C C . PRO B 1 101 ? -17.984 15.367 -1.04 1 95.12 101 PRO B C 1
ATOM 3462 O O . PRO B 1 101 ? -16.938 14.711 -0.903 1 95.12 101 PRO B O 1
ATOM 3465 N N . VAL B 1 102 ? -19.031 15.383 -0.182 1 97.19 102 VAL B N 1
ATOM 3466 C CA . VAL B 1 102 ? -18.875 14.648 1.069 1 97.19 102 VAL B CA 1
ATOM 3467 C C . VAL B 1 102 ? -20.188 13.953 1.422 1 97.19 102 VAL B C 1
ATOM 3469 O O . VAL B 1 102 ? -21.266 14.508 1.194 1 97.19 102 VAL B O 1
ATOM 3472 N N . ALA B 1 103 ? -20.047 12.727 1.894 1 97.81 103 ALA B N 1
ATOM 3473 C CA . ALA B 1 103 ? -21.109 12.062 2.639 1 97.81 103 ALA B CA 1
ATOM 3474 C C . ALA B 1 103 ? -20.625 11.617 4.016 1 97.81 103 ALA B C 1
ATOM 3476 O O . ALA B 1 103 ? -19.5 11.148 4.156 1 97.81 103 ALA B O 1
ATOM 3477 N N . ILE B 1 104 ? -21.5 11.828 5.012 1 98.06 104 ILE B N 1
ATOM 3478 C CA . ILE B 1 104 ? -21.172 11.32 6.34 1 98.06 104 ILE B CA 1
ATOM 3479 C C . ILE B 1 104 ? -22.297 10.438 6.855 1 98.06 104 ILE B C 1
ATOM 3481 O O . ILE B 1 104 ? -23.453 10.625 6.488 1 98.06 104 ILE B O 1
ATOM 3485 N N . GLN B 1 105 ? -21.969 9.477 7.578 1 97.56 105 GLN B N 1
ATOM 3486 C CA . GLN B 1 105 ? -22.891 8.688 8.391 1 97.56 105 GLN B CA 1
ATOM 3487 C C . GLN B 1 105 ? -22.656 8.93 9.875 1 97.56 105 GLN B C 1
ATOM 3489 O O . GLN B 1 105 ? -21.641 8.5 10.43 1 97.56 105 GLN B O 1
ATOM 3494 N N . ALA B 1 106 ? -23.594 9.602 10.453 1 97.38 106 ALA B N 1
ATOM 3495 C CA . ALA B 1 106 ? -23.516 9.898 11.883 1 97.38 106 ALA B CA 1
ATOM 3496 C C . ALA B 1 106 ? -24.328 8.891 12.703 1 97.38 106 ALA B C 1
ATOM 3498 O O . ALA B 1 106 ? -25.531 8.742 12.492 1 97.38 106 ALA B O 1
ATOM 3499 N N . THR B 1 107 ? -23.625 8.25 13.578 1 96.31 107 THR B N 1
ATOM 3500 C CA . THR B 1 107 ? -24.281 7.312 14.484 1 96.31 107 THR B CA 1
ATOM 3501 C C . THR B 1 107 ? -24.391 7.906 15.883 1 96.31 107 THR B C 1
ATOM 3503 O O . THR B 1 107 ? -23.422 8.422 16.438 1 96.31 107 THR B O 1
ATOM 3506 N N . ASP B 1 108 ? -25.594 7.891 16.422 1 95.56 108 ASP B N 1
ATOM 3507 C CA . ASP B 1 108 ? -25.781 8.461 17.75 1 95.56 108 ASP B CA 1
ATOM 3508 C C . ASP B 1 108 ? -25.516 7.418 18.844 1 95.56 108 ASP B C 1
ATOM 3510 O O . ASP B 1 108 ? -25.203 6.266 18.531 1 95.56 108 ASP B O 1
ATOM 3514 N N . LYS B 1 109 ? -25.609 7.879 20.062 1 93.5 109 LYS B N 1
ATOM 3515 C CA . LYS B 1 109 ? -25.266 7.035 21.203 1 93.5 109 LYS B CA 1
ATOM 3516 C C . LYS B 1 109 ? -26.281 5.914 21.375 1 93.5 109 LYS B C 1
ATOM 3518 O O . LYS B 1 109 ? -26.031 4.941 22.094 1 93.5 109 LYS B O 1
ATOM 3523 N N . LYS B 1 110 ? -27.406 5.969 20.734 1 94 110 LYS B N 1
ATOM 3524 C CA . LYS B 1 110 ? -28.422 4.926 20.781 1 94 110 LYS B CA 1
ATOM 3525 C C . LYS B 1 110 ? -28.234 3.924 19.656 1 94 110 LYS B C 1
ATOM 3527 O O . LYS B 1 110 ? -29 2.957 19.547 1 94 110 LYS B O 1
ATOM 3532 N N . GLY B 1 111 ? -27.344 4.27 18.766 1 92.62 111 GLY B N 1
ATOM 3533 C CA . GLY B 1 111 ? -27.047 3.338 17.688 1 92.62 111 GLY B CA 1
ATOM 3534 C C . GLY B 1 111 ? -27.75 3.674 16.406 1 92.62 111 GLY B C 1
ATOM 3535 O O . GLY B 1 111 ? -27.625 2.955 15.406 1 92.62 111 GLY B O 1
ATOM 3536 N N . GLU B 1 112 ? -28.5 4.715 16.391 1 95 112 GLU B N 1
ATOM 3537 C CA . GLU B 1 112 ? -29.203 5.137 15.172 1 95 112 GLU B CA 1
ATOM 3538 C C . GLU B 1 112 ? -28.281 5.926 14.25 1 95 112 GLU B C 1
ATOM 3540 O O . GLU B 1 112 ? -27.562 6.816 14.703 1 95 112 GLU B O 1
ATOM 3545 N N . ALA B 1 113 ? -28.391 5.523 12.945 1 96.31 113 ALA B N 1
ATOM 3546 C CA . ALA B 1 113 ? -27.516 6.168 11.961 1 96.31 113 ALA B CA 1
ATOM 3547 C C . ALA B 1 113 ? -28.328 7.062 11.023 1 96.31 113 ALA B C 1
ATOM 3549 O O . ALA B 1 113 ? -29.438 6.715 10.617 1 96.31 113 ALA B O 1
ATOM 3550 N N . LYS B 1 114 ? -27.766 8.258 10.75 1 97.19 114 LYS B N 1
ATOM 3551 C CA . LYS B 1 114 ? -28.281 9.188 9.758 1 97.19 114 LYS B CA 1
ATOM 3552 C C . LYS B 1 114 ? -27.203 9.594 8.758 1 97.19 114 LYS B C 1
ATOM 3554 O O . LYS B 1 114 ? -26.047 9.734 9.117 1 97.19 114 LYS B O 1
ATOM 3559 N N . ILE B 1 115 ? -27.656 9.758 7.543 1 98.06 115 ILE B N 1
ATOM 3560 C CA . ILE B 1 115 ? -26.719 10.102 6.48 1 98.06 115 ILE B CA 1
ATOM 3561 C C . ILE B 1 115 ? -26.938 11.547 6.047 1 98.06 115 ILE B C 1
ATOM 3563 O O . ILE B 1 115 ? -28.078 11.992 5.906 1 98.06 115 ILE B O 1
ATOM 3567 N N . PHE B 1 116 ? -25.875 12.25 5.906 1 98.12 116 PHE B N 1
ATOM 3568 C CA . PHE B 1 116 ? -25.875 13.602 5.355 1 98.12 116 PHE B CA 1
ATOM 3569 C C . PHE B 1 116 ? -24.906 13.703 4.184 1 98.12 116 PHE B C 1
ATOM 3571 O O . PHE B 1 116 ? -23.906 13 4.141 1 98.12 116 PHE B O 1
ATOM 3578 N N . ALA B 1 117 ? -25.219 14.523 3.23 1 97.69 117 ALA B N 1
ATOM 3579 C CA . ALA B 1 117 ? -24.359 14.703 2.064 1 97.69 117 ALA B CA 1
ATOM 3580 C C . ALA B 1 117 ? -24.359 16.156 1.597 1 97.69 117 ALA B C 1
ATOM 3582 O O . ALA B 1 117 ? -25.312 16.891 1.854 1 97.69 117 ALA B O 1
ATOM 3583 N N . GLY B 1 118 ? -23.312 16.547 1.025 1 96.69 118 GLY B N 1
ATOM 3584 C CA . GLY B 1 118 ? -23.125 17.891 0.503 1 96.69 118 GLY B CA 1
ATOM 3585 C C . GLY B 1 118 ? -21.703 18.172 0.074 1 96.69 118 GLY B C 1
ATOM 3586 O O . GLY B 1 118 ? -21.031 17.297 -0.471 1 96.69 118 GLY B O 1
ATOM 3587 N N . CYS B 1 119 ? -21.312 19.469 0.234 1 96.06 119 CYS B N 1
ATOM 3588 C CA . CYS B 1 119 ? -20 19.891 -0.245 1 96.06 119 CYS B CA 1
ATOM 3589 C C . CYS B 1 119 ? -19.328 20.812 0.761 1 96.06 119 CYS B C 1
ATOM 3591 O O . CYS B 1 119 ? -19.984 21.609 1.431 1 96.06 119 CYS B O 1
ATOM 3593 N N . TYR B 1 120 ? -18.062 20.609 0.86 1 97 120 TYR B N 1
ATOM 3594 C CA . TYR B 1 120 ? -17.203 21.594 1.5 1 97 120 TYR B CA 1
ATOM 3595 C C . TYR B 1 120 ? -16.406 22.375 0.463 1 97 120 TYR B C 1
ATOM 3597 O O . TYR B 1 120 ? -16 21.828 -0.563 1 97 120 TYR B O 1
ATOM 3605 N N . THR B 1 121 ? -16.281 23.625 0.703 1 95.88 121 THR B N 1
ATOM 3606 C CA . THR B 1 121 ? -15.266 24.438 0.034 1 95.88 121 THR B CA 1
ATOM 3607 C C . THR B 1 121 ? -14.016 24.562 0.902 1 95.88 121 THR B C 1
ATOM 3609 O O . THR B 1 121 ? -14.086 25.062 2.031 1 95.88 121 THR B O 1
ATOM 3612 N N . VAL B 1 122 ? -12.961 24.078 0.348 1 97.31 122 VAL B N 1
ATOM 3613 C CA . VAL B 1 122 ? -11.672 24.125 1.034 1 97.31 122 VAL B CA 1
ATOM 3614 C C . VAL B 1 122 ? -10.727 25.078 0.302 1 97.31 122 VAL B C 1
ATOM 3616 O O . VAL B 1 122 ? -10.695 25.109 -0.931 1 97.31 122 VAL B O 1
ATOM 3619 N N . ARG B 1 123 ? -9.977 25.812 1.064 1 97.62 123 ARG B N 1
ATOM 3620 C CA . ARG B 1 123 ? -9.164 26.875 0.474 1 97.62 123 ARG B CA 1
ATOM 3621 C C . ARG B 1 123 ? -7.691 26.703 0.847 1 97.62 123 ARG B C 1
ATOM 3623 O O . ARG B 1 123 ? -7.371 26.391 1.994 1 97.62 123 ARG B O 1
ATOM 3630 N N . GLN B 1 124 ? -6.895 26.844 -0.133 1 97.44 124 GLN B N 1
ATOM 3631 C CA . GLN B 1 124 ? -5.449 26.906 0.054 1 97.44 124 GLN B CA 1
ATOM 3632 C C . GLN B 1 124 ? -4.891 28.234 -0.439 1 97.44 124 GLN B C 1
ATOM 3634 O O . GLN B 1 124 ? -4.922 28.531 -1.638 1 97.44 124 GLN B O 1
ATOM 3639 N N . VAL B 1 125 ? -4.418 29.047 0.514 1 96.62 125 VAL B N 1
ATOM 3640 C CA . VAL B 1 125 ? -3.738 30.297 0.141 1 96.62 125 VAL B CA 1
ATOM 3641 C C . VAL B 1 125 ? -2.342 29.969 -0.391 1 96.62 125 VAL B C 1
ATOM 3643 O O . VAL B 1 125 ? -1.646 29.109 0.153 1 96.62 125 VAL B O 1
ATOM 3646 N N . ASN B 1 126 ? -1.982 30.625 -1.408 1 94.06 126 ASN B N 1
ATOM 3647 C CA . ASN B 1 126 ? -0.658 30.406 -1.978 1 94.06 126 ASN B CA 1
ATOM 3648 C C . ASN B 1 126 ? 0.426 30.438 -0.904 1 94.06 126 ASN B C 1
ATOM 3650 O O . ASN B 1 126 ? 0.665 31.469 -0.283 1 94.06 126 ASN B O 1
ATOM 3654 N N . ALA B 1 127 ? 1.045 29.312 -0.761 1 92.06 127 ALA B N 1
ATOM 3655 C CA . ALA B 1 127 ? 1.986 29.141 0.342 1 92.06 127 ALA B CA 1
ATOM 3656 C C . ALA B 1 127 ? 3.26 29.938 0.114 1 92.06 127 ALA B C 1
ATOM 3658 O O . ALA B 1 127 ? 3.904 30.375 1.07 1 92.06 127 ALA B O 1
ATOM 3659 N N . GLN B 1 128 ? 3.65 30.203 -1.083 1 88.5 128 GLN B N 1
ATOM 3660 C CA . GLN B 1 128 ? 4.938 30.797 -1.43 1 88.5 128 GLN B CA 1
ATOM 3661 C C . GLN B 1 128 ? 4.973 32.281 -1.068 1 88.5 128 GLN B C 1
ATOM 3663 O O . GLN B 1 128 ? 6.047 32.844 -0.894 1 88.5 128 GLN B O 1
ATOM 3668 N N . ILE B 1 129 ? 3.814 32.844 -0.915 1 89.62 129 ILE B N 1
ATOM 3669 C CA . ILE B 1 129 ? 3.818 34.312 -0.7 1 89.62 129 ILE B CA 1
ATOM 3670 C C . ILE B 1 129 ? 3.391 34.594 0.733 1 89.62 129 ILE B C 1
ATOM 3672 O O . ILE B 1 129 ? 3.146 35.75 1.079 1 89.62 129 ILE B O 1
ATOM 3676 N N . GLN B 1 130 ? 3.271 33.594 1.521 1 94.06 130 GLN B N 1
ATOM 3677 C CA . GLN B 1 130 ? 2.818 33.812 2.887 1 94.06 130 GLN B CA 1
ATOM 3678 C C . GLN B 1 130 ? 3.988 34.156 3.805 1 94.06 130 GLN B C 1
ATOM 3680 O O . GLN B 1 130 ? 5.109 33.688 3.592 1 94.06 130 GLN B O 1
ATOM 3685 N N . GLU B 1 131 ? 3.641 35 4.836 1 94.94 131 GLU B N 1
ATOM 3686 C CA . GLU B 1 131 ? 4.5 35.312 5.98 1 94.94 131 GLU B CA 1
ATOM 3687 C C . GLU B 1 131 ? 3.898 34.75 7.273 1 94.94 131 GLU B C 1
ATOM 3689 O O . GLU B 1 131 ? 2.699 34.5 7.34 1 94.94 131 GLU B O 1
ATOM 3694 N N . PRO B 1 132 ? 4.789 34.594 8.258 1 95.69 132 PRO B N 1
ATOM 3695 C CA . PRO B 1 132 ? 4.227 34.062 9.508 1 95.69 132 PRO B CA 1
ATOM 3696 C C . PRO B 1 132 ? 3.182 35 10.117 1 95.69 132 PRO B C 1
ATOM 3698 O O . PRO B 1 132 ? 3.328 36.219 10.055 1 95.69 132 PRO B O 1
ATOM 3701 N N . PRO B 1 133 ? 2.176 34.5 10.633 1 95.38 133 PRO B N 1
ATOM 3702 C CA . PRO B 1 133 ? 1.859 33.094 10.781 1 95.38 133 PRO B CA 1
ATOM 3703 C C . PRO B 1 133 ? 1.304 32.469 9.5 1 95.38 133 PRO B C 1
ATOM 3705 O O . PRO B 1 133 ? 0.573 33.125 8.758 1 95.38 133 PRO B O 1
ATOM 3708 N N . PHE B 1 134 ? 1.583 31.25 9.25 1 97.38 134 PHE B N 1
ATOM 3709 C CA . PHE B 1 134 ? 1.187 30.516 8.055 1 97.38 134 PHE B CA 1
ATOM 3710 C C . PHE B 1 134 ? -0.255 30.031 8.172 1 97.38 134 PHE B C 1
ATOM 3712 O O . PHE B 1 134 ? -0.669 29.547 9.227 1 97.38 134 PHE B O 1
ATOM 3719 N N . GLN B 1 135 ? -0.977 30.266 7.145 1 97.19 135 GLN B N 1
ATOM 3720 C CA . GLN B 1 135 ? -2.34 29.75 7.066 1 97.19 135 GLN B CA 1
ATOM 3721 C C . GLN B 1 135 ? -2.387 28.438 6.289 1 97.19 135 GLN B C 1
ATOM 3723 O O . GLN B 1 135 ? -2.291 28.438 5.059 1 97.19 135 GLN B O 1
ATOM 3728 N N . PRO B 1 136 ? -2.566 27.312 7.008 1 98.06 136 PRO B N 1
ATOM 3729 C CA . PRO B 1 136 ? -2.693 26.047 6.301 1 98.06 136 PRO B CA 1
ATOM 3730 C C . PRO B 1 136 ? -4.012 25.922 5.539 1 98.06 136 PRO B C 1
ATOM 3732 O O . PRO B 1 136 ? -4.879 26.781 5.656 1 98.06 136 PRO B O 1
ATOM 3735 N N . ILE B 1 137 ? -4.098 24.875 4.703 1 98.5 137 ILE B N 1
ATOM 3736 C CA . ILE B 1 137 ? -5.355 24.562 4.031 1 98.5 137 ILE B CA 1
ATOM 3737 C C . ILE B 1 137 ? -6.48 24.453 5.059 1 98.5 137 ILE B C 1
ATOM 3739 O O . ILE B 1 137 ? -6.301 23.859 6.125 1 98.5 137 ILE B O 1
ATOM 3743 N N . PHE B 1 138 ? -7.613 25.078 4.75 1 98.56 138 PHE B N 1
ATOM 3744 C CA . PHE B 1 138 ? -8.703 25.141 5.719 1 98.56 138 PHE B CA 1
ATOM 3745 C C . PHE B 1 138 ? -10.055 25.094 5.02 1 98.56 138 PHE B C 1
ATOM 3747 O O . PHE B 1 138 ? -10.141 25.266 3.805 1 98.56 138 PHE B O 1
ATOM 3754 N N . ILE B 1 139 ? -11.047 24.797 5.789 1 98.62 139 ILE B N 1
ATOM 3755 C CA . ILE B 1 139 ? -12.414 24.781 5.281 1 98.62 139 ILE B CA 1
ATOM 3756 C C . ILE B 1 139 ? -12.984 26.188 5.277 1 98.62 139 ILE B C 1
ATOM 3758 O O . ILE B 1 139 ? -13.062 26.844 6.324 1 98.62 139 ILE B O 1
ATOM 3762 N N . ASP B 1 140 ? -13.336 26.656 4.113 1 97.38 140 ASP B N 1
ATOM 3763 C CA . ASP B 1 140 ? -13.898 28 3.943 1 97.38 140 ASP B CA 1
ATOM 3764 C C . ASP B 1 140 ? -15.398 28 4.238 1 97.38 140 ASP B C 1
ATOM 3766 O O . ASP B 1 140 ? -15.906 28.922 4.883 1 97.38 140 ASP B O 1
ATOM 3770 N N . LYS B 1 141 ? -16.047 27.062 3.777 1 95.56 141 LYS B N 1
ATOM 3771 C CA . LYS B 1 141 ? -17.484 26.891 4.023 1 95.56 141 LYS B CA 1
ATOM 3772 C C . LYS B 1 141 ? -17.922 25.484 3.654 1 95.56 141 LYS B C 1
ATOM 3774 O O . LYS B 1 141 ? -17.188 24.734 3.01 1 95.56 141 LYS B O 1
ATOM 3779 N N . GLY B 1 142 ? -19.141 25.125 4.18 1 94.31 142 GLY B N 1
ATOM 3780 C CA . GLY B 1 142 ? -19.719 23.844 3.816 1 94.31 142 GLY B CA 1
ATOM 3781 C C . GLY B 1 142 ? -21.156 23.672 4.27 1 94.31 142 GLY B C 1
ATOM 3782 O O . GLY B 1 142 ? -21.609 24.359 5.184 1 94.31 142 GLY B O 1
ATOM 3783 N N . ALA B 1 143 ? -21.812 22.906 3.555 1 92.5 1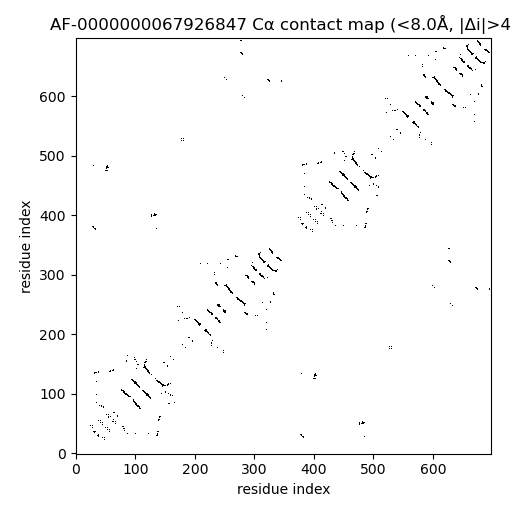43 ALA B N 1
ATOM 3784 C CA . ALA B 1 143 ? -23.188 22.562 3.898 1 92.5 143 ALA B CA 1
ATOM 3785 C C . ALA B 1 143 ? -23.5 21.109 3.596 1 92.5 143 ALA B C 1
ATOM 3787 O O . ALA B 1 143 ? -23.172 20.609 2.512 1 92.5 143 ALA B O 1
ATOM 3788 N N . LEU B 1 144 ? -23.969 20.406 4.57 1 96.75 144 LEU B N 1
ATOM 3789 C CA . LEU B 1 144 ? -24.453 19.047 4.414 1 96.75 144 LEU B CA 1
ATOM 3790 C C . LEU B 1 144 ? -25.953 18.953 4.695 1 96.75 144 LEU B C 1
ATOM 3792 O O . LEU B 1 144 ? -26.453 19.625 5.598 1 96.75 144 LEU B O 1
ATOM 3796 N N . LYS B 1 145 ? -26.641 18.234 3.932 1 96.94 145 LYS B N 1
ATOM 3797 C CA . LYS B 1 145 ? -28.062 18 4.098 1 96.94 145 LYS B CA 1
ATOM 3798 C C . LYS B 1 145 ? -28.375 16.516 4.273 1 96.94 145 LYS B C 1
ATOM 3800 O O . LYS B 1 145 ? -27.625 15.664 3.785 1 96.94 145 LYS B O 1
ATOM 3805 N N . PRO B 1 146 ? -29.484 16.266 4.969 1 97.44 146 PRO B N 1
ATOM 3806 C CA . PRO B 1 146 ? -29.875 14.859 5.082 1 97.44 146 PRO B CA 1
ATOM 3807 C C . PRO B 1 146 ? -30.031 14.18 3.721 1 97.44 146 PRO B C 1
ATOM 3809 O O . PRO B 1 146 ? -30.531 14.805 2.773 1 97.44 146 PRO B O 1
ATOM 3812 N N . SER B 1 147 ? -29.609 12.992 3.695 1 97.38 147 SER B N 1
ATOM 3813 C CA . SER B 1 147 ? -29.719 12.211 2.471 1 97.38 147 SER B CA 1
ATOM 3814 C C . SER B 1 147 ? -30.5 10.922 2.711 1 97.38 147 SER B C 1
ATOM 3816 O O . SER B 1 147 ? -30.391 10.312 3.775 1 97.38 147 SER B O 1
ATOM 3818 N N . THR B 1 148 ? -31.234 10.43 1.677 1 94.88 148 THR B N 1
ATOM 3819 C CA . THR B 1 148 ? -31.969 9.172 1.753 1 94.88 148 THR B CA 1
ATOM 3820 C C . THR B 1 148 ? -31.219 8.055 1.055 1 94.88 148 THR B C 1
ATOM 3822 O O . THR B 1 148 ? -31.641 6.898 1.073 1 94.88 148 THR B O 1
ATOM 3825 N N . GLU B 1 149 ? -30.172 8.438 0.475 1 94.88 149 GLU B N 1
ATOM 3826 C CA . GLU B 1 149 ? -29.328 7.426 -0.163 1 94.88 149 GLU B CA 1
ATOM 3827 C C . GLU B 1 149 ? -28.547 6.621 0.872 1 94.88 149 GLU B C 1
ATOM 3829 O O . GLU B 1 149 ? -28.375 7.066 2.01 1 94.88 149 GLU B O 1
ATOM 3834 N N . ASP B 1 150 ? -28.156 5.41 0.432 1 95.06 150 ASP B N 1
ATOM 3835 C CA . ASP B 1 150 ? -27.234 4.656 1.278 1 95.06 150 ASP B CA 1
ATOM 3836 C C . ASP B 1 150 ? -25.875 5.344 1.364 1 95.06 150 ASP B C 1
ATOM 3838 O O . ASP B 1 150 ? -25.5 6.09 0.461 1 95.06 150 ASP B O 1
ATOM 3842 N N . PHE B 1 151 ? -25.203 5.145 2.469 1 94 151 PHE B N 1
ATOM 3843 C CA . PHE B 1 151 ? -23.938 5.828 2.752 1 94 151 PHE B CA 1
ATOM 3844 C C . PHE B 1 151 ? -22.969 5.688 1.583 1 94 151 PHE B C 1
ATOM 3846 O O . PHE B 1 151 ? -22.297 6.648 1.212 1 94 151 PHE B O 1
ATOM 3853 N N . ASP B 1 152 ? -22.922 4.535 0.963 1 86.38 152 ASP B N 1
ATOM 3854 C CA . ASP B 1 152 ? -21.969 4.262 -0.107 1 86.38 152 ASP B CA 1
ATOM 3855 C C . ASP B 1 152 ? -22.312 5.059 -1.365 1 86.38 152 ASP B C 1
ATOM 3857 O O . ASP B 1 152 ? -21.422 5.355 -2.176 1 86.38 152 ASP B O 1
ATOM 3861 N N . SER B 1 153 ? -23.578 5.457 -1.488 1 91.5 153 SER B N 1
ATOM 3862 C CA . SER B 1 153 ? -24.047 6.113 -2.707 1 91.5 153 SER B CA 1
ATOM 3863 C C . SER B 1 153 ? -24.391 7.574 -2.447 1 91.5 153 SER B C 1
ATOM 3865 O O . SER B 1 153 ? -24.828 8.281 -3.355 1 91.5 153 SER B O 1
ATOM 3867 N N . ALA B 1 154 ? -24.125 8.062 -1.301 1 95.62 154 ALA B N 1
ATOM 3868 C CA . ALA B 1 154 ? -24.656 9.359 -0.892 1 95.62 154 ALA B CA 1
ATOM 3869 C C . ALA B 1 154 ? -23.734 10.492 -1.333 1 95.62 154 ALA B C 1
ATOM 3871 O O . ALA B 1 154 ? -24.141 11.664 -1.345 1 95.62 154 ALA B O 1
ATOM 3872 N N . VAL B 1 155 ? -22.5 10.203 -1.693 1 94.06 155 VAL B N 1
ATOM 3873 C CA . VAL B 1 155 ? -21.562 11.258 -2.088 1 94.06 155 VAL B CA 1
ATOM 3874 C C . VAL B 1 155 ? -22.047 11.922 -3.373 1 94.06 155 VAL B C 1
ATOM 3876 O O . VAL B 1 155 ? -22.297 11.242 -4.375 1 94.06 155 VAL B O 1
ATOM 3879 N N . PRO B 1 156 ? -22.172 13.273 -3.344 1 91.81 156 PRO B N 1
ATOM 3880 C CA . PRO B 1 156 ? -22.578 13.938 -4.582 1 91.81 156 PRO B CA 1
ATOM 3881 C C . PRO B 1 156 ? -21.562 13.75 -5.715 1 91.81 156 PRO B C 1
ATOM 3883 O O . PRO B 1 156 ? -20.359 13.703 -5.469 1 91.81 156 PRO B O 1
ATOM 3886 N N . ALA B 1 157 ? -22.078 13.688 -6.891 1 83.75 157 ALA B N 1
ATOM 3887 C CA . ALA B 1 157 ? -21.219 13.547 -8.062 1 83.75 157 ALA B CA 1
ATOM 3888 C C . ALA B 1 157 ? -20.391 14.805 -8.297 1 83.75 157 ALA B C 1
ATOM 3890 O O . ALA B 1 157 ? -19.281 14.734 -8.82 1 83.75 157 ALA B O 1
ATOM 3891 N N . SER B 1 158 ? -20.984 15.945 -8 1 85.81 158 SER B N 1
ATOM 3892 C CA . SER B 1 158 ? -20.281 17.219 -8.141 1 85.81 158 SER B CA 1
ATOM 3893 C C . SER B 1 158 ? -20.828 18.25 -7.152 1 85.81 158 SER B C 1
ATOM 3895 O O . SER B 1 158 ? -21.906 18.078 -6.586 1 85.81 158 SER B O 1
ATOM 3897 N N . CYS B 1 159 ? -19.812 19.188 -6.938 1 88.5 159 CYS B N 1
ATOM 3898 C CA . CYS B 1 159 ? -20.219 20.312 -6.113 1 88.5 159 CYS B CA 1
ATOM 3899 C C . CYS B 1 159 ? -20.719 21.469 -6.98 1 88.5 159 CYS B C 1
ATOM 3901 O O . CYS B 1 159 ? -19.938 22.078 -7.723 1 88.5 159 CYS B O 1
ATOM 3903 N N . GLY B 1 160 ? -21.969 21.688 -6.992 1 73.56 160 GLY B N 1
ATOM 3904 C CA . GLY B 1 160 ? -22.562 22.812 -7.707 1 73.56 160 GLY B CA 1
ATOM 3905 C C . GLY B 1 160 ? -22.266 22.797 -9.188 1 73.56 160 GLY B C 1
ATOM 3906 O O . GLY B 1 160 ? -22.078 21.734 -9.789 1 73.56 160 GLY B O 1
ATOM 3907 N N . ASP B 1 161 ? -22.312 24.047 -9.805 1 64.12 161 ASP B N 1
ATOM 3908 C CA . ASP B 1 161 ? -22.172 24.25 -11.242 1 64.12 161 ASP B CA 1
ATOM 3909 C C . ASP B 1 161 ? -20.703 24.406 -11.633 1 64.12 161 ASP B C 1
ATOM 3911 O O . ASP B 1 161 ? -20.391 24.797 -12.75 1 64.12 161 ASP B O 1
ATOM 3915 N N . GLY B 1 162 ? -19.938 24.125 -10.523 1 58.75 162 GLY B N 1
ATOM 3916 C CA . GLY B 1 162 ? -18.531 24.234 -10.891 1 58.75 162 GLY B CA 1
ATOM 3917 C C . GLY B 1 162 ? -18.078 23.141 -11.844 1 58.75 162 GLY B C 1
ATOM 3918 O O . GLY B 1 162 ? -18.875 22.266 -12.211 1 58.75 162 GLY B O 1
ATOM 3919 N N . PRO B 1 163 ? -16.984 23.484 -12.414 1 59.59 163 PRO B N 1
ATOM 3920 C CA . PRO B 1 163 ? -16.469 22.469 -13.352 1 59.59 163 PRO B CA 1
ATOM 3921 C C . PRO B 1 163 ? -16.406 21.078 -12.734 1 59.59 163 PRO B C 1
ATOM 3923 O O . PRO B 1 163 ? -16.125 20.938 -11.547 1 59.59 163 PRO B O 1
ATOM 3926 N N . PRO B 1 164 ? -17 20.219 -13.461 1 64.06 164 PRO B N 1
ATOM 3927 C CA . PRO B 1 164 ? -16.891 18.844 -12.977 1 64.06 164 PRO B CA 1
ATOM 3928 C C . PRO B 1 164 ? -15.453 18.453 -12.625 1 64.06 164 PRO B C 1
ATOM 3930 O O . PRO B 1 164 ? -14.5 18.953 -13.234 1 64.06 164 PRO B O 1
ATOM 3933 N N . PRO B 1 165 ? -15.258 17.906 -11.438 1 68.31 165 PRO B N 1
ATOM 3934 C CA . PRO B 1 165 ? -13.898 17.438 -11.156 1 68.31 165 PRO B CA 1
ATOM 3935 C C . PRO B 1 165 ? -13.266 16.703 -12.344 1 68.31 165 PRO B C 1
ATOM 3937 O O . PRO B 1 165 ? -13.977 16.109 -13.156 1 68.31 165 PRO B O 1
ATOM 3940 N N . PRO B 1 166 ? -12.008 17.203 -12.594 1 62.06 166 PRO B N 1
ATOM 3941 C CA . PRO B 1 166 ? -11.375 16.438 -13.656 1 62.06 166 PRO B CA 1
ATOM 3942 C C . PRO B 1 166 ? -11.57 14.93 -13.492 1 62.06 166 PRO B C 1
ATOM 3944 O O . PRO B 1 166 ? -11.68 14.438 -12.367 1 62.06 166 PRO B O 1
ATOM 3947 N N . LYS B 1 167 ? -12.008 14.391 -14.508 1 63.59 167 LYS B N 1
ATOM 3948 C CA . LYS B 1 167 ? -12.172 12.945 -14.445 1 63.59 167 LYS B CA 1
ATOM 3949 C C . LYS B 1 167 ? -10.875 12.266 -14 1 63.59 167 LYS B C 1
ATOM 3951 O O . LYS B 1 167 ? -9.867 12.328 -14.703 1 63.59 167 LYS B O 1
ATOM 3956 N N . LYS B 1 168 ? -10.664 12.195 -12.656 1 73.38 168 LYS B N 1
ATOM 3957 C CA . LYS B 1 168 ? -9.477 11.5 -12.164 1 73.38 168 LYS B CA 1
ATOM 3958 C C . LYS B 1 168 ? -9.602 9.992 -12.344 1 73.38 168 LYS B C 1
ATOM 3960 O O . LYS B 1 168 ? -10.695 9.438 -12.242 1 73.38 168 LYS B O 1
ATOM 3965 N N . ASP B 1 169 ? -8.57 9.453 -12.953 1 87.38 169 ASP B N 1
ATOM 3966 C CA . ASP B 1 169 ? -8.453 8 -12.969 1 87.38 169 ASP B CA 1
ATOM 3967 C C . ASP B 1 169 ? -8.258 7.453 -11.562 1 87.38 169 ASP B C 1
ATOM 3969 O O . ASP B 1 169 ? -7.121 7.316 -11.094 1 87.38 169 ASP B O 1
ATOM 3973 N N . GLU B 1 170 ? -9.461 7.258 -10.867 1 83.81 170 GLU B N 1
ATOM 3974 C CA . GLU B 1 170 ? -9.438 6.855 -9.469 1 83.81 170 GLU B CA 1
ATOM 3975 C C . GLU B 1 170 ? -8.609 5.59 -9.273 1 83.81 170 GLU B C 1
ATOM 3977 O O . GLU B 1 170 ? -7.898 5.457 -8.273 1 83.81 170 GLU B O 1
ATOM 3982 N N . ALA B 1 171 ? -8.742 4.723 -10.203 1 92.5 171 ALA B N 1
ATOM 3983 C CA . ALA B 1 171 ? -7.98 3.482 -10.102 1 92.5 171 ALA B CA 1
ATOM 3984 C C . ALA B 1 171 ? -6.48 3.754 -10.172 1 92.5 171 ALA B C 1
ATOM 3986 O O . ALA B 1 171 ? -5.703 3.166 -9.414 1 92.5 171 ALA B O 1
ATOM 3987 N N . LEU B 1 172 ? -6.129 4.617 -11.062 1 95 172 LEU B N 1
ATOM 3988 C CA . LEU B 1 172 ? -4.715 4.973 -11.18 1 95 172 LEU B CA 1
ATOM 3989 C C . LEU B 1 172 ? -4.211 5.621 -9.891 1 95 172 LEU B C 1
ATOM 3991 O O . LEU B 1 172 ? -3.121 5.301 -9.414 1 95 172 LEU B O 1
ATOM 3995 N N . GLU B 1 173 ? -4.992 6.516 -9.328 1 88.44 173 GLU B N 1
ATOM 3996 C CA . GLU B 1 173 ? -4.594 7.176 -8.094 1 88.44 173 GLU B CA 1
ATOM 3997 C C . GLU B 1 173 ? -4.434 6.172 -6.953 1 88.44 173 GLU B C 1
ATOM 3999 O O . GLU B 1 173 ? -3.496 6.27 -6.16 1 88.44 173 GLU B O 1
ATOM 4004 N N . GLN B 1 174 ? -5.316 5.262 -6.91 1 90.06 174 GLN B N 1
ATOM 4005 C CA . GLN B 1 174 ? -5.227 4.23 -5.883 1 90.06 174 GLN B CA 1
ATOM 4006 C C . GLN B 1 174 ? -3.998 3.348 -6.098 1 90.06 174 GLN B C 1
ATOM 4008 O O . GLN B 1 174 ? -3.33 2.957 -5.137 1 90.06 174 GLN B O 1
ATOM 4013 N N . ALA B 1 175 ? -3.709 3.041 -7.336 1 96.25 175 ALA B N 1
ATOM 4014 C CA . ALA B 1 175 ? -2.523 2.246 -7.645 1 96.25 175 ALA B CA 1
ATOM 4015 C C . ALA B 1 175 ? -1.25 2.979 -7.234 1 96.25 175 ALA B C 1
ATOM 4017 O O . ALA B 1 175 ? -0.322 2.369 -6.695 1 96.25 175 ALA B O 1
ATOM 4018 N N . LYS B 1 176 ? -1.254 4.23 -7.477 1 93.69 176 LYS B N 1
ATOM 4019 C CA . LYS B 1 176 ? -0.107 5.043 -7.082 1 93.69 176 LYS B CA 1
ATOM 4020 C C . LYS B 1 176 ? 0.087 5.02 -5.57 1 93.69 176 LYS B C 1
ATOM 4022 O O . LYS B 1 176 ? 1.213 4.891 -5.086 1 93.69 176 LYS B O 1
ATOM 4027 N N . LYS B 1 177 ? -0.947 5.137 -4.863 1 87.31 177 LYS B N 1
ATOM 4028 C CA . LYS B 1 177 ? -0.881 5.102 -3.404 1 87.31 177 LYS B CA 1
ATOM 4029 C C . LYS B 1 177 ? -0.353 3.758 -2.912 1 87.31 177 LYS B C 1
ATOM 4031 O O . LYS B 1 177 ? 0.515 3.711 -2.037 1 87.31 177 LYS B O 1
ATOM 4036 N N . ALA B 1 178 ? -0.909 2.73 -3.455 1 92.88 178 ALA B N 1
ATOM 4037 C CA . ALA B 1 178 ? -0.473 1.391 -3.072 1 92.88 178 ALA B CA 1
ATOM 4038 C C . ALA B 1 178 ? 1 1.177 -3.406 1 92.88 178 ALA B C 1
ATOM 4040 O O . ALA B 1 178 ? 1.752 0.623 -2.602 1 92.88 178 ALA B O 1
ATOM 4041 N N . PHE B 1 179 ? 1.417 1.632 -4.566 1 95.31 179 PHE B N 1
ATOM 4042 C CA . PHE B 1 179 ? 2.803 1.518 -5.004 1 95.31 179 PHE B CA 1
ATOM 4043 C C . PHE B 1 179 ? 3.734 2.252 -4.043 1 95.31 179 PHE B C 1
ATOM 4045 O O . PHE B 1 179 ? 4.742 1.697 -3.605 1 95.31 179 PHE B O 1
ATOM 4052 N N . LEU B 1 180 ? 3.385 3.449 -3.721 1 89.31 180 LEU B N 1
ATOM 4053 C CA . LEU B 1 180 ? 4.223 4.266 -2.852 1 89.31 180 LEU B CA 1
ATOM 4054 C C . LEU B 1 180 ? 4.32 3.654 -1.458 1 89.31 180 LEU B C 1
ATOM 4056 O O . LEU B 1 180 ? 5.391 3.674 -0.84 1 89.31 180 LEU B O 1
ATOM 4060 N N . ALA B 1 181 ? 3.273 3.107 -0.996 1 86.5 181 ALA B N 1
ATOM 4061 C CA . ALA B 1 181 ? 3.248 2.539 0.349 1 86.5 181 ALA B CA 1
ATOM 4062 C C . ALA B 1 181 ? 4.168 1.324 0.448 1 86.5 181 ALA B C 1
ATOM 4064 O O . ALA B 1 181 ? 4.793 1.094 1.484 1 86.5 181 ALA B O 1
ATOM 4065 N N . THR B 1 182 ? 4.254 0.594 -0.584 1 90.88 182 THR B N 1
ATOM 4066 C CA . THR B 1 182 ? 4.996 -0.66 -0.53 1 90.88 182 THR B CA 1
ATOM 4067 C C . THR B 1 182 ? 6.395 -0.487 -1.122 1 90.88 182 THR B C 1
ATOM 4069 O O . THR B 1 182 ? 7.371 -1.019 -0.588 1 90.88 182 THR B O 1
ATOM 4072 N N . TYR B 1 183 ? 6.473 0.323 -2.215 1 93 183 TYR B N 1
ATOM 4073 C CA . TYR B 1 183 ? 7.695 0.302 -3.012 1 93 183 TYR B CA 1
ATOM 4074 C C . TYR B 1 183 ? 8.352 1.676 -3.037 1 93 183 TYR B C 1
ATOM 4076 O O . TYR B 1 183 ? 9.438 1.842 -3.605 1 93 183 TYR B O 1
ATOM 4084 N N . GLY B 1 184 ? 7.785 2.664 -2.471 1 85.56 184 GLY B N 1
ATOM 4085 C CA . GLY B 1 184 ? 8.273 4.031 -2.525 1 85.56 184 GLY B CA 1
ATOM 4086 C C . GLY B 1 184 ? 9.727 4.16 -2.105 1 85.56 184 GLY B C 1
ATOM 4087 O O . GLY B 1 184 ? 10.492 4.918 -2.709 1 85.56 184 GLY B O 1
ATOM 4088 N N . ASP B 1 185 ? 10.109 3.396 -1.088 1 80.38 185 ASP B N 1
ATOM 4089 C CA . ASP B 1 185 ? 11.469 3.488 -0.569 1 80.38 185 ASP B CA 1
ATOM 4090 C C . ASP B 1 185 ? 12.391 2.492 -1.265 1 80.38 185 ASP B C 1
ATOM 4092 O O . ASP B 1 185 ? 13.609 2.527 -1.074 1 80.38 185 ASP B O 1
ATOM 4096 N N . GLN B 1 186 ? 11.828 1.626 -2.027 1 87.06 186 GLN B N 1
ATOM 4097 C CA . GLN B 1 186 ? 12.609 0.558 -2.646 1 87.06 186 GLN B CA 1
ATOM 4098 C C . GLN B 1 186 ? 12.906 0.872 -4.109 1 87.06 186 GLN B C 1
ATOM 4100 O O . GLN B 1 186 ? 13.953 0.474 -4.633 1 87.06 186 GLN B O 1
ATOM 4105 N N . CYS B 1 187 ? 12.023 1.585 -4.723 1 92.94 187 CYS B N 1
ATOM 4106 C CA . CYS B 1 187 ? 12.164 1.874 -6.145 1 92.94 187 CYS B CA 1
ATOM 4107 C C . CYS B 1 187 ? 12.867 3.211 -6.363 1 92.94 187 CYS B C 1
ATOM 4109 O O . CYS B 1 187 ? 12.742 4.121 -5.543 1 92.94 187 CYS B O 1
ATOM 4111 N N . ASP B 1 188 ? 13.531 3.242 -7.504 1 89.62 188 ASP B N 1
ATOM 4112 C CA . ASP B 1 188 ? 14.266 4.453 -7.859 1 89.62 188 ASP B CA 1
ATOM 4113 C C . ASP B 1 188 ? 13.305 5.609 -8.141 1 89.62 188 ASP B C 1
ATOM 4115 O O . ASP B 1 188 ? 12.25 5.418 -8.742 1 89.62 188 ASP B O 1
ATOM 4119 N N . LYS B 1 189 ? 13.773 6.742 -7.789 1 83.69 189 LYS B N 1
ATOM 4120 C CA . LYS B 1 189 ? 12.969 7.938 -8.031 1 83.69 189 LYS B CA 1
ATOM 4121 C C . LYS B 1 189 ? 13.312 8.57 -9.375 1 83.69 189 LYS B C 1
ATOM 4123 O O . LYS B 1 189 ? 12.562 9.398 -9.891 1 83.69 189 LYS B O 1
ATOM 4128 N N . GLU B 1 190 ? 14.508 8.18 -9.875 1 87.12 190 GLU B N 1
ATOM 4129 C CA . GLU B 1 190 ? 14.969 8.664 -11.164 1 87.12 190 GLU B CA 1
ATOM 4130 C C . GLU B 1 190 ? 15.328 7.504 -12.094 1 87.12 190 GLU B C 1
ATOM 4132 O O . GLU B 1 190 ? 15.688 6.422 -11.633 1 87.12 190 GLU B O 1
ATOM 4137 N N . ASP B 1 191 ? 15.203 7.84 -13.352 1 84.81 191 ASP B N 1
ATOM 4138 C CA . ASP B 1 191 ? 15.641 6.84 -14.32 1 84.81 191 ASP B CA 1
ATOM 4139 C C . ASP B 1 191 ? 17.172 6.816 -14.43 1 84.81 191 ASP B C 1
ATOM 4141 O O . ASP B 1 191 ? 17.859 7.598 -13.773 1 84.81 191 ASP B O 1
ATOM 4145 N N . PRO B 1 192 ? 17.656 5.922 -15.227 1 83.5 192 PRO B N 1
ATOM 4146 C CA . PRO B 1 192 ? 19.109 5.793 -15.328 1 83.5 192 PRO B CA 1
ATOM 4147 C C . PRO B 1 192 ? 19.781 7.051 -15.875 1 83.5 192 PRO B C 1
ATOM 4149 O O . PRO B 1 192 ? 21 7.227 -15.727 1 83.5 192 PRO B O 1
ATOM 4152 N N . ASN B 1 193 ? 19.062 7.926 -16.5 1 84 193 ASN B N 1
ATOM 4153 C CA . ASN B 1 193 ? 19.594 9.172 -17.047 1 84 193 ASN B CA 1
ATOM 4154 C C . ASN B 1 193 ? 19.422 10.328 -16.062 1 84 193 ASN B C 1
ATOM 4156 O O . ASN B 1 193 ? 19.688 11.484 -16.406 1 84 193 ASN B O 1
ATOM 4160 N N . GLY B 1 194 ? 18.875 10.016 -14.938 1 81.31 194 GLY B N 1
ATOM 4161 C CA . GLY B 1 194 ? 18.75 11.023 -13.898 1 81.31 194 GLY B CA 1
ATOM 4162 C C . GLY B 1 194 ? 17.453 11.805 -13.984 1 81.31 194 GLY B C 1
ATOM 4163 O O . GLY B 1 194 ? 17.281 12.805 -13.289 1 81.31 194 GLY B O 1
ATOM 4164 N N . LYS B 1 195 ? 16.656 11.414 -14.875 1 84.25 195 LYS B N 1
ATOM 4165 C CA . LYS B 1 195 ? 15.367 12.07 -15.008 1 84.25 195 LYS B CA 1
ATOM 4166 C C . LYS B 1 195 ? 14.344 11.469 -14.047 1 84.25 195 LYS B C 1
ATOM 4168 O O . LYS B 1 195 ? 14.32 10.258 -13.844 1 84.25 195 LYS B O 1
ATOM 4173 N N . PRO B 1 196 ? 13.477 12.375 -13.508 1 83.56 196 PRO B N 1
ATOM 4174 C CA . PRO B 1 196 ? 12.422 11.836 -12.656 1 83.56 196 PRO B CA 1
ATOM 4175 C C . PRO B 1 196 ? 11.562 10.789 -13.367 1 83.56 196 PRO B C 1
ATOM 4177 O O . PRO B 1 196 ? 11.297 10.914 -14.562 1 83.56 196 PRO B O 1
ATOM 4180 N N . ILE B 1 197 ? 11.211 9.781 -12.586 1 88.06 197 ILE B N 1
ATOM 4181 C CA . ILE B 1 197 ? 10.352 8.742 -13.133 1 88.06 197 ILE B CA 1
ATOM 4182 C C . ILE B 1 197 ? 8.992 9.328 -13.5 1 88.06 197 ILE B C 1
ATOM 4184 O O . ILE B 1 197 ? 8.398 10.062 -12.711 1 88.06 197 ILE B O 1
ATOM 4188 N N . GLY B 1 198 ? 8.562 9.086 -14.688 1 86.06 198 GLY B N 1
ATOM 4189 C CA . GLY B 1 198 ? 7.277 9.586 -15.164 1 86.06 198 GLY B CA 1
ATOM 4190 C C . GLY B 1 198 ? 6.098 8.797 -14.625 1 86.06 198 GLY B C 1
ATOM 4191 O O . GLY B 1 198 ? 6.246 8 -13.695 1 86.06 198 GLY B O 1
ATOM 4192 N N . GLU B 1 199 ? 4.898 9.141 -15.203 1 92.12 199 GLU B N 1
ATOM 4193 C CA . GLU B 1 199 ? 3.672 8.438 -14.844 1 92.12 199 GLU B CA 1
ATOM 4194 C C . GLU B 1 199 ? 3.736 6.969 -15.25 1 92.12 199 GLU B C 1
ATOM 4196 O O . GLU B 1 199 ? 4.383 6.621 -16.25 1 92.12 199 GLU B O 1
ATOM 4201 N N . PRO B 1 200 ? 3.111 6.125 -14.453 1 97.12 200 PRO B N 1
ATOM 4202 C CA . PRO B 1 200 ? 3.035 4.73 -14.891 1 97.12 200 PRO B CA 1
ATOM 4203 C C . PRO B 1 200 ? 2.25 4.562 -16.188 1 97.12 200 PRO B C 1
ATOM 4205 O O . PRO B 1 200 ? 1.417 5.41 -16.531 1 97.12 200 PRO B O 1
ATOM 4208 N N . GLU B 1 201 ? 2.6 3.51 -16.922 1 97.38 201 GLU B N 1
ATOM 4209 C CA . GLU B 1 201 ? 1.776 3.146 -18.062 1 97.38 201 GLU B CA 1
ATOM 4210 C C . GLU B 1 201 ? 0.423 2.598 -17.625 1 97.38 201 GLU B C 1
ATOM 4212 O O . GLU B 1 201 ? 0.335 1.875 -16.625 1 97.38 201 GLU B O 1
ATOM 4217 N N . ALA B 1 202 ? -0.569 2.969 -18.344 1 97.69 202 ALA B N 1
ATOM 4218 C CA . ALA B 1 202 ? -1.928 2.539 -18.031 1 97.69 202 ALA B CA 1
ATOM 4219 C C . ALA B 1 202 ? -2.625 1.962 -19.25 1 97.69 202 ALA B C 1
ATOM 4221 O O . ALA B 1 202 ? -2.535 2.525 -20.344 1 97.69 202 ALA B O 1
ATOM 4222 N N . TYR B 1 203 ? -3.283 0.853 -19.078 1 97.88 203 TYR B N 1
ATOM 4223 C CA . TYR B 1 203 ? -4.016 0.177 -20.141 1 97.88 203 TYR B CA 1
ATOM 4224 C C . TYR B 1 203 ? -5.434 -0.161 -19.688 1 97.88 203 TYR B C 1
ATOM 4226 O O . TYR B 1 203 ? -5.68 -0.399 -18.5 1 97.88 203 TYR B O 1
ATOM 4234 N N . SER B 1 204 ? -6.344 -0.131 -20.609 1 97 204 SER B N 1
ATOM 4235 C CA . SER B 1 204 ? -7.711 -0.607 -20.422 1 97 204 SER B CA 1
ATOM 4236 C C . SER B 1 204 ? -7.98 -1.85 -21.266 1 97 204 SER B C 1
ATOM 4238 O O . SER B 1 204 ? -7.887 -1.807 -22.5 1 97 204 SER B O 1
ATOM 4240 N N . ILE B 1 205 ? -8.289 -2.881 -20.656 1 97.44 205 ILE B N 1
ATOM 4241 C CA . ILE B 1 205 ? -8.555 -4.141 -21.328 1 97.44 205 ILE B CA 1
ATOM 4242 C C . ILE B 1 205 ? -10.047 -4.473 -21.25 1 97.44 205 ILE B C 1
ATOM 4244 O O . ILE B 1 205 ? -10.57 -4.695 -20.156 1 97.44 205 ILE B O 1
ATOM 4248 N N . HIS B 1 206 ? -10.656 -4.516 -22.375 1 95.56 206 HIS B N 1
ATOM 4249 C CA . HIS B 1 206 ? -12.07 -4.875 -22.422 1 95.56 206 HIS B CA 1
ATOM 4250 C C . HIS B 1 206 ? -12.258 -6.348 -22.766 1 95.56 206 HIS B C 1
ATOM 4252 O O . HIS B 1 206 ? -11.539 -6.891 -23.609 1 95.56 206 HIS B O 1
ATOM 4258 N N . TYR B 1 207 ? -13.211 -6.992 -22.047 1 93.81 207 TYR B N 1
ATOM 4259 C CA . TYR B 1 207 ? -13.43 -8.414 -22.266 1 93.81 207 TYR B CA 1
ATOM 4260 C C . TYR B 1 207 ? -14.852 -8.82 -21.875 1 93.81 207 TYR B C 1
ATOM 4262 O O . TYR B 1 207 ? -15.609 -8.008 -21.344 1 93.81 207 TYR B O 1
ATOM 4270 N N . LYS B 1 208 ? -15.219 -9.992 -22.312 1 91.12 208 LYS B N 1
ATOM 4271 C CA . LYS B 1 208 ? -16.453 -10.641 -21.875 1 91.12 208 LYS B CA 1
ATOM 4272 C C . LYS B 1 208 ? -16.156 -11.875 -21.031 1 91.12 208 LYS B C 1
ATOM 4274 O O . LYS B 1 208 ? -15.242 -12.641 -21.328 1 91.12 208 LYS B O 1
ATOM 4279 N N . ASP B 1 209 ? -16.922 -11.977 -19.969 1 86.62 209 ASP B N 1
ATOM 4280 C CA . ASP B 1 209 ? -16.75 -13.164 -19.141 1 86.62 209 ASP B CA 1
ATOM 4281 C C . ASP B 1 209 ? -17.047 -14.43 -19.938 1 86.62 209 ASP B C 1
ATOM 4283 O O . ASP B 1 209 ? -17.828 -14.406 -20.891 1 86.62 209 ASP B O 1
ATOM 4287 N N . LYS B 1 210 ? -16.484 -15.461 -19.516 1 81.56 210 LYS B N 1
ATOM 4288 C CA . LYS B 1 210 ? -16.656 -16.75 -20.188 1 81.56 210 LYS B CA 1
ATOM 4289 C C . LYS B 1 210 ? -18.141 -17.125 -20.281 1 81.56 210 LYS B C 1
ATOM 4291 O O . LYS B 1 210 ? -18.578 -17.672 -21.297 1 81.56 210 LYS B O 1
ATOM 4296 N N . ASP B 1 211 ? -18.844 -16.812 -19.281 1 80.75 211 ASP B N 1
ATOM 4297 C CA . ASP B 1 211 ? -20.25 -17.234 -19.219 1 80.75 211 ASP B CA 1
ATOM 4298 C C . ASP B 1 211 ? -21.188 -16.078 -19.547 1 80.75 211 ASP B C 1
ATOM 4300 O O . ASP B 1 211 ? -22.375 -16.141 -19.281 1 80.75 211 ASP B O 1
ATOM 4304 N N . ALA B 1 212 ? -20.609 -15.062 -20.125 1 86.75 212 ALA B N 1
ATOM 4305 C CA . ALA B 1 212 ? -21.422 -13.891 -20.422 1 86.75 212 ALA B CA 1
ATOM 4306 C C . ALA B 1 212 ? -22.406 -14.18 -21.547 1 86.75 212 ALA B C 1
ATOM 4308 O O . ALA B 1 212 ? -22.094 -14.898 -22.5 1 86.75 212 ALA B O 1
ATOM 4309 N N . GLN B 1 213 ? -23.547 -13.625 -21.391 1 88.94 213 GLN B N 1
ATOM 4310 C CA . GLN B 1 213 ? -24.531 -13.656 -22.469 1 88.94 213 GLN B CA 1
ATOM 4311 C C . GLN B 1 213 ? -24.203 -12.633 -23.547 1 88.94 213 GLN B C 1
ATOM 4313 O O . GLN B 1 213 ? -23.531 -11.633 -23.281 1 88.94 213 GLN B O 1
ATOM 4318 N N . PRO B 1 214 ? -24.656 -12.93 -24.75 1 87.5 214 PRO B N 1
ATOM 4319 C CA . PRO B 1 214 ? -24.328 -12.039 -25.859 1 87.5 214 PRO B CA 1
ATOM 4320 C C . PRO B 1 214 ? -24.672 -10.578 -25.562 1 87.5 214 PRO B C 1
ATOM 4322 O O . PRO B 1 214 ? -23.953 -9.672 -26 1 87.5 214 PRO B O 1
ATOM 4325 N N . ASN B 1 215 ? -25.672 -10.312 -24.766 1 90.94 215 ASN B N 1
ATOM 4326 C CA . ASN B 1 215 ? -26.109 -8.945 -24.547 1 90.94 215 ASN B CA 1
ATOM 4327 C C . ASN B 1 215 ? -25.516 -8.359 -23.266 1 90.94 215 ASN B C 1
ATOM 4329 O O . ASN B 1 215 ? -25.781 -7.207 -22.922 1 90.94 215 ASN B O 1
ATOM 4333 N N . ASP B 1 216 ? -24.719 -9.18 -22.656 1 90.94 216 ASP B N 1
ATOM 4334 C CA . ASP B 1 216 ? -24.047 -8.664 -21.469 1 90.94 216 ASP B CA 1
ATOM 4335 C C . ASP B 1 216 ? -23.016 -7.602 -21.828 1 90.94 216 ASP B C 1
ATOM 4337 O O . ASP B 1 216 ? -22.344 -7.711 -22.844 1 90.94 216 ASP B O 1
ATOM 4341 N N . PRO B 1 217 ? -23 -6.598 -21.094 1 90.69 217 PRO B N 1
ATOM 4342 C CA . PRO B 1 217 ? -21.984 -5.586 -21.391 1 90.69 217 PRO B CA 1
ATOM 4343 C C . PRO B 1 217 ? -20.562 -6.113 -21.203 1 90.69 217 PRO B C 1
ATOM 4345 O O . PRO B 1 217 ? -20.344 -7.074 -20.469 1 90.69 217 PRO B O 1
ATOM 4348 N N . GLU B 1 218 ? -19.641 -5.453 -21.938 1 92.31 218 GLU B N 1
ATOM 4349 C CA . GLU B 1 218 ? -18.234 -5.766 -21.734 1 92.31 218 GLU B CA 1
ATOM 4350 C C . GLU B 1 218 ? -17.75 -5.305 -20.359 1 92.31 218 GLU B C 1
ATOM 4352 O O . GLU B 1 218 ? -18.219 -4.289 -19.844 1 92.31 218 GLU B O 1
ATOM 4357 N N . ARG B 1 219 ? -16.859 -6.121 -19.844 1 93.56 219 ARG B N 1
ATOM 4358 C CA . ARG B 1 219 ? -16.172 -5.746 -18.609 1 93.56 219 ARG B CA 1
ATOM 4359 C C . ARG B 1 219 ? -14.828 -5.086 -18.922 1 93.56 219 ARG B C 1
ATOM 4361 O O . ARG B 1 219 ? -14.344 -5.145 -20.047 1 93.56 219 ARG B O 1
ATOM 4368 N N . GLU B 1 220 ? -14.328 -4.387 -17.953 1 95.31 220 GLU B N 1
ATOM 4369 C CA . GLU B 1 220 ? -13.055 -3.703 -18.125 1 95.31 220 GLU B CA 1
ATOM 4370 C C . GLU B 1 220 ? -12.094 -4.039 -16.984 1 95.31 220 GLU B C 1
ATOM 4372 O O . GLU B 1 220 ? -12.477 -4.016 -15.812 1 95.31 220 GLU B O 1
ATOM 4377 N N . THR B 1 221 ? -10.906 -4.402 -17.344 1 97.25 221 THR B N 1
ATOM 4378 C CA . THR B 1 221 ? -9.789 -4.473 -16.406 1 97.25 221 THR B CA 1
ATOM 4379 C C . THR B 1 221 ? -8.727 -3.428 -16.766 1 97.25 221 THR B C 1
ATOM 4381 O O . THR B 1 221 ? -8.32 -3.314 -17.922 1 97.25 221 THR B O 1
ATOM 4384 N N . ARG B 1 222 ? -8.367 -2.629 -15.75 1 98.06 222 ARG B N 1
ATOM 4385 C CA . ARG B 1 222 ? -7.27 -1.684 -15.914 1 98.06 222 ARG B CA 1
ATOM 4386 C C . ARG B 1 222 ? -5.941 -2.309 -15.5 1 98.06 222 ARG B C 1
ATOM 4388 O O . ARG B 1 222 ? -5.883 -3.057 -14.523 1 98.06 222 ARG B O 1
ATOM 4395 N N . LEU B 1 223 ? -4.926 -2.01 -16.266 1 98.69 223 LEU B N 1
ATOM 4396 C CA . LEU B 1 223 ? -3.572 -2.482 -15.992 1 98.69 223 LEU B CA 1
ATOM 4397 C C . LEU B 1 223 ? -2.604 -1.313 -15.875 1 98.69 223 LEU B C 1
ATOM 4399 O O . LEU B 1 223 ? -2.588 -0.422 -16.719 1 98.69 223 LEU B O 1
ATOM 4403 N N . PHE B 1 224 ? -1.837 -1.304 -14.797 1 98.69 224 PHE B N 1
ATOM 4404 C CA . PHE B 1 224 ? -0.867 -0.242 -14.555 1 98.69 224 PHE B CA 1
ATOM 4405 C C . PHE B 1 224 ? 0.537 -0.815 -14.406 1 98.69 224 PHE B C 1
ATOM 4407 O O . PHE B 1 224 ? 0.739 -1.789 -13.672 1 98.69 224 PHE B O 1
ATOM 4414 N N . ARG B 1 225 ? 1.481 -0.26 -15.094 1 98.56 225 ARG B N 1
ATOM 4415 C CA . ARG B 1 225 ? 2.883 -0.658 -15.008 1 98.56 225 ARG B CA 1
ATOM 4416 C C . ARG B 1 225 ? 3.736 0.467 -14.438 1 98.56 225 ARG B C 1
ATOM 4418 O O . ARG B 1 225 ? 3.848 1.538 -15.031 1 98.56 225 ARG B O 1
ATOM 4425 N N . PHE B 1 226 ? 4.371 0.233 -13.297 1 97.88 226 PHE B N 1
ATOM 4426 C CA . PHE B 1 226 ? 5.25 1.188 -12.633 1 97.88 226 PHE B CA 1
ATOM 4427 C C . PHE B 1 226 ? 6.711 0.802 -12.82 1 97.88 226 PHE B C 1
ATOM 4429 O O . PHE B 1 226 ? 7.113 -0.313 -12.477 1 97.88 226 PHE B O 1
ATOM 4436 N N . PHE B 1 227 ? 7.477 1.727 -13.359 1 96.62 227 PHE B N 1
ATOM 4437 C CA . PHE B 1 227 ? 8.922 1.521 -13.352 1 96.62 227 PHE B CA 1
ATOM 4438 C C . PHE B 1 227 ? 9.445 1.464 -11.922 1 96.62 227 PHE B C 1
ATOM 4440 O O . PHE B 1 227 ? 9.047 2.262 -11.07 1 96.62 227 PHE B O 1
ATOM 4447 N N . CYS B 1 228 ? 10.297 0.528 -11.648 1 96.12 228 CYS B N 1
ATOM 4448 C CA . CYS B 1 228 ? 10.867 0.46 -10.312 1 96.12 228 CYS B CA 1
ATOM 4449 C C . CYS B 1 228 ? 12.359 0.763 -10.344 1 96.12 228 CYS B C 1
ATOM 4451 O O . CYS B 1 228 ? 12.828 1.663 -9.641 1 96.12 228 CYS B O 1
ATOM 4453 N N . SER B 1 229 ? 13.109 -0.056 -11.109 1 94.38 229 SER B N 1
ATOM 4454 C CA . SER B 1 229 ? 14.555 0.163 -11.172 1 94.38 229 SER B CA 1
ATOM 4455 C C . SER B 1 229 ? 15.148 -0.409 -12.453 1 94.38 229 SER B C 1
ATOM 4457 O O . SER B 1 229 ? 14.477 -1.16 -13.172 1 94.38 229 SER B O 1
ATOM 4459 N N . MET B 1 230 ? 16.328 0.01 -12.75 1 91.88 230 MET B N 1
ATOM 4460 C CA . MET B 1 230 ? 17.109 -0.56 -13.844 1 91.88 230 MET B CA 1
ATOM 4461 C C . MET B 1 230 ? 18.578 -0.718 -13.43 1 91.88 230 MET B C 1
ATOM 4463 O O . MET B 1 230 ? 19.203 0.239 -12.977 1 91.88 230 MET B O 1
ATOM 4467 N N . ALA B 1 231 ? 19.016 -1.889 -13.367 1 81.56 231 ALA B N 1
ATOM 4468 C CA . ALA B 1 231 ? 20.422 -2.193 -13.109 1 81.56 231 ALA B CA 1
ATOM 4469 C C . ALA B 1 231 ? 21.062 -2.895 -14.305 1 81.56 231 ALA B C 1
ATOM 4471 O O . ALA B 1 231 ? 20.719 -4.035 -14.617 1 81.56 231 ALA B O 1
ATOM 4472 N N . ALA B 1 232 ? 22.062 -2.33 -14.883 1 83.25 232 ALA B N 1
ATOM 4473 C CA . ALA B 1 232 ? 22.797 -2.893 -16.016 1 83.25 232 ALA B CA 1
ATOM 4474 C C . ALA B 1 232 ? 21.828 -3.34 -17.125 1 83.25 232 ALA B C 1
ATOM 4476 O O . ALA B 1 232 ? 21.266 -2.51 -17.844 1 83.25 232 ALA B O 1
ATOM 4477 N N . TYR B 1 233 ? 21.453 -4.633 -17.078 1 86.44 233 TYR B N 1
ATOM 4478 C CA . TYR B 1 233 ? 20.688 -5.09 -18.234 1 86.44 233 TYR B CA 1
ATOM 4479 C C . TYR B 1 233 ? 19.281 -5.516 -17.844 1 86.44 233 TYR B C 1
ATOM 4481 O O . TYR B 1 233 ? 18.484 -5.906 -18.688 1 86.44 233 TYR B O 1
ATOM 4489 N N . ASN B 1 234 ? 18.922 -5.363 -16.578 1 93.88 234 ASN B N 1
ATOM 4490 C CA . ASN B 1 234 ? 17.594 -5.754 -16.141 1 93.88 234 ASN B CA 1
ATOM 4491 C C . ASN B 1 234 ? 16.797 -4.555 -15.633 1 93.88 234 ASN B C 1
ATOM 4493 O O . ASN B 1 234 ? 17.234 -3.854 -14.727 1 93.88 234 ASN B O 1
ATOM 4497 N N . GLU B 1 235 ? 15.719 -4.293 -16.266 1 95.56 235 GLU B N 1
ATOM 4498 C CA . GLU B 1 235 ? 14.727 -3.344 -15.766 1 95.56 235 GLU B CA 1
ATOM 4499 C C . GLU B 1 235 ? 13.633 -4.055 -14.961 1 95.56 235 GLU B C 1
ATOM 4501 O O . GLU B 1 235 ? 13.133 -5.102 -15.383 1 95.56 235 GLU B O 1
ATOM 4506 N N . THR B 1 236 ? 13.289 -3.539 -13.82 1 96.81 236 THR B N 1
ATOM 4507 C CA . THR B 1 236 ? 12.227 -4.129 -13.008 1 96.81 236 THR B CA 1
ATOM 4508 C C . THR B 1 236 ? 11.016 -3.195 -12.938 1 96.81 236 THR B C 1
ATOM 4510 O O . THR B 1 236 ? 11.172 -1.977 -12.852 1 96.81 236 THR B O 1
ATOM 4513 N N . ALA B 1 237 ? 9.875 -3.766 -13.016 1 98.06 237 ALA B N 1
ATOM 4514 C CA . ALA B 1 237 ? 8.617 -3.029 -12.922 1 98.06 237 ALA B CA 1
ATOM 4515 C C . ALA B 1 237 ? 7.66 -3.705 -11.945 1 98.06 237 ALA B C 1
ATOM 4517 O O . ALA B 1 237 ? 7.809 -4.891 -11.641 1 98.06 237 ALA B O 1
ATOM 4518 N N . VAL B 1 238 ? 6.73 -2.943 -11.391 1 98.31 238 VAL B N 1
ATOM 4519 C CA . VAL B 1 238 ? 5.645 -3.408 -10.539 1 98.31 238 VAL B CA 1
ATOM 4520 C C . VAL B 1 238 ? 4.305 -3.16 -11.227 1 98.31 238 VAL B C 1
ATOM 4522 O O . VAL B 1 238 ? 4.09 -2.098 -11.812 1 98.31 238 VAL B O 1
ATOM 4525 N N . TYR B 1 239 ? 3.422 -4.148 -11.148 1 98.69 239 TYR B N 1
ATOM 4526 C CA . TYR B 1 239 ? 2.145 -4.047 -11.844 1 98.69 239 TYR B CA 1
ATOM 4527 C C . TYR B 1 239 ? 0.987 -4.004 -10.852 1 98.69 239 TYR B C 1
ATOM 4529 O O . TYR B 1 239 ? 1.027 -4.664 -9.812 1 98.69 239 TYR B O 1
ATOM 4537 N N . TYR B 1 240 ? -0.001 -3.25 -11.18 1 98.31 240 TYR B N 1
ATOM 4538 C CA . TYR B 1 240 ? -1.296 -3.258 -10.508 1 98.31 240 TYR B CA 1
ATOM 4539 C C . TYR B 1 240 ? -2.424 -3.506 -11.508 1 98.31 240 TYR B C 1
ATOM 4541 O O . TYR B 1 240 ? -2.309 -3.158 -12.68 1 98.31 240 TYR B O 1
ATOM 4549 N N . ILE B 1 241 ? -3.471 -4.102 -11.008 1 97.81 241 ILE B N 1
ATOM 4550 C CA . ILE B 1 241 ? -4.691 -4.324 -11.781 1 97.81 241 ILE B CA 1
ATOM 4551 C C . ILE B 1 241 ? -5.895 -3.779 -11.016 1 97.81 241 ILE B C 1
ATOM 4553 O O . ILE B 1 241 ? -5.871 -3.713 -9.781 1 97.81 241 ILE B O 1
ATOM 4557 N N . ALA B 1 242 ? -6.84 -3.312 -11.734 1 96.69 242 ALA B N 1
ATOM 4558 C CA . ALA B 1 242 ? -8.07 -2.797 -11.133 1 96.69 242 ALA B CA 1
ATOM 4559 C C . ALA B 1 242 ? -9.297 -3.301 -11.891 1 96.69 242 ALA B C 1
ATOM 4561 O O . ALA B 1 242 ? -9.32 -3.295 -13.125 1 96.69 242 ALA B O 1
ATOM 4562 N N . ASP B 1 243 ? -10.25 -3.781 -11.156 1 93.81 243 ASP B N 1
ATOM 4563 C CA . ASP B 1 243 ? -11.539 -4.156 -11.719 1 93.81 243 ASP B CA 1
ATOM 4564 C C . ASP B 1 243 ? -12.68 -3.84 -10.75 1 93.81 243 ASP B C 1
ATOM 4566 O O . ASP B 1 243 ? -12.438 -3.303 -9.664 1 93.81 243 ASP B O 1
ATOM 4570 N N . ASP B 1 244 ? -13.891 -4.086 -11.141 1 87.94 244 ASP B N 1
ATOM 4571 C CA . ASP B 1 244 ? -15.055 -3.672 -10.367 1 87.94 244 ASP B CA 1
ATOM 4572 C C . ASP B 1 244 ? -15.344 -4.656 -9.234 1 87.94 244 ASP B C 1
ATOM 4574 O O . ASP B 1 244 ? -16.188 -4.391 -8.375 1 87.94 244 ASP B O 1
ATOM 4578 N N . VAL B 1 245 ? -14.641 -5.742 -9.227 1 84.69 245 VAL B N 1
ATOM 4579 C CA . VAL B 1 245 ? -14.914 -6.766 -8.219 1 84.69 245 VAL B CA 1
ATOM 4580 C C . VAL B 1 245 ? -13.906 -6.656 -7.082 1 84.69 245 VAL B C 1
ATOM 4582 O O . VAL B 1 245 ? -14.281 -6.539 -5.914 1 84.69 245 VAL B O 1
ATOM 4585 N N . ASN B 1 246 ? -12.641 -6.539 -7.418 1 88.19 246 ASN B N 1
ATOM 4586 C CA . ASN B 1 246 ? -11.57 -6.605 -6.43 1 88.19 246 ASN B CA 1
ATOM 4587 C C . ASN B 1 246 ? -10.969 -5.23 -6.168 1 88.19 246 ASN B C 1
ATOM 4589 O O . ASN B 1 246 ? -10.156 -5.066 -5.254 1 88.19 246 ASN B O 1
ATOM 4593 N N . GLY B 1 247 ? -11.375 -4.258 -6.938 1 91.12 247 GLY B N 1
ATOM 4594 C CA . GLY B 1 247 ? -10.695 -2.975 -6.848 1 91.12 247 GLY B CA 1
ATOM 4595 C C . GLY B 1 247 ? -9.258 -3.021 -7.34 1 91.12 247 GLY B C 1
ATOM 4596 O O . GLY B 1 247 ? -8.945 -3.744 -8.289 1 91.12 247 GLY B O 1
ATOM 4597 N N . VAL B 1 248 ? -8.398 -2.199 -6.742 1 95.44 248 VAL B N 1
ATOM 4598 C CA . VAL B 1 248 ? -7.004 -2.131 -7.152 1 95.44 248 VAL B CA 1
ATOM 4599 C C . VAL B 1 248 ? -6.172 -3.104 -6.316 1 95.44 248 VAL B C 1
ATOM 4601 O O . VAL B 1 248 ? -6.203 -3.059 -5.086 1 95.44 248 VAL B O 1
ATOM 4604 N N . THR B 1 249 ? -5.539 -3.982 -6.953 1 95.44 249 THR B N 1
ATOM 4605 C CA . THR B 1 249 ? -4.633 -4.922 -6.305 1 95.44 249 THR B CA 1
ATOM 4606 C C . THR B 1 249 ? -3.316 -5.02 -7.074 1 95.44 249 THR B C 1
ATOM 4608 O O . THR B 1 249 ? -3.246 -4.641 -8.242 1 95.44 249 THR B O 1
ATOM 4611 N N . GLN B 1 250 ? -2.271 -5.449 -6.371 1 97.31 250 GLN B N 1
ATOM 4612 C CA . GLN B 1 250 ? -1.032 -5.719 -7.094 1 97.31 250 GLN B CA 1
ATOM 4613 C C . GLN B 1 250 ? -1.148 -6.996 -7.922 1 97.31 250 GLN B C 1
ATOM 4615 O O . GLN B 1 250 ? -1.694 -8 -7.457 1 97.31 250 GLN B O 1
ATOM 4620 N N . LEU B 1 251 ? -0.723 -6.891 -9.156 1 98.06 251 LEU B N 1
ATOM 4621 C CA . LEU B 1 251 ? -0.54 -8.102 -9.953 1 98.06 251 LEU B CA 1
ATOM 4622 C C . LEU B 1 251 ? 0.833 -8.711 -9.695 1 98.06 251 LEU B C 1
ATOM 4624 O O . LEU B 1 251 ? 1.858 -8.062 -9.914 1 98.06 251 LEU B O 1
ATOM 4628 N N . GLN B 1 252 ? 0.823 -9.922 -9.18 1 97.81 252 GLN B N 1
ATOM 4629 C CA . GLN B 1 252 ? 2.084 -10.648 -9.039 1 97.81 252 GLN B CA 1
ATOM 4630 C C . GLN B 1 252 ? 2.186 -11.781 -10.055 1 97.81 252 GLN B C 1
ATOM 4632 O O . GLN B 1 252 ? 1.2 -12.117 -10.711 1 97.81 252 GLN B O 1
ATOM 4637 N N . PHE B 1 253 ? 3.43 -12.266 -10.25 1 98.5 253 PHE B N 1
ATOM 4638 C CA . PHE B 1 253 ? 3.721 -13.188 -11.344 1 98.5 253 PHE B CA 1
ATOM 4639 C C . PHE B 1 253 ? 4.164 -14.539 -10.805 1 98.5 253 PHE B C 1
ATOM 4641 O O . PHE B 1 253 ? 5.16 -14.633 -10.094 1 98.5 253 PHE B O 1
ATOM 4648 N N . THR B 1 254 ? 3.371 -15.531 -11.18 1 98.5 254 THR B N 1
ATOM 4649 C CA . THR B 1 254 ? 3.73 -16.906 -10.82 1 98.5 254 THR B CA 1
ATOM 4650 C C . THR B 1 254 ? 5.004 -17.328 -11.547 1 98.5 254 THR B C 1
ATOM 4652 O O . THR B 1 254 ? 5.172 -17.062 -12.734 1 98.5 254 THR B O 1
ATOM 4655 N N . GLU B 1 255 ? 5.906 -17.969 -10.867 1 98 255 GLU B N 1
ATOM 4656 C CA . GLU B 1 255 ? 7.098 -18.594 -11.422 1 98 255 GLU B CA 1
ATOM 4657 C C . GLU B 1 255 ? 7.285 -20 -10.859 1 98 255 GLU B C 1
ATOM 4659 O O . GLU B 1 255 ? 7.004 -20.25 -9.68 1 98 255 GLU B O 1
ATOM 4664 N N . PRO B 1 256 ? 7.75 -20.938 -11.703 1 98.06 256 PRO B N 1
ATOM 4665 C CA . PRO B 1 256 ? 8.07 -22.25 -11.125 1 98.06 256 PRO B CA 1
ATOM 4666 C C . PRO B 1 256 ? 9.266 -22.188 -10.18 1 98.06 256 PRO B C 1
ATOM 4668 O O . PRO B 1 256 ? 10.219 -21.438 -10.414 1 98.06 256 PRO B O 1
ATOM 4671 N N . ASP B 1 257 ? 9.102 -22.844 -9.078 1 96.75 257 ASP B N 1
ATOM 4672 C CA . ASP B 1 257 ? 10.242 -23.141 -8.227 1 96.75 257 ASP B CA 1
ATOM 4673 C C . ASP B 1 257 ? 11.047 -24.312 -8.781 1 96.75 257 ASP B C 1
ATOM 4675 O O . ASP B 1 257 ? 10.531 -25.422 -8.914 1 96.75 257 ASP B O 1
ATOM 4679 N N . LEU B 1 258 ? 12.352 -24.094 -9.094 1 95.81 258 LEU B N 1
ATOM 4680 C CA . LEU B 1 258 ? 13.094 -25.062 -9.875 1 95.81 258 LEU B CA 1
ATOM 4681 C C . LEU B 1 258 ? 14.227 -25.688 -9.055 1 95.81 258 LEU B C 1
ATOM 4683 O O . LEU B 1 258 ? 14.898 -24.984 -8.289 1 95.81 258 LEU B O 1
ATOM 4687 N N . ASP B 1 259 ? 14.336 -26.938 -9.148 1 94.12 259 ASP B N 1
ATOM 4688 C CA . ASP B 1 259 ? 15.547 -27.656 -8.758 1 94.12 259 ASP B CA 1
ATOM 4689 C C . ASP B 1 259 ? 16.438 -27.922 -9.969 1 94.12 259 ASP B C 1
ATOM 4691 O O . ASP B 1 259 ? 16.125 -28.766 -10.805 1 94.12 259 ASP B O 1
ATOM 4695 N N . ILE B 1 260 ? 17.484 -27.188 -10.094 1 94.19 260 ILE B N 1
ATOM 4696 C CA . ILE B 1 260 ? 18.406 -27.281 -11.219 1 94.19 260 ILE B CA 1
ATOM 4697 C C . ILE B 1 260 ? 19.688 -28 -10.773 1 94.19 260 ILE B C 1
ATOM 4699 O O . ILE B 1 260 ? 20.328 -27.594 -9.805 1 94.19 260 ILE B O 1
ATOM 4703 N N . ARG B 1 261 ? 20.016 -28.969 -11.484 1 94.69 261 ARG B N 1
ATOM 4704 C CA . ARG B 1 261 ? 21.203 -29.75 -11.18 1 94.69 261 ARG B CA 1
ATOM 4705 C C . ARG B 1 261 ? 22.25 -29.609 -12.289 1 94.69 261 ARG B C 1
ATOM 4707 O O . ARG B 1 261 ? 21.891 -29.625 -13.469 1 94.69 261 ARG B O 1
ATOM 4714 N N . TYR B 1 262 ? 23.438 -29.484 -11.828 1 93.62 262 TYR B N 1
ATOM 4715 C CA . TYR B 1 262 ? 24.547 -29.312 -12.75 1 93.62 262 TYR B CA 1
ATOM 4716 C C . TYR B 1 262 ? 25.531 -30.469 -12.648 1 93.62 262 TYR B C 1
ATOM 4718 O O . TYR B 1 262 ? 25.656 -31.094 -11.586 1 93.62 262 TYR B O 1
ATOM 4726 N N . GLU B 1 263 ? 26.234 -30.688 -13.734 1 93.5 263 GLU B N 1
ATOM 4727 C CA . GLU B 1 263 ? 27.266 -31.719 -13.734 1 93.5 263 GLU B CA 1
ATOM 4728 C C . GLU B 1 263 ? 28.328 -31.438 -12.68 1 93.5 263 GLU B C 1
ATOM 4730 O O . GLU B 1 263 ? 28.859 -30.328 -12.602 1 93.5 263 GLU B O 1
ATOM 4735 N N . ASN B 1 264 ? 28.641 -32.406 -11.898 1 91.44 264 ASN B N 1
ATOM 4736 C CA . ASN B 1 264 ? 29.656 -32.375 -10.852 1 91.44 264 ASN B CA 1
ATOM 4737 C C . ASN B 1 264 ? 29.391 -31.266 -9.844 1 91.44 264 ASN B C 1
ATOM 4739 O O . ASN B 1 264 ? 30.312 -30.703 -9.258 1 91.44 264 ASN B O 1
ATOM 4743 N N . ASN B 1 265 ? 28.172 -30.844 -9.82 1 86.44 265 ASN B N 1
ATOM 4744 C CA . ASN B 1 265 ? 27.734 -29.797 -8.898 1 86.44 265 ASN B CA 1
ATOM 4745 C C . ASN B 1 265 ? 28.422 -28.469 -9.188 1 86.44 265 ASN B C 1
ATOM 4747 O O . ASN B 1 265 ? 28.688 -27.703 -8.273 1 86.44 265 ASN B O 1
ATOM 4751 N N . ASN B 1 266 ? 28.891 -28.328 -10.406 1 86.25 266 ASN B N 1
ATOM 4752 C CA . ASN B 1 266 ? 29.5 -27.094 -10.883 1 86.25 266 ASN B CA 1
ATOM 4753 C C . ASN B 1 266 ? 28.469 -26.141 -11.5 1 86.25 266 ASN B C 1
ATOM 4755 O O . ASN B 1 266 ? 28.016 -26.359 -12.625 1 86.25 266 ASN B O 1
ATOM 4759 N N . SER B 1 267 ? 28.156 -25.062 -10.852 1 78.88 267 SER B N 1
ATOM 4760 C CA . SER B 1 267 ? 27.078 -24.172 -11.242 1 78.88 267 SER B CA 1
ATOM 4761 C C . SER B 1 267 ? 27.359 -23.516 -12.594 1 78.88 267 SER B C 1
ATOM 4763 O O . SER B 1 267 ? 26.469 -22.969 -13.227 1 78.88 267 SER B O 1
ATOM 4765 N N . GLU B 1 268 ? 28.609 -23.672 -13.055 1 78.81 268 GLU B N 1
ATOM 4766 C CA . GLU B 1 268 ? 28.969 -23.156 -14.375 1 78.81 268 GLU B CA 1
ATOM 4767 C C . GLU B 1 268 ? 29.078 -24.281 -15.398 1 78.81 268 GLU B C 1
ATOM 4769 O O . GLU B 1 268 ? 29.422 -24.031 -16.562 1 78.81 268 GLU B O 1
ATOM 4774 N N . GLY B 1 269 ? 28.766 -25.453 -14.875 1 83.44 269 GLY B N 1
ATOM 4775 C CA . GLY B 1 269 ? 28.891 -26.625 -15.734 1 83.44 269 GLY B CA 1
ATOM 4776 C C . GLY B 1 269 ? 27.625 -26.906 -16.516 1 83.44 269 GLY B C 1
ATOM 4777 O O . GLY B 1 269 ? 26.75 -26.047 -16.641 1 83.44 269 GLY B O 1
ATOM 4778 N N . LYS B 1 270 ? 27.625 -28.047 -17.156 1 91.31 270 LYS B N 1
ATOM 4779 C CA . LYS B 1 270 ? 26.5 -28.484 -17.969 1 91.31 270 LYS B CA 1
ATOM 4780 C C . LYS B 1 270 ? 25.281 -28.781 -17.094 1 91.31 270 LYS B C 1
ATOM 4782 O O . LYS B 1 270 ? 25.406 -29.391 -16.031 1 91.31 270 LYS B O 1
ATOM 4787 N N . VAL B 1 271 ? 24.125 -28.297 -17.562 1 94.75 271 VAL B N 1
ATOM 4788 C CA . VAL B 1 271 ? 22.875 -28.594 -16.859 1 94.75 271 VAL B CA 1
ATOM 4789 C C . VAL B 1 271 ? 22.516 -30.062 -17.031 1 94.75 271 VAL B C 1
ATOM 4791 O O . VAL B 1 271 ? 22.422 -30.547 -18.156 1 94.75 271 VAL B O 1
ATOM 4794 N N . GLU B 1 272 ? 22.328 -30.703 -15.93 1 94.81 272 GLU B N 1
ATOM 4795 C CA . GLU B 1 272 ? 21.938 -32.094 -15.969 1 94.81 272 GLU B CA 1
ATOM 4796 C C . GLU B 1 272 ? 20.422 -32.25 -15.977 1 94.81 272 GLU B C 1
ATOM 4798 O O . GLU B 1 272 ? 19.875 -33.094 -16.688 1 94.81 272 GLU B O 1
ATOM 4803 N N . SER B 1 273 ? 19.781 -31.469 -15.164 1 95 273 SER B N 1
ATOM 4804 C CA . SER B 1 273 ? 18.328 -31.562 -15.094 1 95 273 SER B CA 1
ATOM 4805 C C . SER B 1 273 ? 17.703 -30.297 -14.508 1 95 273 SER B C 1
ATOM 4807 O O . SER B 1 273 ? 18.359 -29.578 -13.758 1 95 273 SER B O 1
ATOM 4809 N N . ILE B 1 274 ? 16.5 -29.984 -14.945 1 95.81 274 ILE B N 1
ATOM 4810 C CA . ILE B 1 274 ? 15.641 -28.938 -14.406 1 95.81 274 ILE B CA 1
ATOM 4811 C C . ILE B 1 274 ? 14.297 -29.531 -14.008 1 95.81 274 ILE B C 1
ATOM 4813 O O . ILE B 1 274 ? 13.555 -30.031 -14.859 1 95.81 274 ILE B O 1
ATOM 4817 N N . HIS B 1 275 ? 13.922 -29.516 -12.719 1 95.88 275 HIS B N 1
ATOM 4818 C CA . HIS B 1 275 ? 12.656 -30.031 -12.219 1 95.88 275 HIS B CA 1
ATOM 4819 C C . HIS B 1 275 ? 11.859 -28.953 -11.5 1 95.88 275 HIS B C 1
ATOM 4821 O O . HIS B 1 275 ? 12.414 -28.172 -10.727 1 95.88 275 HIS B O 1
ATOM 4827 N N . ILE B 1 276 ? 10.57 -28.859 -11.828 1 97.12 276 ILE B N 1
ATOM 4828 C CA . ILE B 1 276 ? 9.688 -28 -11.047 1 97.12 276 ILE B CA 1
ATOM 4829 C C . ILE B 1 276 ? 9.375 -28.672 -9.711 1 97.12 276 ILE B C 1
ATOM 4831 O O . ILE B 1 276 ? 8.977 -29.828 -9.664 1 97.12 276 ILE B O 1
ATOM 4835 N N . ILE B 1 277 ? 9.539 -27.953 -8.617 1 96.81 277 ILE B N 1
ATOM 4836 C CA . ILE B 1 277 ? 9.281 -28.516 -7.297 1 96.81 277 ILE B CA 1
ATOM 4837 C C . ILE B 1 277 ? 8.211 -27.703 -6.582 1 96.81 277 ILE B C 1
ATOM 4839 O O . ILE B 1 277 ? 7.949 -27.906 -5.395 1 96.81 277 ILE B O 1
ATOM 4843 N N . GLY B 1 278 ? 7.629 -26.766 -7.273 1 97.69 278 GLY B N 1
ATOM 4844 C CA . GLY B 1 278 ? 6.578 -25.891 -6.773 1 97.69 278 GLY B CA 1
ATOM 4845 C C . GLY B 1 278 ? 6.414 -24.625 -7.598 1 97.69 278 GLY B C 1
ATOM 4846 O O . GLY B 1 278 ? 7.035 -24.484 -8.648 1 97.69 278 GLY B O 1
ATOM 4847 N N . PHE B 1 279 ? 5.535 -23.75 -7.156 1 98.38 279 PHE B N 1
ATOM 4848 C CA . PHE B 1 279 ? 5.312 -22.469 -7.801 1 98.38 279 PHE B CA 1
ATOM 4849 C C . PHE B 1 279 ? 5.34 -21.344 -6.777 1 98.38 279 PHE B C 1
ATOM 4851 O O . PHE B 1 279 ? 4.801 -21.469 -5.68 1 98.38 279 PHE B O 1
ATOM 4858 N N . LYS B 1 280 ? 6.008 -20.312 -7.09 1 96.94 280 LYS B N 1
ATOM 4859 C CA . LYS B 1 280 ? 6.074 -19.125 -6.25 1 96.94 280 LYS B CA 1
ATOM 4860 C C . LYS B 1 280 ? 5.617 -17.875 -7.016 1 96.94 280 LYS B C 1
ATOM 4862 O O . LYS B 1 280 ? 5.211 -17.984 -8.18 1 96.94 280 LYS B O 1
ATOM 4867 N N . THR B 1 281 ? 5.539 -16.766 -6.32 1 96.81 281 THR B N 1
ATOM 4868 C CA . THR B 1 281 ? 5.125 -15.516 -6.953 1 96.81 281 THR B CA 1
ATOM 4869 C C . THR B 1 281 ? 6.191 -14.438 -6.785 1 96.81 281 THR B C 1
ATOM 4871 O O . THR B 1 281 ? 7 -14.5 -5.855 1 96.81 281 THR B O 1
ATOM 4874 N N . SER B 1 282 ? 6.242 -13.586 -7.699 1 95.12 282 SER B N 1
ATOM 4875 C CA . SER B 1 282 ? 7.102 -12.414 -7.629 1 95.12 282 SER B CA 1
ATOM 4876 C C . SER B 1 282 ? 6.309 -11.133 -7.863 1 95.12 282 SER B C 1
ATOM 4878 O O . SER B 1 282 ? 5.469 -11.07 -8.766 1 95.12 282 SER B O 1
ATOM 4880 N N . GLY B 1 283 ? 6.582 -10.156 -7.035 1 95.81 283 GLY B N 1
ATOM 4881 C CA . GLY B 1 283 ? 5.938 -8.859 -7.203 1 95.81 283 GLY B CA 1
ATOM 4882 C C . GLY B 1 283 ? 6.645 -7.969 -8.203 1 95.81 283 GLY B C 1
ATOM 4883 O O . GLY B 1 283 ? 6.156 -6.887 -8.531 1 95.81 283 GLY B O 1
ATOM 4884 N N . TRP B 1 284 ? 7.801 -8.391 -8.656 1 95.88 284 TRP B N 1
ATOM 4885 C CA . TRP B 1 284 ? 8.594 -7.656 -9.633 1 95.88 284 TRP B CA 1
ATOM 4886 C C . TRP B 1 284 ? 8.586 -8.359 -10.984 1 95.88 284 TRP B C 1
ATOM 4888 O O . TRP B 1 284 ? 8.68 -9.586 -11.055 1 95.88 284 TRP B O 1
ATOM 4898 N N . ALA B 1 285 ? 8.375 -7.594 -12.008 1 98.06 285 ALA B N 1
ATOM 4899 C CA . ALA B 1 285 ? 8.477 -8.094 -13.375 1 98.06 285 ALA B CA 1
ATOM 4900 C C . ALA B 1 285 ? 9.719 -7.539 -14.07 1 98.06 285 ALA B C 1
ATOM 4902 O O . ALA B 1 285 ? 9.867 -6.324 -14.211 1 98.06 285 ALA B O 1
ATOM 4903 N N . THR B 1 286 ? 10.586 -8.414 -14.484 1 97.56 286 THR B N 1
ATOM 4904 C CA . THR B 1 286 ? 11.867 -8.023 -15.07 1 97.56 286 THR B CA 1
ATOM 4905 C C . THR B 1 286 ? 11.75 -7.91 -16.594 1 97.56 286 THR B C 1
ATOM 4907 O O . THR B 1 286 ? 11.227 -8.812 -17.25 1 97.56 286 THR B O 1
ATOM 4910 N N . ASN B 1 287 ? 12.273 -6.836 -17.141 1 97.75 287 ASN B N 1
ATOM 4911 C CA . ASN B 1 287 ? 12.234 -6.578 -18.578 1 97.75 287 ASN B CA 1
ATOM 4912 C C . ASN B 1 287 ? 10.875 -6.93 -19.172 1 97.75 287 ASN B C 1
ATOM 4914 O O . ASN B 1 287 ? 10.797 -7.66 -20.156 1 97.75 287 ASN B O 1
ATOM 4918 N N . SER B 1 288 ? 9.836 -6.414 -18.562 1 98.56 288 SER B N 1
ATOM 4919 C CA . SER B 1 288 ? 8.469 -6.824 -18.875 1 98.56 288 SER B CA 1
ATOM 4920 C C . SER B 1 288 ? 7.816 -5.867 -19.859 1 98.56 288 SER B C 1
ATOM 4922 O O . SER B 1 288 ? 8.227 -4.711 -19.984 1 98.56 288 SER B O 1
ATOM 4924 N N . ASP B 1 289 ? 6.82 -6.402 -20.531 1 98.12 289 ASP B N 1
ATOM 4925 C CA . ASP B 1 289 ? 6.027 -5.617 -21.469 1 98.12 289 ASP B CA 1
ATOM 4926 C C . ASP B 1 289 ? 4.629 -6.211 -21.641 1 98.12 289 ASP B C 1
ATOM 4928 O O . ASP B 1 289 ? 4.449 -7.426 -21.547 1 98.12 289 ASP B O 1
ATOM 4932 N N . TYR B 1 290 ? 3.654 -5.348 -21.859 1 98.75 290 TYR B N 1
ATOM 4933 C CA . TYR B 1 290 ? 2.293 -5.758 -22.172 1 98.75 290 TYR B CA 1
ATOM 4934 C C . TYR B 1 290 ? 1.999 -5.562 -23.656 1 98.75 290 TYR B C 1
ATOM 4936 O O . TYR B 1 290 ? 2.246 -4.484 -24.203 1 98.75 290 TYR B O 1
ATOM 4944 N N . ASP B 1 291 ? 1.487 -6.57 -24.281 1 98.38 291 ASP B N 1
ATOM 4945 C CA . ASP B 1 291 ? 1.055 -6.523 -25.688 1 98.38 291 ASP B CA 1
ATOM 4946 C C . ASP B 1 291 ? -0.468 -6.574 -25.781 1 98.38 291 ASP B C 1
ATOM 4948 O O . ASP B 1 291 ? -1.08 -7.609 -25.516 1 98.38 291 ASP B O 1
ATOM 4952 N N . ASP B 1 292 ? -1.06 -5.539 -26.281 1 96.56 292 ASP B N 1
ATOM 4953 C CA . ASP B 1 292 ? -2.516 -5.434 -26.328 1 96.56 292 ASP B CA 1
ATOM 4954 C C . ASP B 1 292 ? -3.098 -6.355 -27.406 1 96.56 292 ASP B C 1
ATOM 4956 O O . ASP B 1 292 ? -4.262 -6.746 -27.328 1 96.56 292 ASP B O 1
ATOM 4960 N N . ASN B 1 293 ? -2.367 -6.621 -28.453 1 96.5 293 ASN B N 1
ATOM 4961 C CA . ASN B 1 293 ? -2.859 -7.48 -29.516 1 96.5 293 ASN B CA 1
ATOM 4962 C C . ASN B 1 293 ? -3.059 -8.914 -29.047 1 96.5 293 ASN B C 1
ATOM 4964 O O . ASN B 1 293 ? -4.082 -9.539 -29.344 1 96.5 293 ASN B O 1
ATOM 4968 N N . THR B 1 294 ? -2.096 -9.398 -28.25 1 96.38 294 THR B N 1
ATOM 4969 C CA . THR B 1 294 ? -2.154 -10.781 -27.781 1 96.38 294 THR B CA 1
ATOM 4970 C C . THR B 1 294 ? -2.73 -10.859 -26.375 1 96.38 294 THR B C 1
ATOM 4972 O O . THR B 1 294 ? -3.023 -11.945 -25.875 1 96.38 294 THR B O 1
ATOM 4975 N N . LYS B 1 295 ? -2.889 -9.695 -25.75 1 97.44 295 LYS B N 1
ATOM 4976 C CA . LYS B 1 295 ? -3.338 -9.602 -24.359 1 97.44 295 LYS B CA 1
ATOM 4977 C C . LYS B 1 295 ? -2.443 -10.43 -23.438 1 97.44 295 LYS B C 1
ATOM 4979 O O . LYS B 1 295 ? -2.936 -11.242 -22.656 1 97.44 295 LYS B O 1
ATOM 4984 N N . THR B 1 296 ? -1.095 -10.203 -23.578 1 98.5 296 THR B N 1
ATOM 4985 C CA . THR B 1 296 ? -0.116 -10.922 -22.766 1 98.5 296 THR B CA 1
ATOM 4986 C C . THR B 1 296 ? 0.868 -9.961 -22.109 1 98.5 296 THR B C 1
ATOM 4988 O O . THR B 1 296 ? 1.152 -8.891 -22.656 1 98.5 296 THR B O 1
ATOM 4991 N N . ILE B 1 297 ? 1.284 -10.289 -20.906 1 98.81 297 ILE B N 1
ATOM 4992 C CA . ILE B 1 297 ? 2.482 -9.711 -20.312 1 98.81 297 ILE B CA 1
ATOM 4993 C C . ILE B 1 297 ? 3.641 -10.703 -20.422 1 98.81 297 ILE B C 1
ATOM 4995 O O . ILE B 1 297 ? 3.482 -11.891 -20.109 1 98.81 297 ILE B O 1
ATOM 4999 N N . THR B 1 298 ? 4.77 -10.273 -20.922 1 98.81 298 THR B N 1
ATOM 5000 C CA . THR B 1 298 ? 5.977 -11.094 -20.938 1 98.81 298 THR B CA 1
ATOM 5001 C C . THR B 1 298 ? 7.004 -10.555 -19.938 1 98.81 298 THR B C 1
ATOM 5003 O O . THR B 1 298 ? 7.035 -9.352 -19.672 1 98.81 298 THR B O 1
ATOM 5006 N N . THR B 1 299 ? 7.73 -11.43 -19.359 1 98.62 299 THR B N 1
ATOM 5007 C CA . THR B 1 299 ? 8.859 -11.094 -18.5 1 98.62 299 THR B CA 1
ATOM 5008 C C . THR B 1 299 ? 10.133 -11.789 -18.984 1 98.62 299 THR B C 1
ATOM 5010 O O . THR B 1 299 ? 10.07 -12.891 -19.547 1 98.62 299 THR B O 1
ATOM 5013 N N . SER B 1 300 ? 11.25 -11.203 -18.828 1 97.75 300 SER B N 1
ATOM 5014 C CA . SER B 1 300 ? 12.547 -11.766 -19.156 1 97.75 300 SER B CA 1
ATOM 5015 C C . SER B 1 300 ? 13.609 -11.367 -18.141 1 97.75 300 SER B C 1
ATOM 5017 O O . SER B 1 300 ? 13.992 -10.203 -18.062 1 97.75 300 SER B O 1
ATOM 5019 N N . ASN B 1 301 ? 14.078 -12.297 -17.438 1 96.81 301 ASN B N 1
ATOM 5020 C CA . ASN B 1 301 ? 15.086 -12.078 -16.406 1 96.81 301 ASN B CA 1
ATOM 5021 C C . ASN B 1 301 ? 16.453 -12.625 -16.828 1 96.81 301 ASN B C 1
ATOM 5023 O O . ASN B 1 301 ? 16.609 -13.828 -17.031 1 96.81 301 ASN B O 1
ATOM 5027 N N . LYS B 1 302 ? 17.406 -11.742 -17.016 1 95.56 302 LYS B N 1
ATOM 5028 C CA . LYS B 1 302 ? 18.766 -12.156 -17.312 1 95.56 302 LYS B CA 1
ATOM 5029 C C . LYS B 1 302 ? 19.547 -12.445 -16.016 1 95.56 302 LYS B C 1
ATOM 5031 O O . LYS B 1 302 ? 19.875 -11.523 -15.266 1 95.56 302 LYS B O 1
ATOM 5036 N N . TRP B 1 303 ? 19.875 -13.781 -15.891 1 93.31 303 TRP B N 1
ATOM 5037 C CA . TRP B 1 303 ? 20.594 -14.172 -14.68 1 93.31 303 TRP B CA 1
ATOM 5038 C C . TRP B 1 303 ? 22.031 -13.68 -14.727 1 93.31 303 TRP B C 1
ATOM 5040 O O . TRP B 1 303 ? 22.594 -13.258 -13.711 1 93.31 303 TRP B O 1
ATOM 5050 N N . ARG B 1 304 ? 22.578 -13.852 -15.883 1 89.44 304 ARG B N 1
ATOM 5051 C CA . ARG B 1 304 ? 23.938 -13.359 -16.109 1 89.44 304 ARG B CA 1
ATOM 5052 C C . ARG B 1 304 ? 24.078 -12.836 -17.531 1 89.44 304 ARG B C 1
ATOM 5054 O O . ARG B 1 304 ? 24 -13.602 -18.5 1 89.44 304 ARG B O 1
ATOM 5061 N N . GLY B 1 305 ? 24.344 -11.555 -17.672 1 84 305 GLY B N 1
ATOM 5062 C CA . GLY B 1 305 ? 24.688 -10.906 -18.938 1 84 305 GLY B CA 1
ATOM 5063 C C . GLY B 1 305 ? 23.672 -11.172 -20.031 1 84 305 GLY B C 1
ATOM 5064 O O . GLY B 1 305 ? 22.75 -11.969 -19.844 1 84 305 GLY B O 1
ATOM 5065 N N . VAL B 1 306 ? 23.922 -10.492 -21.141 1 83.69 306 VAL B N 1
ATOM 5066 C CA . VAL B 1 306 ? 23.062 -10.664 -22.312 1 83.69 306 VAL B CA 1
ATOM 5067 C C . VAL B 1 306 ? 23.453 -11.938 -23.062 1 83.69 306 VAL B C 1
ATOM 5069 O O . VAL B 1 306 ? 24.625 -12.156 -23.344 1 83.69 306 VAL B O 1
ATOM 5072 N N . GLY B 1 307 ? 22.484 -12.805 -23.344 1 83.62 307 GLY B N 1
ATOM 5073 C CA . GLY B 1 307 ? 22.75 -13.977 -24.156 1 83.62 307 GLY B CA 1
ATOM 5074 C C . GLY B 1 307 ? 23.312 -15.141 -23.359 1 83.62 307 GLY B C 1
ATOM 5075 O O . GLY B 1 307 ? 24.078 -15.945 -23.891 1 83.62 307 GLY B O 1
ATOM 5076 N N . ASP B 1 308 ? 23 -15.195 -22.156 1 91.06 308 ASP B N 1
ATOM 5077 C CA . ASP B 1 308 ? 23.469 -16.25 -21.266 1 91.06 308 ASP B CA 1
ATOM 5078 C C . ASP B 1 308 ? 22.297 -16.828 -20.453 1 91.06 308 ASP B C 1
ATOM 5080 O O . ASP B 1 308 ? 21.219 -17.062 -21 1 91.06 308 ASP B O 1
ATOM 5084 N N . ALA B 1 309 ? 22.516 -17.188 -19.219 1 94.69 309 ALA B N 1
ATOM 5085 C CA . ALA B 1 309 ? 21.484 -17.766 -18.375 1 94.69 309 ALA B CA 1
ATOM 5086 C C . ALA B 1 309 ? 20.344 -16.797 -18.141 1 94.69 309 ALA B C 1
ATOM 5088 O O . ALA B 1 309 ? 20.578 -15.594 -17.938 1 94.69 309 ALA B O 1
ATOM 5089 N N . SER B 1 310 ? 19.156 -17.297 -18.312 1 96.69 310 SER B N 1
ATOM 5090 C CA . SER B 1 310 ? 17.984 -16.422 -18.234 1 96.69 310 SER B CA 1
ATOM 5091 C C . SER B 1 310 ? 16.703 -17.234 -18 1 96.69 310 SER B C 1
ATOM 5093 O O . SER B 1 310 ? 16.734 -18.469 -18.016 1 96.69 310 SER B O 1
ATOM 5095 N N . SER B 1 311 ? 15.648 -16.594 -17.641 1 97.81 311 SER B N 1
ATOM 5096 C CA . SER B 1 311 ? 14.297 -17.141 -17.609 1 97.81 311 SER B CA 1
ATOM 5097 C C . SER B 1 311 ? 13.281 -16.141 -18.172 1 97.81 311 SER B C 1
ATOM 5099 O O . SER B 1 311 ? 13.5 -14.938 -18.125 1 97.81 311 SER B O 1
ATOM 5101 N N . SER B 1 312 ? 12.242 -16.656 -18.781 1 98.12 312 SER B N 1
ATOM 5102 C CA . SER B 1 312 ? 11.188 -15.828 -19.359 1 98.12 312 SER B CA 1
ATOM 5103 C C . SER B 1 312 ? 9.805 -16.422 -19.094 1 98.12 312 SER B C 1
ATOM 5105 O O . SER B 1 312 ? 9.633 -17.641 -19.125 1 98.12 312 SER B O 1
ATOM 5107 N N . GLY B 1 313 ? 8.844 -15.57 -18.812 1 98.69 313 GLY B N 1
ATOM 5108 C CA . GLY B 1 313 ? 7.461 -15.969 -18.594 1 98.69 313 GLY B CA 1
ATOM 5109 C C . GLY B 1 313 ? 6.492 -15.281 -19.547 1 98.69 313 GLY B C 1
ATOM 5110 O O . GLY B 1 313 ? 6.73 -14.148 -19.953 1 98.69 313 GLY B O 1
ATOM 5111 N N . THR B 1 314 ? 5.453 -15.969 -19.938 1 98.75 314 THR B N 1
ATOM 5112 C CA . THR B 1 314 ? 4.32 -15.422 -20.672 1 98.75 314 THR B CA 1
ATOM 5113 C C . THR B 1 314 ? 3.031 -15.555 -19.875 1 98.75 314 THR B C 1
ATOM 5115 O O . THR B 1 314 ? 2.672 -16.641 -19.438 1 98.75 314 THR B O 1
ATOM 5118 N N . TYR B 1 315 ? 2.365 -14.477 -19.656 1 98.75 315 TYR B N 1
ATOM 5119 C CA . TYR B 1 315 ? 1.13 -14.406 -18.875 1 98.75 315 TYR B CA 1
ATOM 5120 C C . TYR B 1 315 ? -0.029 -13.93 -19.75 1 98.75 315 TYR B C 1
ATOM 5122 O O . TYR B 1 315 ? -0.025 -12.797 -20.234 1 98.75 315 TYR B O 1
ATOM 5130 N N . LEU B 1 316 ? -0.999 -14.766 -19.969 1 98.25 316 LEU B N 1
ATOM 5131 C CA . LEU B 1 316 ? -2.127 -14.516 -20.859 1 98.25 316 LEU B CA 1
ATOM 5132 C C . LEU B 1 316 ? -3.324 -13.977 -20.078 1 98.25 316 LEU B C 1
ATOM 5134 O O . LEU B 1 316 ? -3.65 -14.484 -19 1 98.25 316 LEU B O 1
ATOM 5138 N N . PHE B 1 317 ? -3.92 -12.953 -20.594 1 97.62 317 PHE B N 1
ATOM 5139 C CA . PHE B 1 317 ? -5.125 -12.391 -19.984 1 97.62 317 PHE B CA 1
ATOM 5140 C C . PHE B 1 317 ? -6.336 -13.273 -20.281 1 97.62 317 PHE B C 1
ATOM 5142 O O . PHE B 1 317 ? -6.664 -13.523 -21.438 1 97.62 317 PHE B O 1
ATOM 5149 N N . ARG B 1 318 ? -6.934 -13.742 -19.234 1 93.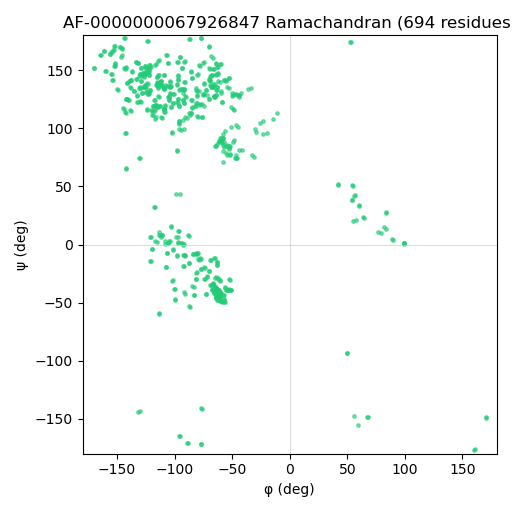06 318 ARG B N 1
ATOM 5150 C CA . ARG B 1 318 ? -8.141 -14.547 -19.344 1 93.06 318 ARG B CA 1
ATOM 5151 C C . ARG B 1 318 ? -9.133 -14.188 -18.234 1 93.06 318 ARG B C 1
ATOM 5153 O O . ARG B 1 318 ? -8.797 -14.195 -17.062 1 93.06 318 ARG B O 1
ATOM 5160 N N . ASN B 1 319 ? -10.344 -13.828 -18.641 1 91.62 319 ASN B N 1
ATOM 5161 C CA . ASN B 1 319 ? -11.453 -13.602 -17.734 1 91.62 319 ASN B CA 1
ATOM 5162 C C . ASN B 1 319 ? -11.094 -12.602 -16.641 1 91.62 319 ASN B C 1
ATOM 5164 O O . ASN B 1 319 ? -11.312 -12.859 -15.453 1 91.62 319 ASN B O 1
ATOM 5168 N N . GLY B 1 320 ? -10.367 -11.625 -17.031 1 93.69 320 GLY B N 1
ATOM 5169 C CA . GLY B 1 320 ? -10.164 -10.484 -16.141 1 93.69 320 GLY B CA 1
ATOM 5170 C C . GLY B 1 320 ? -8.852 -10.539 -15.398 1 93.69 320 GLY B C 1
ATOM 5171 O O . GLY B 1 320 ? -8.555 -9.656 -14.586 1 93.69 320 GLY B O 1
ATOM 5172 N N . ASP B 1 321 ? -8.023 -11.578 -15.641 1 94.81 321 ASP B N 1
ATOM 5173 C CA . ASP B 1 321 ? -6.766 -11.719 -14.914 1 94.81 321 ASP B CA 1
ATOM 5174 C C . ASP B 1 321 ? -5.684 -12.328 -15.797 1 94.81 321 ASP B C 1
ATOM 5176 O O . ASP B 1 321 ? -5.957 -12.758 -16.922 1 94.81 321 ASP B O 1
ATOM 5180 N N . PHE B 1 322 ? -4.426 -12.297 -15.336 1 97.81 322 PHE B N 1
ATOM 5181 C CA . PHE B 1 322 ? -3.303 -12.844 -16.078 1 97.81 322 PHE B CA 1
ATOM 5182 C C . PHE B 1 322 ? -2.863 -14.18 -15.5 1 97.81 322 PHE B C 1
ATOM 5184 O O . PHE B 1 322 ? -2.789 -14.336 -14.273 1 97.81 322 PHE B O 1
ATOM 5191 N N . SER B 1 323 ? -2.607 -15.156 -16.375 1 97.62 323 SER B N 1
ATOM 5192 C CA . SER B 1 323 ? -2.178 -16.5 -15.984 1 97.62 323 SER B CA 1
ATOM 5193 C C . SER B 1 323 ? -0.873 -16.875 -16.672 1 97.62 323 SER B C 1
ATOM 5195 O O . SER B 1 323 ? -0.711 -16.641 -17.875 1 97.62 323 SER B O 1
ATOM 5197 N N . LEU B 1 324 ? 0.071 -17.375 -15.867 1 98.75 324 LEU B N 1
ATOM 5198 C CA . LEU B 1 324 ? 1.273 -17.938 -16.484 1 98.75 324 LEU B CA 1
ATOM 5199 C C . LEU B 1 324 ? 0.922 -19.078 -17.422 1 98.75 324 LEU B C 1
ATOM 5201 O O . LEU B 1 324 ? 0.304 -20.062 -17.016 1 98.75 324 LEU B O 1
ATOM 5205 N N . VAL B 1 325 ? 1.312 -18.984 -18.703 1 98.5 325 VAL B N 1
ATOM 5206 C CA . VAL B 1 325 ? 0.965 -20.062 -19.641 1 98.5 325 VAL B CA 1
ATOM 5207 C C . VAL B 1 325 ? 2.236 -20.656 -20.219 1 98.5 325 VAL B C 1
ATOM 5209 O O . VAL B 1 325 ? 2.203 -21.75 -20.812 1 98.5 325 VAL B O 1
ATOM 5212 N N . GLN B 1 326 ? 3.283 -19.984 -20.047 1 98.62 326 GLN B N 1
ATOM 5213 C CA . GLN B 1 326 ? 4.547 -20.516 -20.562 1 98.62 326 GLN B CA 1
ATOM 5214 C C . GLN B 1 326 ? 5.73 -19.969 -19.766 1 98.62 326 GLN B C 1
ATOM 5216 O O . GLN B 1 326 ? 5.742 -18.812 -19.375 1 98.62 326 GLN B O 1
ATOM 5221 N N . TYR B 1 327 ? 6.707 -20.828 -19.531 1 98.62 327 TYR B N 1
ATOM 5222 C CA . TYR B 1 327 ? 7.934 -20.422 -18.859 1 98.62 327 TYR B CA 1
ATOM 5223 C C . TYR B 1 327 ? 9.148 -21.109 -19.469 1 98.62 327 TYR B C 1
ATOM 5225 O O . TYR B 1 327 ? 9.164 -22.344 -19.609 1 98.62 327 TYR B O 1
ATOM 5233 N N . ASP B 1 328 ? 10.117 -20.344 -19.875 1 98.44 328 ASP B N 1
ATOM 5234 C CA . ASP B 1 328 ? 11.359 -20.828 -20.469 1 98.44 328 ASP B CA 1
ATOM 5235 C C . ASP B 1 328 ? 12.562 -20.5 -19.578 1 98.44 328 ASP B C 1
ATOM 5237 O O . ASP B 1 328 ? 12.633 -19.422 -19 1 98.44 328 ASP B O 1
ATOM 5241 N N . VAL B 1 329 ? 13.477 -21.5 -19.5 1 98.06 329 VAL B N 1
ATOM 5242 C CA . VAL B 1 329 ? 14.641 -21.312 -18.625 1 98.06 329 VAL B CA 1
ATOM 5243 C C . VAL B 1 329 ? 15.906 -21.703 -19.375 1 98.06 329 VAL B C 1
ATOM 5245 O O . VAL B 1 329 ? 15.977 -22.766 -20 1 98.06 329 VAL B O 1
ATOM 5248 N N . ASP B 1 330 ? 16.797 -20.797 -19.469 1 96.88 330 ASP B N 1
ATOM 5249 C CA . ASP B 1 330 ? 18.188 -21.078 -19.828 1 96.88 330 ASP B CA 1
ATOM 5250 C C . ASP B 1 330 ? 19.078 -21.062 -18.594 1 96.88 330 ASP B C 1
ATOM 5252 O O . ASP B 1 330 ? 19.516 -20 -18.156 1 96.88 330 ASP B O 1
ATOM 5256 N N . ALA B 1 331 ? 19.297 -22.219 -18.094 1 95.25 331 ALA B N 1
ATOM 5257 C CA . ALA B 1 331 ? 20.078 -22.297 -16.875 1 95.25 331 ALA B CA 1
ATOM 5258 C C . ALA B 1 331 ? 21.547 -22.609 -17.188 1 95.25 331 ALA B C 1
ATOM 5260 O O . ALA B 1 331 ? 22.344 -22.828 -16.281 1 95.25 331 ALA B O 1
ATOM 5261 N N . SER B 1 332 ? 21.766 -22.453 -18.594 1 92.06 332 SER B N 1
ATOM 5262 C CA . SER B 1 332 ? 23.141 -22.766 -18.984 1 92.06 332 SER B CA 1
ATOM 5263 C C . SER B 1 332 ? 24 -21.5 -18.984 1 92.06 332 SER B C 1
ATOM 5265 O O . SER B 1 332 ? 23.547 -20.422 -19.391 1 92.06 332 SER B O 1
ATOM 5267 N N . TYR B 1 333 ? 25 -21.359 -18.5 1 92.06 333 TYR B N 1
ATOM 5268 C CA . TYR B 1 333 ? 25.969 -20.281 -18.422 1 92.06 333 TYR B CA 1
ATOM 5269 C C . TYR B 1 333 ? 27.047 -20.438 -19.484 1 92.06 333 TYR B C 1
ATOM 5271 O O . TYR B 1 333 ? 28.234 -20.266 -19.188 1 92.06 333 TYR B O 1
ATOM 5279 N N . ASP B 1 334 ? 26.641 -20.766 -20.656 1 90.19 334 ASP B N 1
ATOM 5280 C CA . ASP B 1 334 ? 27.609 -21.141 -21.688 1 90.19 334 ASP B CA 1
ATOM 5281 C C . ASP B 1 334 ? 27.781 -20.031 -22.719 1 90.19 334 ASP B C 1
ATOM 5283 O O . ASP B 1 334 ? 28.469 -20.203 -23.719 1 90.19 334 ASP B O 1
ATOM 5287 N N . GLY B 1 335 ? 27.094 -18.969 -22.516 1 90.56 335 GLY B N 1
ATOM 5288 C CA . GLY B 1 335 ? 27.219 -17.844 -23.422 1 90.56 335 GLY B CA 1
ATOM 5289 C C . GLY B 1 335 ? 26.391 -17.984 -24.688 1 90.56 335 GLY B C 1
ATOM 5290 O O . GLY B 1 335 ? 26.594 -17.25 -25.656 1 90.56 335 GLY B O 1
ATOM 5291 N N . GLU B 1 336 ? 25.484 -18.891 -24.672 1 91.31 336 GLU B N 1
ATOM 5292 C CA . GLU B 1 336 ? 24.547 -19.094 -25.781 1 91.31 336 GLU B CA 1
ATOM 5293 C C . GLU B 1 336 ? 23.109 -18.969 -25.328 1 91.31 336 GLU B C 1
ATOM 5295 O O . GLU B 1 336 ? 22.812 -19.125 -24.141 1 91.31 336 GLU B O 1
ATOM 5300 N N . ILE B 1 337 ? 22.266 -18.625 -26.266 1 93.62 337 ILE B N 1
ATOM 5301 C CA . ILE B 1 337 ? 20.844 -18.547 -25.953 1 93.62 337 ILE B CA 1
ATOM 5302 C C . ILE B 1 337 ? 20.156 -19.859 -26.359 1 93.62 337 ILE B C 1
ATOM 5304 O O . ILE B 1 337 ? 19.891 -20.094 -27.531 1 93.62 337 ILE B O 1
ATOM 5308 N N . ASN B 1 338 ? 19.938 -20.672 -25.469 1 93.44 338 ASN B N 1
ATOM 5309 C CA . ASN B 1 338 ? 19.297 -21.969 -25.703 1 93.44 338 ASN B CA 1
ATOM 5310 C C . ASN B 1 338 ? 18.359 -22.359 -24.562 1 93.44 338 ASN B C 1
ATOM 5312 O O . ASN B 1 338 ? 18.562 -23.375 -23.906 1 93.44 338 ASN B O 1
ATOM 5316 N N . PRO B 1 339 ? 17.297 -21.625 -24.375 1 96.06 339 PRO B N 1
ATOM 5317 C CA . PRO B 1 339 ? 16.359 -21.891 -23.266 1 96.06 339 PRO B CA 1
ATOM 5318 C C . PRO B 1 339 ? 15.57 -23.188 -23.469 1 96.06 339 PRO B C 1
ATOM 5320 O O . PRO B 1 339 ? 15.367 -23.609 -24.609 1 96.06 339 PRO B O 1
ATOM 5323 N N . GLN B 1 340 ? 15.188 -23.797 -22.359 1 96.62 340 GLN B N 1
ATOM 5324 C CA . GLN B 1 340 ? 14.258 -24.922 -22.328 1 96.62 340 GLN B CA 1
ATOM 5325 C C . GLN B 1 340 ? 12.891 -24.484 -21.797 1 96.62 340 GLN B C 1
ATOM 5327 O O . GLN B 1 340 ? 12.805 -23.75 -20.812 1 96.62 340 GLN B O 1
ATOM 5332 N N . THR B 1 341 ? 11.828 -24.969 -22.5 1 97.69 341 THR B N 1
ATOM 5333 C CA . THR B 1 341 ? 10.477 -24.703 -22.016 1 97.69 341 THR B CA 1
ATOM 5334 C C . THR B 1 341 ? 10.109 -25.672 -20.891 1 97.69 341 THR B C 1
ATOM 5336 O O . THR B 1 341 ? 10.117 -26.891 -21.078 1 97.69 341 THR B O 1
ATOM 5339 N N . VAL B 1 342 ? 9.781 -25.094 -19.719 1 97.56 342 VAL B N 1
ATOM 5340 C CA . VAL B 1 342 ? 9.484 -25.969 -18.594 1 97.56 342 VAL B CA 1
ATOM 5341 C C . VAL B 1 342 ? 7.984 -25.953 -18.297 1 97.56 342 VAL B C 1
ATOM 5343 O O . VAL B 1 342 ? 7.465 -26.844 -17.625 1 97.56 342 VAL B O 1
ATOM 5346 N N . ILE B 1 343 ? 7.27 -24.969 -18.75 1 97.38 343 ILE B N 1
ATOM 5347 C CA . ILE B 1 343 ? 5.812 -24.859 -18.703 1 97.38 343 ILE B CA 1
ATOM 5348 C C . ILE B 1 343 ? 5.285 -24.438 -20.062 1 97.38 343 ILE B C 1
ATOM 5350 O O . ILE B 1 343 ? 5.785 -23.484 -20.656 1 97.38 343 ILE B O 1
ATOM 5354 N N . ASP B 1 344 ? 4.34 -25.172 -20.562 1 97.31 344 ASP B N 1
ATOM 5355 C CA . ASP B 1 344 ? 3.729 -24.781 -21.844 1 97.31 344 ASP B CA 1
ATOM 5356 C C . ASP B 1 344 ? 2.229 -25.062 -21.828 1 97.31 344 ASP B C 1
ATOM 5358 O O . ASP B 1 344 ? 1.806 -26.188 -22.109 1 97.31 344 ASP B O 1
ATOM 5362 N N . TYR B 1 345 ? 1.434 -24.094 -21.516 1 95.38 345 TYR B N 1
ATOM 5363 C CA . TYR B 1 345 ? -0.017 -24.109 -21.656 1 95.38 345 TYR B CA 1
ATOM 5364 C C . TYR B 1 345 ? -0.459 -23.188 -22.797 1 95.38 345 TYR B C 1
ATOM 5366 O O . TYR B 1 345 ? -1.653 -22.922 -22.953 1 95.38 345 TYR B O 1
ATOM 5374 N N . ASN B 1 346 ? 0.448 -22.625 -23.391 1 90 346 ASN B N 1
ATOM 5375 C CA . ASN B 1 346 ? 0.213 -21.641 -24.453 1 90 346 ASN B CA 1
ATOM 5376 C C . ASN B 1 346 ? -0.04 -22.312 -25.797 1 90 346 ASN B C 1
ATOM 5378 O O . ASN B 1 346 ? -0.755 -21.766 -26.641 1 90 346 ASN B O 1
ATOM 5382 N N . THR B 1 347 ? 0.637 -23.391 -26.062 1 81.81 347 THR B N 1
ATOM 5383 C CA . THR B 1 347 ? 0.498 -24.109 -27.312 1 81.81 347 THR B CA 1
ATOM 5384 C C . THR B 1 347 ? -0.646 -25.109 -27.25 1 81.81 347 THR B C 1
ATOM 5386 O O . THR B 1 347 ? -0.76 -25.859 -26.266 1 81.81 347 THR B O 1
ATOM 5389 N N . ALA B 1 348 ? -1.739 -24.812 -28.047 1 67.81 348 ALA B N 1
ATOM 5390 C CA . ALA B 1 348 ? -2.85 -25.766 -28.094 1 67.81 348 ALA B CA 1
ATOM 5391 C C . ALA B 1 348 ? -2.342 -27.188 -28.281 1 67.81 348 ALA B C 1
ATOM 5393 O O . ALA B 1 348 ? -1.352 -27.422 -28.969 1 67.81 348 ALA B O 1
ATOM 5394 N N . PRO B 1 349 ? -2.896 -28.094 -27.312 1 53.28 349 PRO B N 1
ATOM 5395 C CA . PRO B 1 349 ? -2.488 -29.484 -27.531 1 53.28 349 PRO B CA 1
ATOM 5396 C C . PRO B 1 349 ? -2.756 -29.953 -28.953 1 53.28 349 PRO B C 1
ATOM 5398 O O . PRO B 1 349 ? -3.646 -29.438 -29.625 1 53.28 349 PRO B O 1
#

pLDDT: mean 88.61, std 17.27, range [25.53, 98.81]

Nearest PDB structures (foldseek):
  3hx8-assembly2_C  TM=6.156E-01  e=5.334E-03  Mesorhizobium loti
  3cnx-assembly1_A  TM=6.364E-01  e=8.019E-02  Streptomyces avermitilis
  3ff0-assembly1_B  TM=3.463E-01  e=7.882E-01  Pseudomonas aeruginosa
  3hx8-assembly2_C  TM=6.158E-01  e=5.305E-03  Mesorhizobium loti
  3cnx-assembly1_A  TM=6.363E-01  e=7.987E-02  Streptomyces avermitilis

Radius of gyration: 30.61 Å; Cα contacts (8 Å, |Δi|>4): 1478; chains: 2; bounding box: 72×93×131 Å

Solvent-accessible surface area (backbone atoms only — not comparable to full-atom values): 38574 Å² total; per-residue (Å²): 131,81,77,77,76,76,77,76,75,77,77,76,75,75,77,71,75,69,67,67,72,67,70,84,76,68,72,71,46,42,32,41,47,40,66,67,40,38,54,51,18,34,42,33,20,53,54,62,59,17,53,22,54,32,57,58,41,34,48,89,51,58,96,44,96,42,70,67,58,46,55,59,70,46,71,57,53,54,41,58,47,79,48,72,40,64,58,19,75,47,80,54,95,67,23,40,39,31,34,35,10,24,16,36,40,39,25,29,75,85,66,53,73,47,35,32,24,32,35,34,35,25,36,35,53,50,55,72,78,44,54,76,78,51,69,69,54,28,32,50,44,69,53,68,41,83,44,90,50,54,73,92,66,33,39,36,86,53,51,77,90,48,72,68,34,67,87,66,60,61,62,57,55,49,44,50,50,34,43,45,57,55,37,50,89,74,33,52,66,43,43,98,86,67,42,71,60,72,81,58,49,74,46,79,44,75,45,64,53,89,84,52,54,93,84,50,75,74,46,61,30,36,41,35,43,32,79,28,46,71,55,98,89,42,36,34,27,37,37,32,35,30,38,92,83,76,39,53,41,75,47,56,44,57,40,74,33,71,52,73,40,34,47,93,73,30,86,70,38,56,70,70,48,80,41,76,55,26,30,26,61,35,65,62,36,29,52,52,50,76,40,81,91,76,39,30,42,38,30,40,42,64,74,44,66,90,51,22,17,28,38,34,39,36,24,40,60,52,80,82,43,60,22,35,19,30,32,33,40,16,79,37,60,76,66,46,79,68,62,42,78,78,40,74,49,67,63,81,129,133,84,80,77,77,75,77,76,74,76,76,76,74,74,75,72,74,70,68,68,73,70,69,85,78,67,73,70,47,41,31,40,47,41,66,67,39,38,55,53,20,34,43,34,20,52,54,60,59,17,54,22,53,32,57,58,41,34,49,90,50,59,99,44,96,45,70,67,56,46,54,59,70,44,71,58,53,55,43,58,48,79,46,71,40,65,60,23,75,48,81,54,94,68,22,40,41,30,34,35,10,25,17,35,40,39,24,29,76,86,67,53,73,48,34,31,23,32,34,36,36,25,36,34,54,50,56,72,79,46,54,76,77,51,69,68,56,28,33,51,45,71,53,69,40,82,45,90,52,54,76,92,67,34,39,36,86,55,51,76,92,49,73,67,32,67,87,67,61,60,62,57,54,48,43,50,50,33,43,46,57,54,36,50,89,76,33,51,68,45,43,97,84,67,42,70,59,73,81,59,50,75,46,79,44,76,45,64,54,88,83,54,54,94,84,50,75,72,44,61,30,37,40,36,42,33,79,26,46,70,56,96,88,42,36,34,27,36,38,33,34,30,34,92,83,75,40,52,43,75,47,55,42,57,42,73,34,70,52,73,40,33,45,93,72,30,85,69,37,55,69,71,45,80,41,77,53,27,30,26,63,34,64,63,36,29,52,52,52,76,40,80,90,78,39,30,41,37,31,40,42,64,75,44,67,88,49,21,17,28,39,35,41,36,26,40,59,54,80,83,41,58,21,36,19,31,32,33,39,15,78,38,58,76,66,46,80,69,61,43,77,80,40,75,48,68,64,79,130